Protein AF-A0A8C5D1U2-F1 (afdb_monomer_lite)

Secondary structure (DSSP, 8-state):
-HHHHHHHHHTT--EEEE-PPTTTT---SS----EEEE--S--SSGGGSEEE---SSS--TT-PPP-EEE----EEEESSS-SSEEEEEEEETTEEEEEBSSS--HHHHHHHHHHTT--EEEEEESS-TT----S-EE---TTTSSSHHHHHHHHHH-PPPPS--GGGB-EEEEE--EEEEESSSTTEEEEEEEETTEEEEEB-TT--HHHHHHHHHHTT--SEEEEESTT----S-EEE-S-B--S--SSGGGSB--STT-----GGGB-EEEE--S-PPPEEEEES-SEEETT--EEEEEE----S---EEEEEEEESSS-EEEEEESSSEEEEEESS--GGG-EEEEEEEEEE-SS-EEEEEPPPEEEEEE-PPPPPEEE----SS------SEEEEETT-EEEEEEEEE-SS-S-EEEEEETTT--EEEEEPEEETTEEEEEEEEES--GGG-EEEEEEEEEEETTEEEEPPP---EEEEEE--PPPPEEE--S-S-----STTEEEEETT--EEEEEEEE-SS---EEEEEETTSS-EEEEEPEEETTEEEEEEEESS--GGG-EEEEEEEEEEETTEEEEPPP---EEEEEE------------

pLDDT: mean 79.16, std 13.74, range [30.86, 96.56]

InterPro domains:
  IPR001190 SRCR domain [PF00530] (2-70)
  IPR001190 SRCR domain [PF00530] (80-175)
  IPR001190 SRCR domain [PF00530] (181-276)
  IPR001190 SRCR domain [PR00258] (178-194)
  IPR001190 SRCR domain [PR00258] (197-208)
  IPR001190 SRCR domain [PR00258] (212-222)
  IPR001190 SRCR domain [PR00258] (241-255)
  IPR001190 SRCR domain [PR00258] (264-276)
  IPR001190 SRCR domain [PS00420] (183-220)
  IPR001190 SRCR domain [PS50287] (1-70)
  IPR001190 SRCR domain [PS50287] (75-175)
  IPR001190 SRCR domain [PS50287] (178-276)
  IPR001190 SRCR domain [SM00202] (2-70)
  IPR001190 SRCR domain [SM00202] (75-175)
  IPR001190 SRCR domain [SM00202] (178-276)
  IPR003599 Immunoglobulin domain subtype [SM00409] (287-374)
  IPR003599 Immunoglobulin domain subtype [SM00409] (395-486)
  IPR003599 Immunoglobulin domain subtype [SM00409] (507-598)
  IPR007110 Immunoglobulin-like domain [PS50835] (389-482)
  IPR007110 Immunoglobulin-like domain [PS50835] (501-594)

Radius of gyration: 55.63 Å; chains: 1; bounding box: 148×61×143 Å

Sequence (610 aa):
MNDAAVVCTYLQCGRAQKIPNSGFFGRGSTNMLIGEISCTGSEHSPDECRQQNIGSSTCNSTSVAGLLCSDGLPTRLVHSTGQCFGRVEVQHAGQWGTLCGEDWSMSDAMIVCSLLGCGKAASISGNAQFEQGTGPIWEASDLCFNNEASVFKCSQSGFNGTSCGHRQDAGVVCTESIRLVNGRSECSGRLEISHNGQWGTICDDKWEMSNTEVVCRQMGCGQGLSFSGEFGAGSGPIWMDDVVCTGEEDAITQCSHPNYGENNCGHSEDVGIVCSGKLAKPHVSLNPGPVVNFGDRVEITCSVEMTDHLGGMFVLQKTPGPFRMQRYSVSETETFTIPKTNLSHGGLYHCNFQKKIPSKTIDMLGDPVELKVTVKLQQPIISLPSGGPMMLMPTNKIEVEGGSTFAISCSIFSKYEGGSFYLRKTNNNATKLQAALSHSIIQVASFDFSGVTPQDQGDYTCVYSINISTQSFHSVPSKTIQVIVSVKLQQPIISLPSGGPMMLMPTNKIEVEGGSTFAISCSIFSKYEGGSFYLRKTNTTATKLQAALSHSIIQVASFDFSEVTPQDQGDYTCVYSINISTQSFHSVPSKTIQVIVSGEFQDFVSDVPC

Structure (mmCIF, N/CA/C/O backbone):
data_AF-A0A8C5D1U2-F1
#
_entry.id   AF-A0A8C5D1U2-F1
#
loop_
_atom_site.group_PDB
_atom_site.id
_atom_site.type_symbol
_atom_site.label_atom_id
_atom_site.label_alt_id
_atom_site.label_comp_id
_atom_site.label_asym_id
_atom_site.label_entity_id
_atom_site.label_seq_id
_atom_site.pdbx_PDB_ins_code
_atom_site.Cartn_x
_atom_site.Cartn_y
_atom_site.Cartn_z
_atom_site.occupancy
_atom_site.B_iso_or_equiv
_atom_site.auth_seq_id
_atom_site.auth_comp_id
_atom_site.auth_asym_id
_atom_site.auth_atom_id
_atom_site.pdbx_PDB_model_num
ATOM 1 N N . MET A 1 1 ? 25.091 -19.343 -47.908 1.00 68.31 1 MET A N 1
ATOM 2 C CA . MET A 1 1 ? 24.212 -18.245 -48.393 1.00 68.31 1 MET A CA 1
ATOM 3 C C . MET A 1 1 ? 24.315 -18.077 -49.902 1.00 68.31 1 MET A C 1
ATOM 5 O O . MET A 1 1 ? 23.278 -17.985 -50.542 1.00 68.31 1 MET A O 1
ATOM 9 N N . ASN A 1 2 ? 25.520 -18.138 -50.479 1.00 74.69 2 ASN A N 1
ATOM 10 C CA . ASN A 1 2 ? 25.710 -18.245 -51.933 1.00 74.69 2 ASN A CA 1
ATOM 11 C C . ASN A 1 2 ? 24.964 -19.449 -52.534 1.00 74.69 2 ASN A C 1
ATOM 13 O O . ASN A 1 2 ? 24.316 -19.310 -53.562 1.00 74.69 2 ASN A O 1
ATOM 17 N N . ASP A 1 3 ? 24.945 -20.589 -51.836 1.00 79.81 3 ASP A N 1
ATOM 18 C CA . ASP A 1 3 ? 24.208 -21.788 -52.275 1.00 79.81 3 ASP A CA 1
ATOM 19 C C . ASP A 1 3 ? 22.701 -21.532 -52.356 1.00 79.81 3 ASP A C 1
ATOM 21 O O . ASP A 1 3 ? 22.052 -21.839 -53.351 1.00 79.81 3 ASP A O 1
ATOM 25 N N . ALA A 1 4 ? 22.147 -20.885 -51.329 1.00 77.50 4 ALA A N 1
ATOM 26 C CA . ALA A 1 4 ? 20.746 -20.490 -51.320 1.00 77.50 4 ALA A CA 1
ATOM 27 C C . ALA A 1 4 ? 20.439 -19.468 -52.428 1.00 77.50 4 ALA A C 1
ATOM 29 O O . ALA A 1 4 ? 19.363 -19.523 -53.012 1.00 77.50 4 ALA A O 1
ATOM 30 N N . ALA A 1 5 ? 21.374 -18.566 -52.749 1.00 72.50 5 ALA A N 1
ATOM 31 C CA . ALA A 1 5 ? 21.206 -17.593 -53.825 1.00 72.50 5 ALA A CA 1
ATOM 32 C C . ALA A 1 5 ? 21.120 -18.265 -55.207 1.00 72.50 5 ALA A C 1
ATOM 34 O O . ALA A 1 5 ? 20.232 -17.914 -55.983 1.00 72.50 5 ALA A O 1
ATOM 35 N N . VAL A 1 6 ? 21.963 -19.267 -55.489 1.00 80.56 6 VAL A N 1
ATOM 36 C CA . VAL A 1 6 ? 21.890 -20.057 -56.735 1.00 80.56 6 VAL A CA 1
ATOM 37 C C . VAL A 1 6 ? 20.569 -20.821 -56.818 1.00 80.56 6 VAL A C 1
ATOM 39 O O . VAL A 1 6 ? 19.908 -20.789 -57.853 1.00 80.56 6 VAL A O 1
ATOM 42 N N . VAL A 1 7 ? 20.124 -21.441 -55.718 1.00 80.31 7 VAL A N 1
ATOM 43 C CA . VAL A 1 7 ? 18.842 -22.167 -55.682 1.00 80.31 7 VAL A CA 1
ATOM 44 C C . VAL A 1 7 ? 17.650 -21.230 -55.905 1.00 80.31 7 VAL A C 1
ATOM 46 O O . VAL A 1 7 ? 16.774 -21.548 -56.706 1.00 80.31 7 VAL A O 1
ATOM 49 N N . CYS A 1 8 ? 17.616 -20.063 -55.256 1.00 75.81 8 CYS A N 1
ATOM 50 C CA . CYS A 1 8 ? 16.535 -19.091 -55.450 1.00 75.81 8 CYS A CA 1
ATOM 51 C C . CYS A 1 8 ? 16.523 -18.494 -56.863 1.00 75.81 8 CYS A C 1
ATOM 53 O O . CYS A 1 8 ? 15.450 -18.298 -57.432 1.00 75.81 8 CYS A O 1
ATOM 55 N N . THR A 1 9 ? 17.702 -18.271 -57.450 1.00 73.19 9 THR A N 1
ATOM 56 C CA . THR A 1 9 ? 17.843 -17.790 -58.832 1.00 73.19 9 THR A CA 1
ATOM 57 C C . THR A 1 9 ? 17.364 -18.842 -59.835 1.00 73.19 9 THR A C 1
ATOM 59 O O . THR A 1 9 ? 16.587 -18.524 -60.732 1.00 73.19 9 THR A O 1
ATOM 62 N N . TYR A 1 10 ? 17.757 -20.106 -59.648 1.00 78.50 10 TYR A N 1
ATOM 63 C CA . TYR A 1 10 ? 17.332 -21.229 -60.490 1.00 78.50 10 TYR A CA 1
ATOM 64 C C . TYR A 1 10 ? 15.815 -21.459 -60.447 1.00 78.50 10 TYR A C 1
ATOM 66 O O . TYR A 1 10 ? 15.188 -21.669 -61.482 1.00 78.50 10 TYR A O 1
ATOM 74 N N . LEU A 1 11 ? 15.212 -21.371 -59.256 1.00 75.50 11 LEU A N 1
ATOM 75 C CA . LEU A 1 11 ? 13.763 -21.487 -59.067 1.00 75.50 11 LEU A CA 1
ATOM 76 C C . LEU A 1 11 ? 12.990 -20.227 -59.489 1.00 75.50 11 LEU A C 1
ATOM 78 O O . LEU A 1 11 ? 11.767 -20.219 -59.381 1.00 75.50 11 LEU A O 1
ATOM 82 N N . GLN A 1 12 ? 13.680 -19.176 -59.952 1.00 66.25 12 GLN A N 1
ATOM 83 C CA . GLN A 1 12 ? 13.093 -17.880 -60.307 1.00 66.25 12 GLN A CA 1
ATOM 84 C C . GLN A 1 12 ? 12.239 -17.285 -59.174 1.00 66.25 12 GLN A C 1
ATOM 86 O O . GLN A 1 12 ? 11.174 -16.737 -59.419 1.00 66.25 12 GLN A O 1
ATOM 91 N N . CYS A 1 13 ? 12.707 -17.438 -57.933 1.00 61.12 13 CYS A N 1
ATOM 92 C CA . CYS A 1 13 ? 12.032 -16.977 -56.715 1.00 61.12 13 CYS A CA 1
ATOM 93 C C . CYS A 1 13 ? 12.814 -15.849 -56.011 1.00 61.12 13 CYS A C 1
ATOM 95 O O . CYS A 1 13 ? 12.652 -15.644 -54.808 1.00 61.12 13 CYS A O 1
ATOM 97 N N . GLY A 1 14 ? 13.717 -15.176 -56.732 1.00 65.62 14 GLY A N 1
ATOM 98 C CA . GLY A 1 14 ? 14.400 -13.967 -56.274 1.00 65.62 14 GLY A CA 1
ATOM 99 C C . GLY A 1 14 ? 15.634 -14.210 -55.402 1.00 65.62 14 GLY A C 1
ATOM 100 O O . GLY A 1 14 ? 16.419 -15.126 -55.650 1.00 65.62 14 GLY A O 1
ATOM 101 N N . ARG A 1 15 ? 15.867 -13.345 -54.403 1.00 64.38 15 ARG A N 1
ATOM 102 C CA . ARG A 1 15 ? 17.065 -13.386 -53.544 1.00 64.38 15 ARG A CA 1
ATOM 103 C C . ARG A 1 15 ? 16.821 -14.282 -52.328 1.00 64.38 15 ARG A C 1
ATOM 105 O O . ARG A 1 15 ? 15.754 -14.272 -51.719 1.00 64.38 15 ARG A O 1
ATOM 112 N N . ALA A 1 16 ? 17.846 -15.027 -51.925 1.00 67.25 16 ALA A N 1
ATOM 113 C CA . ALA A 1 16 ? 17.811 -15.784 -50.679 1.00 67.25 16 ALA A CA 1
ATOM 114 C C . ALA A 1 16 ? 17.803 -14.831 -49.470 1.00 67.25 16 ALA A C 1
ATOM 116 O O . ALA A 1 16 ? 18.762 -14.086 -49.269 1.00 67.25 16 ALA A O 1
ATOM 117 N N . GLN A 1 17 ? 16.741 -14.868 -48.660 1.00 64.88 17 GLN A N 1
ATOM 118 C CA . GLN A 1 17 ? 16.603 -14.039 -47.455 1.00 64.88 17 GLN A CA 1
ATOM 119 C C . GLN A 1 17 ? 17.157 -14.723 -46.212 1.00 64.88 17 GLN A C 1
ATOM 121 O O . GLN A 1 17 ? 17.844 -14.107 -45.401 1.00 64.88 17 GLN A O 1
ATOM 126 N N . LYS A 1 18 ? 16.843 -16.008 -46.036 1.00 66.75 18 LYS A N 1
ATOM 127 C CA . LYS A 1 18 ? 17.212 -16.742 -44.827 1.00 66.75 18 LYS A CA 1
ATOM 128 C C . LYS A 1 18 ? 17.355 -18.227 -45.106 1.00 66.75 18 LYS A C 1
ATOM 130 O O . LYS A 1 18 ? 16.610 -18.796 -45.901 1.00 66.75 18 LYS A O 1
ATOM 135 N N . ILE A 1 19 ? 18.274 -18.855 -44.382 1.00 70.88 19 ILE A N 1
ATOM 136 C CA . ILE A 1 19 ? 18.406 -20.309 -44.285 1.00 70.88 19 ILE A CA 1
ATOM 137 C C . ILE A 1 19 ? 17.963 -20.685 -42.864 1.00 70.88 19 ILE A C 1
ATOM 139 O O . ILE A 1 19 ? 18.715 -20.447 -41.917 1.00 70.88 19 ILE A O 1
ATOM 143 N N . PRO A 1 20 ? 16.720 -21.158 -42.661 1.00 61.09 20 PRO A N 1
ATOM 144 C CA . PRO A 1 20 ? 16.253 -21.587 -41.348 1.00 61.09 20 PRO A CA 1
ATOM 145 C C . PRO A 1 20 ? 17.013 -22.816 -40.840 1.00 61.09 20 PRO A C 1
ATOM 147 O O . PRO A 1 20 ? 17.561 -23.596 -41.619 1.00 61.09 20 PRO A O 1
ATOM 150 N N . ASN A 1 21 ? 16.988 -23.019 -39.521 1.00 58.84 21 ASN A N 1
ATOM 151 C CA . ASN A 1 21 ? 17.553 -24.216 -38.900 1.00 58.84 21 ASN A CA 1
ATOM 152 C C . ASN A 1 21 ? 16.903 -25.493 -39.469 1.00 58.84 21 ASN A C 1
ATOM 154 O O . ASN A 1 21 ? 15.733 -25.499 -39.865 1.00 58.84 21 ASN A O 1
ATOM 158 N N . SER A 1 22 ? 17.670 -26.586 -39.489 1.00 60.34 22 SER A N 1
ATOM 159 C CA . SER A 1 22 ? 17.268 -27.869 -40.074 1.00 60.34 22 SER A CA 1
ATOM 160 C C . SER A 1 22 ? 15.894 -28.344 -39.584 1.00 60.34 22 SER A C 1
ATOM 162 O O . SER A 1 22 ? 15.659 -28.419 -38.376 1.00 60.34 22 SER A O 1
ATOM 164 N N . GLY A 1 23 ? 15.003 -28.695 -40.518 1.00 56.12 23 GLY A N 1
ATOM 165 C CA . GLY A 1 23 ? 13.671 -29.240 -40.218 1.00 56.12 23 GLY A CA 1
ATOM 166 C C . GLY A 1 23 ? 12.534 -28.217 -40.072 1.00 56.12 23 GLY A C 1
ATOM 167 O O . GLY A 1 23 ? 11.405 -28.626 -39.805 1.00 56.12 23 GLY A O 1
ATOM 168 N N . PHE A 1 24 ? 12.785 -26.917 -40.286 1.00 54.81 24 PHE A N 1
ATOM 169 C CA . PHE A 1 24 ? 11.768 -25.853 -40.194 1.00 54.81 24 PHE A CA 1
ATOM 170 C C . PHE A 1 24 ? 10.556 -26.052 -41.130 1.00 54.81 24 PHE A C 1
ATOM 172 O O . PHE A 1 24 ? 9.428 -25.788 -40.730 1.00 54.81 24 PHE A O 1
ATOM 179 N N . PHE A 1 25 ? 10.763 -26.568 -42.348 1.00 56.50 25 PHE A N 1
ATOM 180 C CA . PHE A 1 25 ? 9.695 -26.801 -43.341 1.00 56.50 25 PHE A CA 1
ATOM 181 C C . PHE A 1 25 ? 9.190 -28.254 -43.391 1.00 56.50 25 PHE A C 1
ATOM 183 O O . PHE A 1 25 ? 8.487 -28.641 -44.321 1.00 56.50 25 PHE A O 1
ATOM 190 N N . GLY A 1 26 ? 9.534 -29.068 -42.390 1.00 58.03 26 GLY A N 1
ATOM 191 C CA . GLY A 1 26 ? 9.172 -30.484 -42.332 1.00 58.03 26 GLY A CA 1
ATOM 192 C C . GLY A 1 26 ? 10.308 -31.430 -42.730 1.00 58.03 26 GLY A C 1
ATOM 193 O O . GLY A 1 26 ? 11.465 -31.035 -42.870 1.00 58.03 26 GLY A O 1
ATOM 194 N N . ARG A 1 27 ? 9.977 -32.722 -42.840 1.00 61.72 27 ARG A N 1
ATOM 195 C CA . ARG A 1 27 ? 10.927 -33.816 -43.110 1.00 61.72 27 ARG A CA 1
ATOM 196 C C . ARG A 1 27 ? 10.745 -34.336 -44.536 1.00 61.72 27 ARG A C 1
ATOM 198 O O . ARG A 1 27 ? 9.614 -34.548 -44.966 1.00 61.72 27 ARG A O 1
ATOM 205 N N . GLY A 1 28 ? 11.848 -34.582 -45.240 1.00 59.06 28 GLY A N 1
ATOM 206 C CA . GLY A 1 28 ? 11.833 -35.187 -46.577 1.00 59.06 28 GLY A CA 1
ATOM 207 C C . GLY A 1 28 ? 11.407 -36.659 -46.532 1.00 59.06 28 GLY A C 1
ATOM 208 O O . GLY A 1 28 ? 11.763 -37.381 -45.601 1.00 59.06 28 GLY A O 1
ATOM 209 N N . SER A 1 29 ? 10.626 -37.099 -47.522 1.00 55.38 29 SER A N 1
ATOM 210 C CA . SER A 1 29 ? 9.970 -38.420 -47.544 1.00 55.38 29 SER A CA 1
ATOM 211 C C . SER A 1 29 ? 10.771 -39.525 -48.255 1.00 55.38 29 SER A C 1
ATOM 213 O O . SER A 1 29 ? 10.296 -40.656 -48.333 1.00 55.38 29 SER A O 1
ATOM 215 N N . THR A 1 30 ? 11.963 -39.229 -48.786 1.00 58.44 30 THR A N 1
ATOM 216 C CA . THR A 1 30 ? 12.772 -40.147 -49.617 1.00 58.44 30 THR A CA 1
ATOM 217 C C . THR A 1 30 ? 14.280 -39.987 -49.379 1.00 58.44 30 THR A C 1
ATOM 219 O O . THR A 1 30 ? 14.712 -39.039 -48.724 1.00 58.44 30 THR A O 1
ATOM 222 N N . ASN A 1 31 ? 15.082 -40.918 -49.920 1.00 58.59 31 ASN A N 1
ATOM 223 C CA . ASN A 1 31 ? 16.550 -40.900 -49.858 1.00 58.59 31 ASN A CA 1
ATOM 224 C C . ASN A 1 31 ? 17.120 -39.548 -50.328 1.00 58.59 31 ASN A C 1
ATOM 226 O O . ASN A 1 31 ? 16.778 -39.074 -51.411 1.00 58.59 31 ASN A O 1
ATOM 230 N N . MET A 1 32 ? 17.985 -38.945 -49.506 1.00 57.09 32 MET A N 1
ATOM 231 C CA . MET A 1 32 ? 18.728 -37.726 -49.842 1.00 57.09 32 MET A CA 1
ATOM 232 C C . MET A 1 32 ? 19.686 -37.998 -51.006 1.00 57.09 32 MET A C 1
ATOM 234 O O . MET A 1 32 ? 20.420 -38.984 -50.979 1.00 57.09 32 MET A O 1
ATOM 238 N N . LEU A 1 33 ? 19.670 -37.122 -52.011 1.00 58.72 33 LEU A N 1
ATOM 239 C CA . LEU A 1 33 ? 20.444 -37.283 -53.247 1.00 58.72 33 LEU A CA 1
ATOM 240 C C . LEU A 1 33 ? 21.753 -36.479 -53.245 1.00 58.72 33 LEU A C 1
ATOM 242 O O . LEU A 1 33 ? 22.703 -36.875 -53.907 1.00 58.72 33 LEU A O 1
ATOM 246 N N . ILE A 1 34 ? 21.807 -35.363 -52.510 1.00 63.78 34 ILE A N 1
ATOM 247 C CA . ILE A 1 34 ? 22.893 -34.376 -52.569 1.00 63.78 34 ILE A CA 1
ATOM 248 C C . ILE A 1 34 ? 23.155 -33.847 -51.154 1.00 63.78 34 ILE A C 1
ATOM 250 O O . ILE A 1 34 ? 22.207 -33.573 -50.414 1.00 63.78 34 ILE A O 1
ATOM 254 N N . GLY A 1 35 ? 24.422 -33.669 -50.779 1.00 66.75 35 GLY A N 1
ATOM 255 C CA . GLY A 1 35 ? 24.787 -32.920 -49.578 1.00 66.75 35 GLY A CA 1
ATOM 256 C C . GLY A 1 35 ? 26.092 -32.149 -49.738 1.00 66.75 35 GLY A C 1
ATOM 257 O O . GLY A 1 35 ? 26.805 -32.309 -50.729 1.00 66.75 35 GLY A O 1
ATOM 258 N N . GLU A 1 36 ? 26.351 -31.264 -48.772 1.00 70.88 36 GLU A N 1
ATOM 259 C CA . GLU A 1 36 ? 27.474 -30.312 -48.791 1.00 70.88 36 GLU A CA 1
ATOM 260 C C . GLU A 1 36 ? 27.568 -29.518 -50.107 1.00 70.88 36 GLU A C 1
ATOM 262 O O . GLU A 1 36 ? 28.621 -29.445 -50.738 1.00 70.88 36 GLU A O 1
ATOM 267 N N . ILE A 1 37 ? 26.442 -28.928 -50.531 1.00 79.31 37 ILE A N 1
ATOM 268 C CA . ILE A 1 37 ? 26.409 -28.024 -51.686 1.00 79.31 37 ILE A CA 1
ATOM 269 C C . ILE A 1 37 ? 27.256 -26.795 -51.358 1.00 79.31 37 ILE A C 1
ATOM 271 O O . ILE A 1 37 ? 27.008 -26.119 -50.360 1.00 79.31 37 ILE A O 1
ATOM 275 N N . SER A 1 38 ? 28.238 -26.515 -52.211 1.00 80.75 38 SER A N 1
ATOM 276 C CA . SER A 1 38 ? 29.078 -25.326 -52.131 1.00 80.75 38 SER A CA 1
ATOM 277 C C . SER A 1 38 ? 29.139 -24.649 -53.498 1.00 80.75 38 SER A C 1
ATOM 279 O O . SER A 1 38 ? 29.818 -25.108 -54.419 1.00 80.75 38 SER A O 1
ATOM 281 N N . CYS A 1 39 ? 28.383 -23.566 -53.625 1.00 82.69 39 CYS A N 1
ATOM 282 C CA . CYS A 1 39 ? 28.295 -22.722 -54.804 1.00 82.69 39 CYS A CA 1
ATOM 283 C C . CYS A 1 39 ? 29.200 -21.493 -54.659 1.00 82.69 39 CYS A C 1
ATOM 285 O O . CYS A 1 39 ? 29.320 -20.890 -53.587 1.00 82.69 39 CYS A O 1
ATOM 287 N N . THR A 1 40 ? 29.784 -21.068 -55.774 1.00 77.81 40 THR A N 1
ATOM 288 C CA . THR A 1 40 ? 30.513 -19.799 -55.878 1.00 77.81 40 THR A CA 1
ATOM 289 C C . THR A 1 40 ? 29.568 -18.597 -55.969 1.00 77.81 40 THR A C 1
ATOM 291 O O . THR A 1 40 ? 29.961 -17.493 -55.599 1.00 77.81 40 THR A O 1
ATOM 294 N N . GLY A 1 41 ? 28.313 -18.814 -56.383 1.00 69.94 41 GLY A N 1
ATOM 295 C CA . GLY A 1 41 ? 27.273 -17.795 -56.554 1.00 69.94 41 GLY A CA 1
ATOM 296 C C . GLY A 1 41 ? 27.073 -17.334 -58.003 1.00 69.94 41 GLY A C 1
ATOM 297 O O . GLY A 1 41 ? 26.286 -16.420 -58.233 1.00 69.94 41 GLY A O 1
ATOM 298 N N . SER A 1 42 ? 27.783 -17.934 -58.964 1.00 72.69 42 SER A N 1
ATOM 299 C CA . SER A 1 42 ? 27.731 -17.594 -60.401 1.00 72.69 42 SER A CA 1
ATOM 300 C C . SER A 1 42 ? 27.105 -18.693 -61.269 1.00 72.69 42 SER A C 1
ATOM 302 O O . SER A 1 42 ? 26.905 -18.517 -62.472 1.00 72.69 42 SER A O 1
ATOM 304 N N . GLU A 1 43 ? 26.802 -19.828 -60.649 1.00 84.19 43 GLU A N 1
ATOM 305 C CA . GLU A 1 43 ? 26.172 -20.992 -61.250 1.00 84.19 43 GLU A CA 1
ATOM 306 C C . GLU A 1 43 ? 24.701 -20.712 -61.593 1.00 84.19 43 GLU A C 1
ATOM 308 O O . GLU A 1 43 ? 24.003 -20.007 -60.862 1.00 84.19 43 GLU A O 1
ATOM 313 N N . HIS A 1 44 ? 24.216 -21.279 -62.701 1.00 76.44 44 HIS A N 1
ATOM 314 C CA . HIS A 1 44 ? 22.830 -21.083 -63.152 1.00 76.44 44 HIS A CA 1
ATOM 315 C C . HIS A 1 44 ? 21.880 -22.140 -62.590 1.00 76.44 44 HIS A C 1
ATOM 317 O O . HIS A 1 44 ? 20.668 -21.928 -62.569 1.00 76.44 44 HIS A O 1
ATOM 323 N N . SER A 1 45 ? 22.418 -23.267 -62.125 1.00 80.50 45 SER A N 1
ATOM 324 C CA . SER A 1 45 ? 21.666 -24.343 -61.493 1.00 80.50 45 SER A CA 1
ATOM 325 C C . SER A 1 45 ? 22.417 -24.908 -60.280 1.00 80.50 45 SER A C 1
ATOM 327 O O . SER A 1 45 ? 23.649 -24.915 -60.267 1.00 80.50 45 SER A O 1
ATOM 329 N N . PRO A 1 46 ? 21.711 -25.422 -59.254 1.00 77.38 46 PRO A N 1
ATOM 330 C CA . PRO A 1 46 ? 22.353 -26.043 -58.093 1.00 77.38 46 PRO A CA 1
ATOM 331 C C . PRO A 1 46 ? 23.230 -27.256 -58.440 1.00 77.38 46 PRO A C 1
ATOM 333 O O . PRO A 1 46 ? 24.132 -27.591 -57.673 1.00 77.38 46 PRO A O 1
ATOM 336 N N . ASP A 1 47 ? 22.980 -27.896 -59.586 1.00 79.19 47 ASP A N 1
ATOM 337 C CA . ASP A 1 47 ? 23.719 -29.060 -60.097 1.00 79.19 47 ASP A CA 1
ATOM 338 C C . ASP A 1 47 ? 25.120 -28.709 -60.621 1.00 79.19 47 ASP A C 1
ATOM 340 O O . ASP A 1 47 ? 25.997 -29.570 -60.675 1.00 79.19 47 ASP A O 1
ATOM 344 N N . GLU A 1 48 ? 25.356 -27.442 -60.967 1.00 83.00 48 GLU A N 1
ATOM 345 C CA . GLU A 1 48 ? 26.673 -26.926 -61.367 1.00 83.00 48 GLU A CA 1
ATOM 346 C C . GLU A 1 48 ? 27.581 -26.631 -60.165 1.00 83.00 48 GLU A C 1
ATOM 348 O O . GLU A 1 48 ? 28.794 -26.477 -60.323 1.00 83.00 48 GLU A O 1
ATOM 353 N N . CYS A 1 49 ? 27.013 -26.553 -58.959 1.00 83.44 49 CYS A N 1
ATOM 354 C CA . CYS A 1 49 ? 27.781 -26.310 -57.749 1.00 83.44 49 CYS A CA 1
ATOM 355 C C . CYS A 1 49 ? 28.617 -27.532 -57.361 1.00 83.44 49 CYS A C 1
ATOM 357 O O . CYS A 1 49 ? 28.324 -28.674 -57.722 1.00 83.44 49 CYS A O 1
ATOM 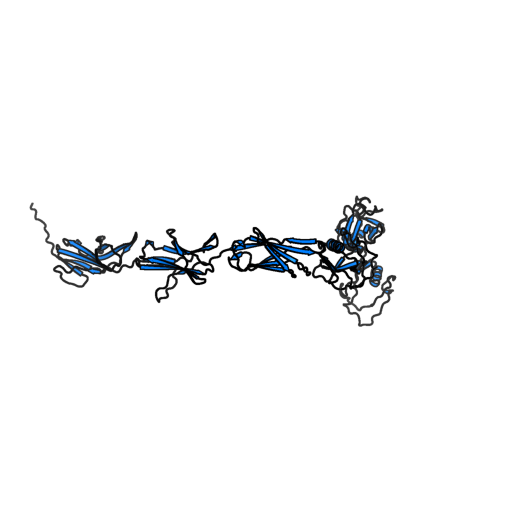359 N N . ARG A 1 50 ? 29.660 -27.321 -56.553 1.00 82.06 50 ARG A N 1
ATOM 360 C CA . ARG A 1 50 ? 30.425 -28.441 -56.005 1.00 82.06 50 ARG A CA 1
ATOM 361 C C . ARG A 1 50 ? 29.541 -29.199 -55.015 1.00 82.06 50 ARG A C 1
ATOM 363 O O . ARG A 1 50 ? 29.120 -28.639 -54.007 1.00 82.06 50 ARG A O 1
ATOM 370 N N . GLN A 1 51 ? 29.292 -30.470 -55.304 1.00 77.50 51 GLN A N 1
ATOM 371 C CA . GLN A 1 51 ? 28.460 -31.356 -54.493 1.00 77.50 51 GLN A CA 1
ATOM 372 C C . GLN A 1 51 ? 29.262 -32.580 -54.039 1.00 77.50 51 GLN A C 1
ATOM 374 O O . GLN A 1 51 ? 30.148 -33.052 -54.758 1.00 77.50 51 GLN A O 1
ATOM 379 N N . GLN A 1 52 ? 28.937 -33.129 -52.866 1.00 70.12 52 GLN A N 1
ATOM 380 C CA . GLN A 1 52 ? 29.384 -34.467 -52.482 1.00 70.12 52 GLN A CA 1
ATOM 381 C C . GLN A 1 52 ? 28.246 -35.475 -52.666 1.00 70.12 52 GLN A C 1
ATOM 383 O O . GLN A 1 52 ? 27.152 -35.314 -52.124 1.00 70.12 52 GLN A O 1
ATOM 388 N N . ASN A 1 53 ? 28.520 -36.553 -53.407 1.00 61.94 53 ASN A N 1
ATOM 389 C CA . ASN A 1 53 ? 27.624 -37.704 -53.489 1.00 61.94 53 ASN A CA 1
ATOM 390 C C . ASN A 1 53 ? 27.695 -38.479 -52.169 1.00 61.94 53 ASN A C 1
ATOM 392 O O . ASN A 1 53 ? 28.669 -39.188 -51.905 1.00 61.94 53 ASN A O 1
ATOM 396 N N . ILE A 1 54 ? 26.675 -38.333 -51.323 1.00 58.03 54 ILE A N 1
ATOM 397 C CA . ILE A 1 54 ? 26.661 -38.956 -49.998 1.00 58.03 54 ILE A CA 1
ATOM 398 C C . ILE A 1 54 ? 26.245 -40.426 -50.118 1.00 58.03 54 ILE A C 1
ATOM 400 O O . ILE A 1 54 ? 25.066 -40.773 -50.147 1.00 58.03 54 ILE A O 1
ATOM 404 N N . GLY A 1 55 ? 27.236 -41.316 -50.101 1.00 55.22 55 GLY A N 1
ATOM 405 C CA . GLY A 1 55 ? 27.047 -42.707 -49.702 1.00 55.22 55 GLY A CA 1
ATOM 406 C C . GLY A 1 55 ? 26.893 -42.806 -48.181 1.00 55.22 55 GLY A C 1
ATOM 407 O O . GLY A 1 55 ? 27.871 -43.055 -47.496 1.00 55.22 55 GLY A O 1
ATOM 408 N N . SER A 1 56 ? 25.673 -42.591 -47.672 1.00 53.00 56 SER A N 1
ATOM 409 C CA . SER A 1 56 ? 25.177 -42.991 -46.337 1.00 53.00 56 SER A CA 1
ATOM 410 C C . SER A 1 56 ? 26.117 -42.804 -45.120 1.00 53.00 56 SER A C 1
ATOM 412 O O . SER A 1 56 ? 26.874 -43.720 -44.810 1.00 53.00 56 SER A O 1
ATOM 414 N N . SER A 1 57 ? 25.929 -41.721 -44.337 1.00 53.25 57 SER A N 1
ATOM 415 C CA . SER A 1 57 ? 25.696 -41.780 -42.861 1.00 53.25 57 SER A CA 1
ATOM 416 C C . SER A 1 57 ? 25.748 -40.433 -42.104 1.00 53.25 57 SER A C 1
ATOM 418 O O . SER A 1 57 ? 25.515 -40.433 -40.899 1.00 53.25 57 SER A O 1
ATOM 420 N N . THR A 1 58 ? 26.051 -39.287 -42.726 1.00 54.16 58 THR A N 1
ATOM 421 C CA . THR A 1 58 ? 26.241 -38.016 -41.980 1.00 54.16 58 THR A CA 1
ATOM 422 C C . THR A 1 58 ? 25.000 -37.125 -41.862 1.00 54.16 58 THR A C 1
ATOM 424 O O . THR A 1 58 ? 24.905 -36.352 -40.912 1.00 54.16 58 THR A O 1
ATOM 427 N N . CYS A 1 59 ? 24.015 -37.248 -42.755 1.00 56.91 59 CYS A N 1
ATOM 428 C CA . CYS A 1 59 ? 22.781 -36.456 -42.718 1.00 56.91 59 CYS A CA 1
ATOM 429 C C . CYS A 1 59 ? 21.554 -37.369 -42.581 1.00 56.91 59 CYS A C 1
ATOM 431 O O . CYS A 1 59 ? 21.440 -38.373 -43.282 1.00 56.91 59 CYS A O 1
ATOM 433 N N . ASN A 1 60 ? 20.636 -37.040 -41.666 1.00 59.69 60 ASN A N 1
ATOM 434 C CA . ASN A 1 60 ? 19.393 -37.788 -41.447 1.00 59.69 60 ASN A CA 1
ATOM 435 C C . ASN A 1 60 ? 18.190 -37.048 -42.078 1.00 59.69 60 ASN A C 1
ATOM 437 O O . ASN A 1 60 ? 18.299 -35.886 -42.463 1.00 59.69 60 ASN A O 1
ATOM 441 N N . SER A 1 61 ? 17.005 -37.669 -42.128 1.00 58.25 61 SER A N 1
ATOM 442 C CA . SER A 1 61 ? 15.779 -37.046 -42.675 1.00 58.25 61 SER A CA 1
ATOM 443 C C . SER A 1 61 ? 15.261 -35.823 -41.890 1.00 58.25 61 SER A C 1
ATOM 445 O O . SER A 1 61 ? 14.238 -35.241 -42.253 1.00 58.25 61 SER A O 1
ATOM 447 N N . THR A 1 62 ? 15.946 -35.432 -40.809 1.00 55.53 62 THR A N 1
ATOM 448 C CA . THR A 1 62 ? 15.701 -34.203 -40.037 1.00 55.53 62 THR A CA 1
ATOM 449 C C . THR A 1 62 ? 16.694 -33.082 -40.368 1.00 55.53 62 THR A C 1
ATOM 451 O O . THR A 1 62 ? 16.426 -31.927 -40.056 1.00 55.53 62 THR A O 1
ATOM 454 N N . SER A 1 63 ? 17.782 -33.389 -41.079 1.00 60.16 63 SER A N 1
ATOM 455 C CA . SER A 1 63 ? 18.816 -32.455 -41.542 1.00 60.16 63 SER A CA 1
ATOM 456 C C . SER A 1 63 ? 18.532 -31.924 -42.952 1.00 60.16 63 SER A C 1
ATOM 458 O O . SER A 1 63 ? 19.439 -31.802 -43.769 1.00 60.16 63 SER A O 1
ATOM 460 N N . VAL A 1 64 ? 17.266 -31.647 -43.275 1.00 64.56 64 VAL A N 1
ATOM 461 C CA . VAL A 1 64 ? 16.899 -31.056 -44.570 1.00 64.56 64 VAL A CA 1
ATOM 462 C C . VAL A 1 64 ? 17.158 -29.553 -44.511 1.00 64.56 64 VAL A C 1
ATOM 464 O O . VAL A 1 64 ? 16.633 -28.866 -43.628 1.00 64.56 64 VAL A O 1
ATOM 467 N N . ALA A 1 65 ? 17.972 -29.054 -45.441 1.00 68.56 65 ALA A N 1
ATOM 468 C CA . ALA A 1 65 ? 18.189 -27.627 -45.622 1.00 68.56 65 ALA A CA 1
ATOM 469 C C . ALA A 1 65 ? 16.913 -26.987 -46.186 1.00 68.56 65 ALA A C 1
ATOM 471 O O . ALA A 1 65 ? 16.436 -27.362 -47.255 1.00 68.56 65 ALA A O 1
ATOM 472 N N . GLY A 1 66 ? 16.348 -26.044 -45.436 1.00 68.31 66 GLY A N 1
ATOM 473 C CA . GLY A 1 66 ? 15.265 -25.181 -45.889 1.00 68.31 66 GLY A CA 1
ATOM 474 C C . GLY A 1 66 ? 15.817 -23.820 -46.287 1.00 68.31 66 GLY A C 1
ATOM 475 O O . GLY A 1 66 ? 16.820 -23.372 -45.733 1.00 68.31 66 GLY A O 1
ATOM 476 N N . LEU A 1 67 ? 15.158 -23.139 -47.214 1.00 73.75 67 LEU A N 1
ATOM 477 C CA . LEU A 1 67 ? 15.535 -21.793 -47.632 1.00 73.75 67 LEU A CA 1
ATOM 478 C C . LEU A 1 67 ? 14.284 -20.962 -47.899 1.00 73.75 67 LEU A C 1
ATOM 480 O O . LEU A 1 67 ? 13.279 -21.475 -48.386 1.00 73.75 67 LEU A O 1
ATOM 484 N N . LEU A 1 68 ? 14.350 -19.689 -47.523 1.00 64.75 68 LEU A N 1
ATOM 485 C CA . LEU A 1 68 ? 13.352 -18.679 -47.845 1.00 64.75 68 LEU A CA 1
ATOM 486 C C . LEU A 1 68 ? 13.915 -17.821 -48.968 1.00 64.75 68 LEU A C 1
ATOM 488 O O . LEU A 1 68 ? 14.841 -17.034 -48.750 1.00 64.75 68 LEU A O 1
ATOM 492 N N . CYS A 1 69 ? 13.360 -18.008 -50.159 1.00 66.88 69 CYS A N 1
ATOM 493 C CA . CYS A 1 69 ? 13.523 -17.071 -51.255 1.00 66.88 69 CYS A CA 1
ATOM 494 C C . CYS A 1 69 ? 12.419 -16.026 -51.152 1.00 66.88 69 CYS A C 1
ATOM 496 O O . CYS A 1 69 ? 11.265 -16.379 -50.897 1.00 66.88 69 CYS A O 1
ATOM 498 N N . SER A 1 70 ? 12.764 -14.765 -51.361 1.00 58.22 70 SER A N 1
ATOM 499 C CA . SER A 1 70 ? 11.767 -13.772 -51.721 1.00 58.22 70 SER A CA 1
ATOM 500 C C . SER A 1 70 ? 12.096 -13.243 -53.102 1.00 58.22 70 SER A C 1
ATOM 502 O O . SER A 1 70 ? 13.235 -12.851 -53.381 1.00 58.22 70 SER A O 1
ATOM 504 N N . ASP A 1 71 ? 11.075 -13.159 -53.948 1.00 55.91 71 ASP A N 1
ATOM 505 C CA . ASP A 1 71 ? 11.059 -12.182 -55.024 1.00 55.91 71 ASP A CA 1
ATOM 506 C C . ASP A 1 71 ? 10.944 -10.808 -54.361 1.00 55.91 71 ASP A C 1
ATOM 508 O O . ASP A 1 71 ? 9.883 -10.187 -54.298 1.00 55.91 71 ASP A O 1
ATOM 512 N N . GLY A 1 72 ? 12.045 -10.372 -53.750 1.00 52.44 72 GLY A N 1
ATOM 513 C CA . GLY A 1 72 ? 12.172 -9.022 -53.254 1.00 52.44 72 GLY A CA 1
ATOM 514 C C . GLY A 1 72 ? 11.899 -8.106 -54.430 1.00 52.44 72 GLY A C 1
ATOM 515 O O . GLY A 1 72 ? 12.575 -8.182 -55.458 1.00 52.44 72 GLY A O 1
ATOM 516 N N . LEU A 1 73 ? 10.880 -7.266 -54.290 1.00 58.03 73 LEU A N 1
ATOM 517 C CA . LEU A 1 73 ? 10.701 -6.155 -55.200 1.00 58.03 73 LEU A CA 1
ATOM 518 C C . LEU A 1 73 ? 12.024 -5.408 -55.324 1.00 58.03 73 LEU A C 1
ATOM 520 O O . LEU A 1 73 ? 12.650 -5.127 -54.297 1.00 58.03 73 LEU A O 1
ATOM 524 N N . PRO A 1 74 ? 12.462 -5.073 -56.544 1.00 68.44 74 PRO A N 1
ATOM 525 C CA . PRO A 1 74 ? 13.556 -4.144 -56.715 1.00 68.44 74 PRO A CA 1
ATOM 526 C C . PRO A 1 74 ? 13.077 -2.798 -56.161 1.00 68.44 74 PRO A C 1
ATOM 528 O O . PRO A 1 74 ? 12.346 -2.060 -56.819 1.00 68.44 74 PRO A O 1
ATOM 531 N N . THR A 1 75 ? 13.436 -2.532 -54.911 1.00 77.19 75 THR A N 1
ATOM 532 C CA . THR A 1 75 ? 13.210 -1.275 -54.201 1.00 77.19 75 THR A CA 1
ATOM 533 C C . THR A 1 75 ? 14.565 -0.615 -54.034 1.00 77.19 75 THR A C 1
ATOM 535 O O . THR A 1 75 ? 15.554 -1.287 -53.732 1.00 77.19 75 THR A O 1
ATOM 538 N N . ARG A 1 76 ? 14.636 0.696 -54.251 1.00 80.00 76 ARG A N 1
ATOM 539 C CA . ARG A 1 76 ? 15.872 1.461 -54.073 1.00 80.00 76 ARG A CA 1
ATOM 540 C C . ARG A 1 76 ? 15.594 2.813 -53.441 1.00 80.00 76 ARG A C 1
ATOM 542 O O . ARG A 1 76 ? 14.508 3.368 -53.603 1.00 80.00 76 ARG A O 1
ATOM 549 N N . LEU A 1 77 ? 16.618 3.344 -52.784 1.00 83.56 77 LEU A N 1
ATOM 550 C CA . LEU A 1 77 ? 16.657 4.731 -52.341 1.00 83.56 77 LEU A CA 1
ATOM 551 C C . LEU A 1 77 ? 17.515 5.535 -53.317 1.00 83.56 77 LEU A C 1
ATOM 553 O O . LEU A 1 77 ? 18.615 5.110 -53.673 1.00 83.56 77 LEU A O 1
ATOM 557 N N . VAL A 1 78 ? 16.993 6.666 -53.788 1.00 82.94 78 VAL A N 1
ATOM 558 C CA . VAL A 1 78 ? 17.687 7.558 -54.729 1.00 82.94 78 VAL A CA 1
ATOM 559 C C . VAL A 1 78 ? 17.920 8.926 -54.077 1.00 82.94 78 VAL A C 1
ATOM 561 O O . VAL A 1 78 ? 16.992 9.465 -53.476 1.00 82.94 78 VAL A O 1
ATOM 564 N N . HIS A 1 79 ? 19.141 9.469 -54.251 1.00 75.38 79 HIS A N 1
ATOM 565 C CA . HIS A 1 79 ? 19.743 10.712 -53.701 1.00 75.38 79 HIS A CA 1
ATOM 566 C C . HIS A 1 79 ? 20.863 10.488 -52.639 1.00 75.38 79 HIS A C 1
ATOM 568 O O . HIS A 1 79 ? 21.146 9.356 -52.265 1.00 75.38 79 HIS A O 1
ATOM 574 N N . SER A 1 80 ? 21.615 11.552 -52.306 1.00 50.59 80 SER A N 1
ATOM 575 C CA . SER A 1 80 ? 23.075 11.587 -52.110 1.00 50.59 80 SER A CA 1
ATOM 576 C C . SER A 1 80 ? 23.666 10.946 -50.838 1.00 50.59 80 SER A C 1
ATOM 578 O O . SER A 1 80 ? 23.266 11.257 -49.723 1.00 50.59 80 SER A O 1
ATOM 580 N N . THR A 1 81 ? 24.740 10.177 -51.072 1.00 51.94 81 THR A N 1
ATOM 581 C CA . THR A 1 81 ? 25.841 9.735 -50.181 1.00 51.94 81 THR A CA 1
ATOM 582 C C . THR A 1 81 ? 25.625 8.607 -49.164 1.00 51.94 81 THR A C 1
ATOM 584 O O . THR A 1 81 ? 26.619 8.181 -48.583 1.00 51.94 81 THR A O 1
ATOM 587 N N . GLY A 1 82 ? 24.424 8.048 -48.983 1.00 54.31 82 GLY A N 1
ATOM 588 C CA . GLY A 1 82 ? 24.202 6.937 -48.037 1.00 54.31 82 GLY A CA 1
ATOM 589 C C . GLY A 1 82 ? 23.341 5.795 -48.580 1.00 54.31 82 GLY A C 1
ATOM 590 O O . GLY A 1 82 ? 22.512 6.000 -49.458 1.00 54.31 82 GLY A O 1
ATOM 591 N N . GLN A 1 83 ? 23.533 4.580 -48.051 1.00 62.69 83 GLN A N 1
ATOM 592 C CA . GLN A 1 83 ? 22.796 3.375 -48.478 1.00 62.69 83 GLN A CA 1
ATOM 593 C C . GLN A 1 83 ? 21.380 3.266 -47.876 1.00 62.69 83 GLN A C 1
ATOM 595 O O . GLN A 1 83 ? 20.588 2.458 -48.352 1.00 62.69 83 GLN A O 1
ATOM 600 N N . CYS A 1 84 ? 21.043 4.088 -46.873 1.00 76.62 84 CYS A N 1
ATOM 601 C CA . CYS A 1 84 ? 19.853 3.906 -46.034 1.00 76.62 84 CYS A CA 1
ATOM 602 C C . CYS A 1 84 ? 18.999 5.172 -45.832 1.00 76.62 84 CYS A C 1
ATOM 604 O O . CYS A 1 84 ? 18.224 5.252 -44.884 1.00 76.62 84 CYS A O 1
ATOM 606 N N . PHE A 1 85 ? 19.091 6.163 -46.719 1.00 82.31 85 PHE A N 1
ATOM 607 C CA . PHE A 1 85 ? 18.136 7.275 -46.770 1.00 82.31 85 PHE A CA 1
ATOM 608 C C . PHE A 1 85 ? 17.967 7.785 -48.204 1.00 82.31 85 PHE A C 1
ATOM 610 O O . PHE A 1 85 ? 18.910 7.747 -48.990 1.00 82.31 85 PHE A O 1
ATOM 617 N N . GLY A 1 86 ? 16.771 8.255 -48.557 1.00 86.81 86 GLY A N 1
ATOM 618 C CA . GLY A 1 86 ? 16.501 8.823 -49.879 1.00 86.81 86 GLY A CA 1
ATOM 619 C C . GLY A 1 86 ? 15.045 8.716 -50.323 1.00 86.81 86 GLY A C 1
ATOM 620 O O . GLY A 1 86 ? 14.165 8.296 -49.566 1.00 86.81 86 GLY A O 1
ATOM 621 N N . ARG A 1 87 ? 14.791 9.098 -51.580 1.00 89.56 87 ARG A N 1
ATOM 622 C CA . ARG A 1 87 ? 13.492 8.917 -52.243 1.00 89.56 87 ARG A CA 1
ATOM 623 C C . ARG A 1 87 ? 13.254 7.436 -52.503 1.00 89.56 87 ARG A C 1
ATOM 625 O O . ARG A 1 87 ? 14.141 6.766 -53.030 1.00 89.56 87 ARG A O 1
ATOM 632 N N . VAL A 1 88 ? 12.060 6.950 -52.176 1.00 88.75 88 VAL A N 1
ATOM 633 C CA . VAL A 1 88 ? 11.696 5.545 -52.367 1.00 88.75 88 VAL A CA 1
ATOM 634 C C . VAL A 1 88 ? 11.215 5.329 -53.797 1.00 88.75 88 VAL A C 1
ATOM 636 O O . VAL A 1 88 ? 10.250 5.951 -54.245 1.00 88.75 88 VAL A O 1
ATOM 639 N N . GLU A 1 89 ? 11.874 4.419 -54.508 1.00 87.94 89 GLU A N 1
ATOM 640 C CA . GLU A 1 89 ? 11.454 3.975 -55.834 1.00 87.94 89 GLU A CA 1
ATOM 641 C C . GLU A 1 89 ? 11.258 2.459 -55.846 1.00 87.94 89 GLU A C 1
ATOM 643 O O . GLU A 1 89 ? 12.079 1.708 -55.313 1.00 87.94 89 GLU A O 1
ATOM 648 N N . VAL A 1 90 ? 10.170 2.016 -56.480 1.00 81.19 90 VAL A N 1
ATOM 649 C CA . VAL A 1 90 ? 9.787 0.603 -56.596 1.00 81.19 90 VAL A CA 1
ATOM 650 C C . VAL A 1 90 ? 9.649 0.244 -58.072 1.00 81.19 90 VAL A C 1
ATOM 652 O O . VAL A 1 90 ? 9.072 1.005 -58.857 1.00 81.19 90 VAL A O 1
ATOM 655 N N . GLN A 1 91 ? 10.189 -0.911 -58.465 1.00 76.38 91 GLN A N 1
ATOM 656 C CA . GLN A 1 91 ? 10.066 -1.411 -59.829 1.00 76.38 91 GLN A CA 1
ATOM 657 C C . GLN A 1 91 ? 8.791 -2.247 -60.018 1.00 76.38 91 GLN A C 1
ATOM 659 O O . GLN A 1 91 ? 8.546 -3.218 -59.300 1.00 76.38 91 GLN A O 1
ATOM 664 N N . HIS A 1 92 ? 8.015 -1.904 -61.046 1.00 71.50 92 HIS A N 1
ATOM 665 C CA . HIS A 1 92 ? 6.816 -2.620 -61.474 1.00 71.50 92 HIS A CA 1
ATOM 666 C C . HIS A 1 92 ? 6.804 -2.765 -63.001 1.00 71.50 92 HIS A C 1
ATOM 668 O O . HIS A 1 92 ? 7.103 -1.813 -63.719 1.00 71.50 92 HIS A O 1
ATOM 674 N N . ALA A 1 93 ? 6.504 -3.967 -63.509 1.00 66.62 93 ALA A N 1
ATOM 675 C CA . ALA A 1 93 ? 6.478 -4.276 -64.948 1.00 66.62 93 ALA A CA 1
ATOM 676 C C . ALA A 1 93 ? 7.736 -3.809 -65.730 1.00 66.62 93 ALA A C 1
ATOM 678 O O . ALA A 1 93 ? 7.660 -3.410 -66.891 1.00 66.62 93 ALA A O 1
ATOM 679 N N . GLY A 1 94 ? 8.908 -3.835 -65.082 1.00 71.25 94 GLY A N 1
ATOM 680 C CA . GLY A 1 94 ? 10.181 -3.396 -65.663 1.00 71.25 94 GLY A CA 1
ATOM 681 C C . GLY A 1 94 ? 10.444 -1.883 -65.618 1.00 71.25 94 GLY A C 1
ATOM 682 O O . GLY A 1 94 ? 11.539 -1.464 -65.992 1.00 71.25 94 GLY A O 1
ATOM 683 N N . GLN A 1 95 ? 9.514 -1.063 -65.117 1.00 78.94 95 GLN A N 1
ATOM 684 C CA . GLN A 1 95 ? 9.677 0.386 -64.955 1.00 78.94 95 GLN A CA 1
ATOM 685 C C . GLN A 1 95 ? 9.849 0.777 -63.484 1.00 78.94 95 GLN A C 1
ATOM 687 O O . GLN A 1 95 ? 9.161 0.257 -62.609 1.00 78.94 95 GLN A O 1
ATOM 692 N N . TRP A 1 96 ? 10.772 1.701 -63.214 1.00 85.44 96 TRP A N 1
ATOM 693 C CA . TRP A 1 96 ? 10.906 2.334 -61.901 1.00 85.44 96 TRP A CA 1
ATOM 694 C C . TRP A 1 96 ? 9.894 3.467 -61.778 1.00 85.44 96 TRP A C 1
ATOM 696 O O . TRP A 1 96 ? 9.761 4.265 -62.705 1.00 85.44 96 TRP A O 1
ATOM 706 N N . GLY A 1 97 ? 9.217 3.539 -60.639 1.00 86.25 97 GLY A N 1
ATOM 707 C CA . GLY A 1 97 ? 8.333 4.648 -60.300 1.00 86.25 97 GLY A CA 1
ATOM 708 C C . GLY A 1 97 ? 8.471 5.043 -58.838 1.00 86.25 97 GLY A C 1
ATOM 709 O O . GLY A 1 97 ? 8.986 4.272 -58.020 1.00 86.25 97 GLY A O 1
ATOM 710 N N . THR A 1 98 ? 8.048 6.264 -58.532 1.00 87.81 98 THR A N 1
ATOM 711 C CA . THR A 1 98 ? 8.077 6.829 -57.179 1.00 87.81 98 THR A CA 1
ATOM 712 C C . THR A 1 98 ? 6.823 6.436 -56.409 1.00 87.81 98 THR A C 1
ATOM 714 O O . THR A 1 98 ? 5.822 6.048 -57.005 1.00 87.81 98 THR A O 1
ATOM 717 N N . LEU A 1 99 ? 6.862 6.509 -55.080 1.00 87.31 99 LEU A N 1
ATOM 718 C CA . LEU A 1 99 ? 5.670 6.314 -54.249 1.00 87.31 99 LEU A CA 1
ATOM 719 C C . LEU A 1 99 ? 5.004 7.661 -53.945 1.00 87.31 99 LEU A C 1
ATOM 721 O O . LEU A 1 99 ? 5.701 8.649 -53.707 1.00 87.31 99 LEU A O 1
ATOM 725 N N . CYS A 1 100 ? 3.670 7.702 -53.921 1.00 86.06 100 CYS A N 1
ATOM 726 C CA . CYS A 1 100 ? 2.940 8.888 -53.484 1.00 86.06 100 CYS A CA 1
ATOM 727 C C . CYS A 1 100 ? 3.073 9.105 -51.969 1.00 86.06 100 CYS A C 1
ATOM 729 O O . CYS A 1 100 ? 2.863 8.196 -51.172 1.00 86.06 100 CYS A O 1
ATOM 731 N N . GLY A 1 101 ? 3.375 10.342 -51.584 1.00 84.12 101 GLY A N 1
ATOM 732 C CA . GLY A 1 101 ? 3.551 10.796 -50.213 1.00 84.12 101 GLY A CA 1
ATOM 733 C C . GLY A 1 101 ? 2.268 11.112 -49.442 1.00 84.12 101 GLY A C 1
ATOM 734 O O . GLY A 1 101 ? 2.356 11.293 -48.234 1.00 84.12 101 GLY A O 1
ATOM 735 N N . GLU A 1 102 ? 1.099 11.192 -50.093 1.00 81.50 102 GLU A N 1
ATOM 736 C CA . GLU A 1 102 ? -0.189 11.406 -49.402 1.00 81.50 102 GLU A CA 1
ATOM 737 C C . GLU A 1 102 ? -0.598 10.186 -48.569 1.00 81.50 102 GLU A C 1
ATOM 739 O O . GLU A 1 102 ? -1.075 10.348 -47.447 1.00 81.50 102 GLU A O 1
ATOM 744 N N . ASP A 1 103 ? -0.341 8.986 -49.095 1.00 74.06 103 ASP A N 1
ATOM 745 C CA . ASP A 1 103 ? -0.652 7.710 -48.441 1.00 74.06 103 ASP A CA 1
ATOM 746 C C . ASP A 1 103 ? 0.568 7.100 -47.731 1.00 74.06 103 ASP A C 1
ATOM 748 O O . ASP A 1 103 ? 0.465 6.047 -47.115 1.00 74.06 103 ASP A O 1
ATOM 752 N N . TRP A 1 104 ? 1.733 7.754 -47.800 1.00 85.00 104 TRP A N 1
ATOM 753 C CA . TRP A 1 104 ? 2.977 7.246 -47.227 1.00 85.00 104 TRP A CA 1
ATOM 754 C C . TRP A 1 104 ? 2.998 7.376 -45.705 1.00 85.00 104 TRP A C 1
ATOM 756 O O . TRP A 1 104 ? 3.029 8.481 -45.153 1.00 85.00 104 TRP A O 1
ATOM 766 N N . SER A 1 105 ? 3.047 6.239 -45.018 1.00 82.81 105 SER A N 1
ATOM 767 C CA . SER A 1 105 ? 3.043 6.173 -43.564 1.00 82.81 105 SER A CA 1
ATOM 768 C C . SER A 1 105 ? 4.365 5.669 -42.976 1.00 82.81 105 SER A C 1
ATOM 770 O O . SER A 1 105 ? 5.240 5.108 -43.640 1.00 82.81 105 SER A O 1
ATOM 772 N N . MET A 1 106 ? 4.501 5.841 -41.658 1.00 81.00 106 MET A N 1
ATOM 773 C CA . MET A 1 106 ? 5.639 5.312 -40.906 1.00 81.00 106 MET A CA 1
ATOM 774 C C . MET A 1 106 ? 5.670 3.775 -40.934 1.00 81.00 106 MET A C 1
ATOM 776 O O . MET A 1 106 ? 6.744 3.180 -40.883 1.00 81.00 106 MET A O 1
ATOM 780 N N . SER A 1 107 ? 4.506 3.128 -41.029 1.00 78.56 107 SER A N 1
ATOM 781 C CA . SER A 1 107 ? 4.387 1.671 -41.118 1.00 78.56 107 SER A CA 1
ATOM 782 C C . SER A 1 107 ? 4.918 1.142 -42.451 1.00 78.56 107 SER A C 1
ATOM 784 O O . SER A 1 107 ? 5.671 0.167 -42.458 1.00 78.56 107 SER A O 1
ATOM 786 N N . ASP A 1 108 ? 4.638 1.839 -43.550 1.00 80.25 108 ASP A N 1
ATOM 787 C CA . ASP A 1 108 ? 5.134 1.478 -44.885 1.00 80.25 108 ASP A CA 1
ATOM 788 C C . ASP A 1 108 ? 6.651 1.654 -44.971 1.00 80.25 108 ASP A C 1
ATOM 790 O O . ASP A 1 108 ? 7.382 0.802 -45.487 1.00 80.25 108 ASP A O 1
ATOM 794 N N . ALA A 1 109 ? 7.146 2.736 -44.368 1.00 83.06 109 ALA A N 1
ATOM 795 C CA . ALA A 1 109 ? 8.565 3.020 -44.244 1.00 83.06 109 ALA A CA 1
ATOM 796 C C . ALA A 1 109 ? 9.320 1.939 -43.467 1.00 83.06 109 ALA A C 1
ATOM 798 O O . ALA A 1 109 ? 10.430 1.575 -43.858 1.00 83.06 109 ALA A O 1
ATOM 799 N N . MET A 1 110 ? 8.732 1.382 -42.401 1.00 78.94 110 MET A N 1
ATOM 800 C CA . MET A 1 110 ? 9.346 0.268 -41.668 1.00 78.94 110 MET A CA 1
ATOM 801 C C . MET A 1 110 ? 9.549 -0.957 -42.562 1.00 78.94 110 MET A C 1
ATOM 803 O O . MET A 1 110 ? 10.588 -1.610 -42.467 1.00 78.94 110 MET A O 1
ATOM 807 N N . ILE A 1 111 ? 8.602 -1.249 -43.457 1.00 77.69 111 ILE A N 1
ATOM 808 C CA . ILE A 1 111 ? 8.719 -2.366 -44.402 1.00 77.69 111 ILE A CA 1
ATOM 809 C C . ILE A 1 111 ? 9.801 -2.076 -45.438 1.00 77.69 111 ILE A C 1
ATOM 811 O O . ILE A 1 111 ? 10.634 -2.939 -45.695 1.00 77.69 111 ILE A O 1
ATOM 815 N N . VAL A 1 112 ? 9.845 -0.863 -45.996 1.00 79.81 112 VAL A N 1
ATOM 816 C CA . VAL A 1 112 ? 10.885 -0.474 -46.962 1.00 79.81 112 VAL A CA 1
ATOM 817 C C . VAL A 1 112 ? 12.283 -0.544 -46.339 1.00 79.81 112 VAL A C 1
ATOM 819 O O . VAL A 1 112 ? 13.185 -1.119 -46.945 1.00 79.81 112 VAL A O 1
ATOM 822 N N . CYS A 1 113 ? 12.467 -0.049 -45.113 1.00 79.38 113 CYS A N 1
ATOM 823 C CA . CYS A 1 113 ? 13.747 -0.145 -44.406 1.00 79.38 113 CYS A CA 1
ATOM 824 C C . CYS A 1 113 ? 14.136 -1.596 -44.076 1.00 79.38 113 CYS A C 1
ATOM 826 O O . CYS A 1 113 ? 15.305 -1.954 -44.229 1.00 79.38 113 CYS A O 1
ATOM 828 N N . SER A 1 114 ? 13.165 -2.442 -43.708 1.00 73.62 114 SER A N 1
ATOM 829 C CA . SER A 1 114 ? 13.379 -3.883 -43.496 1.00 73.62 114 SER A CA 1
ATOM 830 C C . SER A 1 114 ? 13.820 -4.582 -44.787 1.00 73.62 114 SER A C 1
ATOM 832 O O . SER A 1 114 ? 14.838 -5.274 -44.804 1.00 73.62 114 SER A O 1
ATOM 834 N N . LEU A 1 115 ? 13.118 -4.333 -45.901 1.00 72.31 115 LEU A N 1
ATOM 835 C CA . LEU A 1 115 ? 13.405 -4.922 -47.216 1.00 72.31 115 LEU A CA 1
ATOM 836 C C . LEU A 1 115 ? 14.794 -4.547 -47.745 1.00 72.31 115 LEU A C 1
ATOM 838 O O . LEU A 1 115 ? 15.456 -5.369 -48.378 1.00 72.31 115 LEU A O 1
ATOM 842 N N . LEU A 1 116 ? 15.231 -3.314 -47.487 1.00 74.25 116 LEU A N 1
ATOM 843 C CA . LEU A 1 116 ? 16.547 -2.814 -47.883 1.00 74.25 116 LEU A CA 1
ATOM 844 C C . LEU A 1 116 ? 17.675 -3.276 -46.947 1.00 74.25 116 LEU A C 1
ATOM 846 O O . LEU A 1 116 ? 18.843 -3.064 -47.262 1.00 74.25 116 LEU A O 1
ATOM 850 N N . GLY A 1 117 ? 17.350 -3.913 -45.816 1.00 67.94 117 GLY A N 1
ATOM 851 C CA . GLY A 1 117 ? 18.331 -4.297 -44.800 1.00 67.94 117 GLY A CA 1
ATOM 852 C C . GLY A 1 117 ? 18.906 -3.109 -44.025 1.00 67.94 117 GLY A C 1
ATOM 853 O O . GLY A 1 117 ? 19.966 -3.243 -43.426 1.00 67.94 117 GLY A O 1
ATOM 854 N N . CYS A 1 118 ? 18.203 -1.976 -44.027 1.00 72.75 118 CYS A N 1
ATOM 855 C CA . CYS A 1 118 ? 18.611 -0.702 -43.432 1.00 72.75 118 CYS A CA 1
ATOM 856 C C . CYS A 1 118 ? 18.033 -0.469 -42.026 1.00 72.75 118 CYS A C 1
ATOM 858 O O . CYS A 1 118 ? 17.980 0.662 -41.547 1.00 72.75 118 CYS A O 1
ATOM 860 N N . GLY A 1 119 ? 17.529 -1.524 -41.381 1.00 73.38 119 GLY A N 1
ATOM 861 C CA . GLY A 1 119 ? 16.957 -1.459 -40.040 1.00 73.38 119 GLY A CA 1
ATOM 862 C C . GLY A 1 119 ? 15.551 -0.855 -39.999 1.00 73.38 119 GLY A C 1
ATOM 863 O O . GLY A 1 119 ? 14.655 -1.309 -40.710 1.00 73.38 119 GLY A O 1
ATOM 864 N N . LYS A 1 120 ? 15.322 0.112 -39.103 1.00 75.12 120 LYS A N 1
ATOM 865 C CA . LYS A 1 120 ? 13.994 0.705 -38.853 1.00 75.12 120 LYS A CA 1
ATOM 866 C C . LYS A 1 120 ? 13.855 2.052 -39.554 1.00 75.12 120 LYS A C 1
ATOM 868 O O . LYS A 1 120 ? 14.834 2.764 -39.731 1.00 75.12 120 LYS A O 1
ATOM 873 N N . ALA A 1 121 ? 12.631 2.436 -39.907 1.00 79.06 121 ALA A N 1
ATOM 874 C CA . ALA A 1 121 ? 12.364 3.805 -40.339 1.00 79.06 121 ALA A CA 1
ATOM 875 C C . ALA A 1 121 ? 12.543 4.767 -39.158 1.00 79.06 121 ALA A C 1
ATOM 877 O O . ALA A 1 121 ? 11.962 4.552 -38.094 1.00 79.06 121 ALA A O 1
ATOM 878 N N . ALA A 1 122 ? 13.342 5.813 -39.350 1.00 74.75 122 ALA A N 1
ATOM 879 C CA . ALA A 1 122 ? 13.542 6.894 -38.389 1.00 74.75 122 ALA A CA 1
ATOM 880 C C . ALA A 1 122 ? 12.682 8.111 -38.723 1.00 74.75 122 ALA A C 1
ATOM 882 O O . ALA A 1 122 ? 12.092 8.715 -37.831 1.00 74.75 122 ALA A O 1
ATOM 883 N N . SER A 1 123 ? 12.552 8.439 -40.007 1.00 79.50 123 SER A N 1
ATOM 884 C CA . SER A 1 123 ? 11.646 9.487 -40.465 1.00 79.50 123 SER A CA 1
ATOM 885 C C . SER A 1 123 ? 11.151 9.228 -41.882 1.00 79.50 123 SER A C 1
ATOM 887 O O . SER A 1 123 ? 11.766 8.498 -42.664 1.00 79.50 123 SER A O 1
ATOM 889 N N . ILE A 1 124 ? 10.011 9.838 -42.199 1.00 86.38 124 ILE A N 1
ATOM 890 C CA . ILE A 1 124 ? 9.380 9.787 -43.514 1.00 86.38 124 ILE A CA 1
ATOM 891 C C . ILE A 1 124 ? 9.239 11.188 -44.090 1.00 86.38 124 ILE A C 1
ATOM 893 O O . ILE A 1 124 ? 9.141 12.172 -43.357 1.00 86.38 124 ILE A O 1
ATOM 897 N N . SER A 1 125 ? 9.182 11.270 -45.412 1.00 86.06 125 SER A N 1
ATOM 898 C CA . SER A 1 125 ? 8.875 12.497 -46.134 1.00 86.06 125 SER A CA 1
ATOM 899 C C . SER A 1 125 ? 7.845 12.207 -47.213 1.00 86.06 125 SER A C 1
ATOM 901 O O . SER A 1 125 ? 7.991 11.223 -47.925 1.00 86.06 125 SER A O 1
ATOM 903 N N . GLY A 1 126 ? 6.820 13.048 -47.340 1.00 84.69 126 GLY A N 1
ATOM 904 C CA . GLY A 1 126 ? 5.795 12.934 -48.386 1.00 84.69 126 GLY A CA 1
ATOM 905 C C . GLY A 1 126 ? 5.856 14.042 -49.439 1.00 84.69 126 GLY A C 1
ATOM 906 O O . GLY A 1 126 ? 4.962 14.142 -50.268 1.00 84.69 126 GLY A O 1
ATOM 907 N N . ASN A 1 127 ? 6.876 14.907 -49.389 1.00 86.00 127 ASN A N 1
ATOM 908 C CA . ASN A 1 127 ? 6.898 16.189 -50.108 1.00 86.00 127 ASN A CA 1
ATOM 909 C C . ASN A 1 127 ? 8.122 16.330 -51.032 1.00 86.00 127 ASN A C 1
ATOM 911 O O . ASN A 1 127 ? 8.645 17.434 -51.192 1.00 86.00 127 ASN A O 1
ATOM 915 N N . ALA A 1 128 ? 8.637 15.218 -51.570 1.00 85.31 128 ALA A N 1
ATOM 916 C CA . ALA A 1 128 ? 9.817 15.192 -52.439 1.00 85.31 128 ALA A CA 1
ATOM 917 C C . ALA A 1 128 ? 11.059 15.888 -51.844 1.00 85.31 128 ALA A C 1
ATOM 919 O O . ALA A 1 128 ? 11.810 16.573 -52.541 1.00 85.31 128 ALA A O 1
ATOM 920 N N . GLN A 1 129 ? 11.287 15.707 -50.539 1.00 85.25 129 GLN A N 1
ATOM 921 C CA . GLN A 1 129 ? 12.447 16.263 -49.829 1.00 85.25 129 GLN A CA 1
ATOM 922 C C . GLN A 1 129 ? 13.785 15.788 -50.412 1.00 85.25 129 GLN A C 1
ATOM 924 O O . GLN A 1 129 ? 14.758 16.533 -50.391 1.00 85.25 129 GLN A O 1
ATOM 929 N N . PHE A 1 130 ? 13.821 14.571 -50.957 1.00 85.50 130 PHE A N 1
ATOM 930 C CA . PHE A 1 130 ? 14.995 13.976 -51.605 1.00 85.50 130 PHE A CA 1
ATOM 931 C C . PHE A 1 130 ? 14.973 14.173 -53.123 1.00 85.50 130 PHE A C 1
ATOM 933 O O . PHE A 1 130 ? 15.337 13.274 -53.877 1.00 85.50 130 PHE A O 1
ATOM 940 N N . GLU A 1 131 ? 14.521 15.353 -53.553 1.00 83.31 131 GLU A N 1
ATOM 941 C CA . GLU A 1 131 ? 14.281 15.727 -54.948 1.00 83.31 131 GLU A CA 1
ATOM 942 C C . GLU A 1 131 ? 13.126 14.953 -55.602 1.00 83.31 131 GLU A C 1
ATOM 944 O O . GLU A 1 131 ? 12.765 13.841 -55.212 1.00 83.31 131 GLU A O 1
ATOM 949 N N . GLN A 1 132 ? 12.545 15.569 -56.630 1.00 89.19 132 GLN A N 1
ATOM 950 C CA . GLN A 1 132 ? 11.469 14.978 -57.420 1.00 89.19 132 GLN A CA 1
ATOM 951 C C . GLN A 1 132 ? 12.035 13.871 -58.310 1.00 89.19 132 GLN A C 1
ATOM 953 O O . GLN A 1 132 ? 13.063 14.052 -58.966 1.00 89.19 132 GLN A O 1
ATOM 958 N N . GLY A 1 133 ? 11.362 12.730 -58.330 1.00 87.62 133 GLY A N 1
ATOM 959 C CA . GLY A 1 133 ? 11.622 11.667 -59.279 1.00 87.62 133 GLY A CA 1
ATOM 960 C C . GLY A 1 133 ? 10.973 11.937 -60.633 1.00 87.62 133 GLY A C 1
ATOM 961 O O . GLY A 1 133 ? 10.533 13.042 -60.957 1.00 87.62 133 GLY A O 1
ATOM 962 N N . THR A 1 134 ? 10.955 10.897 -61.456 1.00 86.56 134 THR A N 1
ATOM 963 C CA . THR A 1 134 ? 10.423 10.938 -62.819 1.00 86.56 134 THR A CA 1
ATOM 964 C C . THR A 1 134 ? 9.754 9.614 -63.148 1.00 86.56 134 THR A C 1
ATOM 966 O O . THR A 1 134 ? 10.246 8.572 -62.719 1.00 86.56 134 THR A O 1
ATOM 969 N N . GLY A 1 135 ? 8.726 9.635 -63.993 1.00 86.12 135 GLY A N 1
ATOM 970 C CA . GLY A 1 135 ? 8.066 8.421 -64.473 1.00 86.12 135 GLY A CA 1
ATOM 971 C C . GLY A 1 135 ? 6.735 8.164 -63.758 1.00 86.12 135 GLY A C 1
ATOM 972 O O . GLY A 1 135 ? 6.072 9.121 -63.366 1.00 86.12 135 GLY A O 1
ATOM 973 N N . PRO A 1 136 ? 6.286 6.903 -63.655 1.00 84.12 136 PRO A N 1
ATOM 974 C CA . PRO A 1 136 ? 5.029 6.581 -62.990 1.00 84.12 136 PRO A CA 1
ATOM 975 C C . PRO A 1 136 ? 5.103 6.824 -61.474 1.00 84.12 136 PRO A C 1
ATOM 977 O O . PRO A 1 136 ? 6.165 6.686 -60.866 1.00 84.12 136 PRO A O 1
ATOM 980 N N . ILE A 1 137 ? 3.957 7.162 -60.879 1.00 82.94 137 ILE A N 1
ATOM 981 C CA . ILE A 1 137 ? 3.781 7.321 -59.431 1.00 82.94 137 ILE A CA 1
ATOM 982 C C . ILE A 1 137 ? 2.839 6.218 -58.954 1.00 82.94 137 ILE A C 1
ATOM 984 O O . ILE A 1 137 ? 1.744 6.044 -59.492 1.00 82.94 137 ILE A O 1
ATOM 988 N N . TRP A 1 138 ? 3.278 5.470 -57.953 1.00 80.81 138 TRP A N 1
ATOM 989 C CA . TRP A 1 138 ? 2.582 4.335 -57.370 1.00 80.81 138 TRP A CA 1
ATOM 990 C C . TRP A 1 138 ? 1.860 4.738 -56.077 1.00 80.81 138 TRP A C 1
ATOM 992 O O . TRP A 1 138 ? 2.340 5.583 -55.321 1.00 80.81 138 TRP A O 1
ATOM 1002 N N . GLU A 1 139 ? 0.712 4.122 -55.806 1.00 75.94 139 GLU A N 1
ATOM 1003 C CA . GLU A 1 139 ? -0.007 4.268 -54.534 1.00 75.94 139 GLU A CA 1
ATOM 1004 C C . GLU A 1 139 ? 0.743 3.559 -53.396 1.00 75.94 139 GLU A C 1
ATOM 1006 O O . GLU A 1 139 ? 1.234 2.440 -53.569 1.00 75.94 139 GLU A O 1
ATOM 1011 N N . ALA A 1 140 ? 0.808 4.197 -52.227 1.00 66.25 140 ALA A N 1
ATOM 1012 C CA . ALA A 1 140 ? 1.439 3.659 -51.024 1.00 66.25 140 ALA A CA 1
ATOM 1013 C C . ALA A 1 140 ? 0.406 3.111 -50.022 1.00 66.25 140 ALA A C 1
ATOM 1015 O O . ALA A 1 140 ? 0.526 3.333 -48.829 1.00 66.25 140 ALA A O 1
ATOM 1016 N N . SER A 1 141 ? -0.641 2.423 -50.488 1.00 66.19 141 SER A N 1
ATOM 1017 C CA . SER A 1 141 ? -1.733 2.005 -49.600 1.00 66.19 141 SER A CA 1
ATOM 1018 C C . SER A 1 141 ? -1.361 0.848 -48.665 1.00 66.19 141 SER A C 1
ATOM 1020 O O . SER A 1 141 ? -0.609 -0.063 -49.031 1.00 66.19 141 SER A O 1
ATOM 1022 N N . ASP A 1 142 ? -2.003 0.810 -47.493 1.00 60.47 142 ASP A N 1
ATOM 1023 C CA . ASP A 1 142 ? -1.889 -0.266 -46.489 1.00 60.47 142 ASP A CA 1
ATOM 1024 C C . ASP A 1 142 ? -2.184 -1.672 -47.063 1.00 60.47 142 ASP A C 1
ATOM 1026 O O . ASP A 1 142 ? -1.772 -2.703 -46.526 1.00 60.47 142 ASP A O 1
ATOM 1030 N N . LEU A 1 143 ? -2.910 -1.760 -48.183 1.00 62.22 143 LEU A N 1
ATOM 1031 C CA . LEU A 1 143 ? -3.162 -3.019 -48.893 1.00 62.22 143 LEU A CA 1
ATOM 1032 C C . LEU A 1 143 ? -1.881 -3.601 -49.509 1.00 62.22 143 LEU A C 1
ATOM 1034 O O . LEU A 1 143 ? -1.724 -4.825 -49.571 1.00 62.22 143 LEU A O 1
ATOM 1038 N N . CYS A 1 144 ? -0.965 -2.728 -49.921 1.00 63.41 144 CYS A N 1
ATOM 1039 C CA . CYS A 1 144 ? 0.308 -3.067 -50.538 1.00 63.41 144 CYS A CA 1
ATOM 1040 C C . CYS A 1 144 ? 1.440 -3.113 -49.517 1.00 63.41 144 CYS A C 1
ATOM 1042 O O . CYS A 1 144 ? 2.287 -3.998 -49.595 1.00 63.41 144 CYS A O 1
ATOM 1044 N N . PHE A 1 145 ? 1.412 -2.261 -48.499 1.00 66.81 145 PHE A N 1
ATOM 1045 C CA . PHE A 1 145 ? 2.477 -2.132 -47.507 1.00 66.81 145 PHE A CA 1
ATOM 1046 C C . PHE A 1 145 ? 2.046 -2.615 -46.103 1.00 66.81 145 PHE A C 1
ATOM 1048 O O . PHE A 1 145 ? 2.403 -2.027 -45.095 1.00 66.81 145 PHE A O 1
ATOM 1055 N N . ASN A 1 146 ? 1.312 -3.736 -45.998 1.00 64.38 146 ASN A N 1
ATOM 1056 C CA . ASN A 1 146 ? 0.997 -4.349 -44.689 1.00 64.38 146 ASN A CA 1
ATOM 1057 C C . ASN A 1 146 ? 2.036 -5.367 -44.191 1.00 64.38 146 ASN A C 1
ATOM 1059 O O . ASN A 1 146 ? 2.167 -5.569 -42.984 1.00 64.38 146 ASN A O 1
ATOM 1063 N N . ASN A 1 147 ? 2.747 -6.055 -45.084 1.00 62.59 147 ASN A N 1
ATOM 1064 C CA . ASN A 1 147 ? 3.866 -6.934 -44.750 1.00 62.59 147 ASN A CA 1
ATOM 1065 C C . ASN A 1 147 ? 4.791 -7.127 -45.962 1.00 62.59 147 ASN A C 1
ATOM 1067 O O . ASN A 1 147 ? 4.454 -6.783 -47.090 1.00 62.59 147 ASN A O 1
ATOM 1071 N N . GLU A 1 148 ? 5.960 -7.731 -45.750 1.00 58.59 148 GLU A N 1
ATOM 1072 C CA . GLU A 1 148 ? 6.948 -7.945 -46.820 1.00 58.59 148 GLU A CA 1
ATOM 1073 C C . GLU A 1 148 ? 6.397 -8.763 -48.011 1.00 58.59 148 GLU A C 1
ATOM 1075 O O . GLU A 1 148 ? 6.848 -8.587 -49.141 1.00 58.59 148 GLU A O 1
ATOM 1080 N N . ALA A 1 149 ? 5.374 -9.603 -47.800 1.00 57.69 149 ALA A N 1
ATOM 1081 C CA . ALA A 1 149 ? 4.739 -10.405 -48.848 1.00 57.69 149 ALA A CA 1
ATOM 1082 C C . ALA A 1 149 ? 3.594 -9.681 -49.592 1.00 57.69 149 ALA A C 1
ATOM 1084 O O . ALA A 1 149 ? 3.221 -10.097 -50.692 1.00 57.69 149 ALA A O 1
ATOM 1085 N N . SER A 1 150 ? 3.013 -8.616 -49.029 1.00 58.56 150 SER A N 1
ATOM 1086 C CA . SER A 1 150 ? 1.939 -7.844 -49.670 1.00 58.56 150 SER A CA 1
ATOM 1087 C C . SER A 1 150 ? 2.464 -6.865 -50.706 1.00 58.56 150 SER A C 1
ATOM 1089 O O . SER A 1 150 ? 1.803 -6.666 -51.726 1.00 58.56 150 SER A O 1
ATOM 1091 N N . VAL A 1 151 ? 3.679 -6.341 -50.500 1.00 59.78 151 VAL A N 1
ATOM 1092 C CA . VAL A 1 151 ? 4.300 -5.414 -51.456 1.00 59.78 151 VAL A CA 1
ATOM 1093 C C . VAL A 1 151 ? 4.457 -6.136 -52.797 1.00 59.78 151 VAL A C 1
ATOM 1095 O O . VAL A 1 151 ? 4.051 -5.635 -53.846 1.00 59.78 151 VAL A O 1
ATOM 1098 N N . PHE A 1 152 ? 4.906 -7.395 -52.743 1.00 56.78 152 PHE A N 1
ATOM 1099 C CA . PHE A 1 152 ? 5.031 -8.281 -53.898 1.00 56.78 152 PHE A CA 1
ATOM 1100 C C . PHE A 1 152 ? 3.700 -8.531 -54.631 1.00 56.78 152 PHE A C 1
ATOM 1102 O O . PHE A 1 152 ? 3.655 -8.498 -55.861 1.00 56.78 152 PHE A O 1
ATOM 1109 N N . LYS A 1 153 ? 2.589 -8.720 -53.903 1.00 57.03 153 LYS A N 1
ATOM 1110 C CA . LYS A 1 153 ? 1.260 -8.937 -54.508 1.00 57.03 153 LYS A CA 1
ATOM 1111 C C . LYS A 1 153 ? 0.746 -7.713 -55.269 1.00 57.03 153 LYS A C 1
ATOM 1113 O O . LYS A 1 153 ? 0.152 -7.879 -56.337 1.00 57.03 153 LYS A O 1
ATOM 1118 N N . CYS A 1 154 ? 0.996 -6.504 -54.772 1.00 62.69 154 CYS A N 1
ATOM 1119 C CA . CYS A 1 154 ? 0.598 -5.277 -55.467 1.00 62.69 154 CYS A CA 1
ATOM 1120 C C . CYS A 1 154 ? 1.419 -5.011 -56.728 1.00 62.69 154 CYS A C 1
ATOM 1122 O O . CYS A 1 154 ? 0.872 -4.604 -57.750 1.00 62.69 154 CYS A O 1
ATOM 1124 N N . SER A 1 155 ? 2.706 -5.362 -56.726 1.00 56.50 155 SER A N 1
ATOM 1125 C CA . SER A 1 155 ? 3.509 -5.283 -57.949 1.00 56.50 155 SER A CA 1
ATOM 1126 C C . SER A 1 155 ? 3.131 -6.331 -59.010 1.00 56.50 155 SER A C 1
ATOM 1128 O O . SER A 1 155 ? 3.511 -6.194 -60.166 1.00 56.50 155 SER A O 1
ATOM 1130 N N . GLN A 1 156 ? 2.350 -7.365 -58.690 1.00 52.84 156 GLN A N 1
ATOM 1131 C CA . GLN A 1 156 ? 1.798 -8.263 -59.719 1.00 52.84 156 GLN A CA 1
ATOM 1132 C C . GLN A 1 156 ? 0.428 -7.820 -60.247 1.00 52.84 156 GLN A C 1
ATOM 1134 O O . GLN A 1 156 ? 0.071 -8.157 -61.374 1.00 52.84 156 GLN A O 1
ATOM 1139 N N . SER A 1 157 ? -0.342 -7.082 -59.445 1.00 52.53 157 SER A N 1
ATOM 1140 C CA . SER A 1 157 ? -1.717 -6.666 -59.764 1.00 52.53 157 SER A CA 1
ATOM 1141 C C . SER A 1 157 ? -1.825 -5.240 -60.318 1.00 52.53 157 SER A C 1
ATOM 1143 O O . SER A 1 157 ? -2.850 -4.905 -60.910 1.00 52.53 157 SER A O 1
ATOM 1145 N N . GLY A 1 158 ? -0.747 -4.454 -60.214 1.00 53.91 158 GLY A N 1
ATOM 1146 C CA . GLY A 1 158 ? -0.676 -3.061 -60.649 1.00 53.91 158 GLY A CA 1
ATOM 1147 C C . GLY A 1 158 ? -1.032 -2.098 -59.519 1.00 53.91 158 GLY A C 1
ATOM 1148 O O . GLY A 1 158 ? -1.928 -2.361 -58.720 1.00 53.91 158 GLY A O 1
ATOM 1149 N N . PHE A 1 159 ? -0.329 -0.968 -59.456 1.00 63.03 159 PHE A N 1
ATOM 1150 C CA . PHE A 1 159 ? -0.725 0.154 -58.606 1.00 63.03 159 PHE A CA 1
ATOM 1151 C C . PHE A 1 159 ? -1.829 0.944 -59.319 1.00 63.03 159 PHE A C 1
ATOM 1153 O O . PHE A 1 159 ? -1.713 1.222 -60.516 1.00 63.03 159 PHE A O 1
ATOM 1160 N N . ASN A 1 160 ? -2.902 1.307 -58.613 1.00 60.59 160 ASN A N 1
ATOM 1161 C CA . ASN A 1 160 ? -3.916 2.188 -59.188 1.00 60.59 160 ASN A CA 1
ATOM 1162 C C . ASN A 1 160 ? -3.314 3.582 -59.427 1.00 60.59 160 ASN A C 1
ATOM 1164 O O . ASN A 1 160 ? -2.449 4.037 -58.679 1.00 60.59 160 ASN A O 1
ATOM 1168 N N . GLY A 1 161 ? -3.747 4.257 -60.496 1.00 56.34 161 GLY A N 1
ATOM 1169 C CA . GLY A 1 161 ? -3.277 5.607 -60.806 1.00 56.34 161 GLY A CA 1
ATOM 1170 C C . GLY A 1 161 ? -3.665 6.585 -59.697 1.00 56.34 161 GLY A C 1
ATOM 1171 O O . GLY A 1 161 ? -4.851 6.754 -59.415 1.00 56.34 161 GLY A O 1
ATOM 1172 N N . THR A 1 162 ? -2.670 7.224 -59.088 1.00 62.03 162 THR A N 1
ATOM 1173 C CA . THR A 1 162 ? -2.848 8.219 -58.025 1.00 62.03 162 THR A CA 1
ATOM 1174 C C . THR A 1 162 ? -3.030 9.623 -58.613 1.00 62.03 162 THR A C 1
ATOM 1176 O O . THR A 1 162 ? -2.602 9.909 -59.732 1.00 62.03 162 THR A O 1
ATOM 1179 N N . SER A 1 163 ? -3.664 10.535 -57.867 1.00 68.56 163 SER A N 1
ATOM 1180 C CA . SER A 1 163 ? -3.740 11.969 -58.212 1.00 68.56 163 SER A CA 1
ATOM 1181 C C . SER A 1 163 ? -2.464 12.751 -57.876 1.00 68.56 163 SER A C 1
ATOM 1183 O O . SER A 1 163 ? -2.418 13.967 -58.076 1.00 68.56 163 SER A O 1
ATOM 1185 N N . CYS A 1 164 ? -1.445 12.075 -57.348 1.00 78.12 164 CYS A N 1
ATOM 1186 C CA . CYS A 1 164 ? -0.229 12.695 -56.846 1.00 78.12 164 CYS A CA 1
ATOM 1187 C C . CYS A 1 164 ? 0.686 13.126 -57.995 1.00 78.12 164 CYS A C 1
ATOM 1189 O O . CYS A 1 164 ? 0.767 12.471 -59.032 1.00 78.12 164 CYS A O 1
ATOM 1191 N N . GLY A 1 165 ? 1.399 14.235 -57.806 1.00 84.00 165 GLY A N 1
ATOM 1192 C CA . GLY A 1 165 ? 2.499 14.639 -58.685 1.00 84.00 165 GLY A CA 1
ATOM 1193 C C . GLY A 1 165 ? 3.853 14.419 -58.014 1.00 84.00 165 GLY A C 1
ATOM 1194 O O . GLY A 1 165 ? 3.921 14.279 -56.799 1.00 84.00 165 GLY A O 1
ATOM 1195 N N . HIS A 1 166 ? 4.952 14.510 -58.770 1.00 89.56 166 HIS A N 1
ATOM 1196 C CA . HIS A 1 166 ? 6.305 14.297 -58.227 1.00 89.56 166 HIS A CA 1
ATOM 1197 C C . HIS A 1 166 ? 6.722 15.264 -57.109 1.00 89.56 166 HIS A C 1
ATOM 1199 O O . HIS A 1 166 ? 7.689 15.015 -56.403 1.00 89.56 166 HIS A O 1
ATOM 1205 N N . ARG A 1 167 ? 5.981 16.357 -56.879 1.00 87.75 167 ARG A N 1
ATOM 1206 C CA . ARG A 1 167 ? 6.153 17.216 -55.689 1.00 87.75 167 ARG A CA 1
ATOM 1207 C C . ARG A 1 167 ? 5.818 16.508 -54.377 1.00 87.75 167 ARG A C 1
ATOM 1209 O O . ARG A 1 167 ? 6.152 17.028 -53.319 1.00 87.75 167 ARG A O 1
ATOM 1216 N N . GLN A 1 168 ? 5.136 15.375 -54.459 1.00 87.88 168 GLN A N 1
ATOM 1217 C CA . GLN A 1 168 ? 4.701 14.567 -53.333 1.00 87.88 168 GLN A CA 1
ATOM 1218 C C . GLN A 1 168 ? 5.390 13.201 -53.345 1.00 87.88 168 GLN A C 1
ATOM 1220 O O . GLN A 1 168 ? 4.823 12.229 -52.869 1.00 87.88 168 GLN A O 1
ATOM 1225 N N . ASP A 1 169 ? 6.584 13.083 -53.929 1.00 89.50 169 ASP A N 1
ATOM 1226 C CA . ASP A 1 169 ? 7.299 11.809 -53.906 1.00 89.50 169 ASP A CA 1
ATOM 1227 C C . ASP A 1 169 ? 7.727 11.454 -52.479 1.00 89.50 169 ASP A C 1
ATOM 1229 O O . ASP A 1 169 ? 8.285 12.283 -51.745 1.00 89.50 169 ASP A O 1
ATOM 1233 N N . ALA A 1 170 ? 7.471 10.205 -52.102 1.00 89.88 170 ALA A N 1
ATOM 1234 C CA . ALA A 1 170 ? 7.786 9.694 -50.786 1.00 89.88 170 ALA A CA 1
ATOM 1235 C C . ALA A 1 170 ? 9.290 9.442 -50.607 1.00 89.88 170 ALA A C 1
ATOM 1237 O O . ALA A 1 170 ? 10.007 8.989 -51.506 1.00 89.88 170 ALA A O 1
ATOM 1238 N N . GLY A 1 171 ? 9.765 9.689 -49.396 1.00 89.12 171 GLY A N 1
ATOM 1239 C CA . GLY A 1 171 ? 11.128 9.447 -48.963 1.00 89.12 171 GLY A CA 1
ATOM 1240 C C . GLY A 1 171 ? 11.179 8.843 -47.572 1.00 89.12 171 GLY A C 1
ATOM 1241 O O . GLY A 1 171 ? 10.231 8.946 -46.787 1.00 89.12 171 GLY A O 1
ATOM 1242 N N . VAL A 1 172 ? 12.315 8.230 -47.264 1.00 86.88 172 VAL A N 1
ATOM 1243 C CA . VAL A 1 172 ? 12.563 7.603 -45.969 1.00 86.88 172 VAL A CA 1
ATOM 1244 C C . VAL A 1 172 ? 13.999 7.828 -45.527 1.00 86.88 172 VAL A C 1
ATOM 1246 O O . VAL A 1 172 ? 14.925 7.829 -46.339 1.00 86.88 172 VAL A O 1
ATOM 1249 N N . VAL A 1 173 ? 14.174 7.998 -44.223 1.00 83.06 173 VAL A N 1
ATOM 1250 C CA . VAL A 1 173 ? 15.457 7.848 -43.541 1.00 83.06 173 VAL A CA 1
ATOM 1251 C C . VAL A 1 173 ? 15.353 6.592 -42.694 1.00 83.06 173 VAL A C 1
ATOM 1253 O O . VAL A 1 173 ? 14.535 6.528 -41.776 1.00 83.06 173 VAL A O 1
ATOM 1256 N N . CYS A 1 174 ? 16.158 5.590 -43.016 1.00 80.31 174 CYS A N 1
ATOM 1257 C CA . CYS A 1 174 ? 16.291 4.381 -42.224 1.00 80.31 174 CYS A CA 1
ATOM 1258 C C . CYS A 1 174 ? 17.469 4.525 -41.257 1.00 80.31 174 CYS A C 1
ATOM 1260 O O . CYS A 1 174 ? 18.447 5.220 -41.540 1.00 80.31 174 CYS A O 1
ATOM 1262 N N . THR A 1 175 ? 17.380 3.860 -40.115 1.00 74.38 175 THR A N 1
ATOM 1263 C CA . THR A 1 175 ? 18.457 3.765 -39.137 1.00 74.38 175 THR A CA 1
ATOM 1264 C C . THR A 1 175 ? 18.777 2.314 -38.864 1.00 74.38 175 THR A C 1
ATOM 1266 O O . THR A 1 175 ? 17.890 1.471 -38.685 1.00 74.38 175 THR A O 1
ATOM 1269 N N . GLU A 1 176 ? 20.076 2.041 -38.805 1.00 76.81 176 GLU A N 1
ATOM 1270 C CA . GLU A 1 176 ? 20.579 0.723 -38.464 1.00 76.81 176 GLU A CA 1
ATOM 1271 C C . GLU A 1 176 ? 20.007 0.276 -37.118 1.00 76.81 176 GLU A C 1
ATOM 1273 O O . GLU A 1 176 ? 19.830 1.059 -36.176 1.00 76.81 176 GLU A O 1
ATOM 1278 N N . SER A 1 177 ? 19.661 -1.006 -37.042 1.00 81.19 177 SER A N 1
ATOM 1279 C CA . SER A 1 177 ? 19.052 -1.551 -35.834 1.00 81.19 177 SER A CA 1
ATOM 1280 C C . SER A 1 177 ? 20.105 -1.711 -34.752 1.00 81.19 177 SER A C 1
ATOM 1282 O O . SER A 1 177 ? 21.122 -2.365 -34.963 1.00 81.19 177 SER A O 1
ATOM 1284 N N . ILE A 1 178 ? 19.818 -1.165 -33.577 1.00 90.12 178 ILE A N 1
ATOM 1285 C CA . ILE A 1 178 ? 20.632 -1.328 -32.376 1.00 90.12 178 ILE A CA 1
ATOM 1286 C C . ILE A 1 178 ? 19.923 -2.222 -31.358 1.00 90.12 178 ILE A C 1
ATOM 1288 O O . ILE A 1 178 ? 18.693 -2.345 -31.363 1.00 90.12 178 ILE A O 1
ATOM 1292 N N . ARG A 1 179 ? 20.701 -2.872 -30.492 1.00 90.38 179 ARG A N 1
ATOM 1293 C CA . ARG A 1 179 ? 20.198 -3.669 -29.368 1.00 90.38 179 ARG A CA 1
ATOM 1294 C C . ARG A 1 179 ? 21.139 -3.592 -28.173 1.00 90.38 179 ARG A C 1
ATOM 1296 O O . ARG A 1 179 ? 22.330 -3.340 -28.334 1.00 90.38 179 ARG A O 1
ATOM 1303 N N . LEU A 1 180 ? 20.595 -3.882 -26.994 1.00 92.00 180 LEU A N 1
ATOM 1304 C CA . LEU A 1 180 ? 21.363 -4.052 -25.767 1.00 92.00 180 LEU A CA 1
ATOM 1305 C C . LEU A 1 180 ? 21.386 -5.532 -25.380 1.00 92.00 180 LEU A C 1
ATOM 1307 O O . LEU A 1 180 ? 20.346 -6.192 -25.354 1.00 92.00 180 LEU A O 1
ATOM 1311 N N . VAL A 1 181 ? 22.581 -6.069 -25.138 1.00 91.62 181 VAL A N 1
ATOM 1312 C CA . VAL A 1 181 ? 22.811 -7.495 -24.863 1.00 91.62 181 VAL A CA 1
ATOM 1313 C C . VAL A 1 181 ? 23.434 -7.669 -23.481 1.00 91.62 181 VAL A C 1
ATOM 1315 O O . VAL A 1 181 ? 24.215 -6.836 -23.036 1.00 91.62 181 VAL A O 1
ATOM 1318 N N . ASN A 1 182 ? 23.118 -8.772 -22.800 1.00 86.44 182 ASN A N 1
ATOM 1319 C CA . ASN A 1 182 ? 23.649 -9.124 -21.475 1.00 86.44 182 ASN A CA 1
ATOM 1320 C C . ASN A 1 182 ? 23.298 -8.153 -20.328 1.00 86.44 182 ASN A C 1
ATOM 1322 O O . ASN A 1 182 ? 23.904 -8.244 -19.262 1.00 86.44 182 ASN A O 1
ATOM 1326 N N . GLY A 1 183 ? 22.318 -7.263 -20.497 1.00 79.94 183 GLY A N 1
ATOM 1327 C CA . GLY A 1 183 ? 21.703 -6.544 -19.378 1.00 79.94 183 GLY A CA 1
ATOM 1328 C C . GLY A 1 183 ? 20.545 -7.317 -18.750 1.00 79.94 183 GLY A C 1
ATOM 1329 O O . GLY A 1 183 ? 20.082 -8.329 -19.281 1.00 79.94 183 GLY A O 1
ATOM 1330 N N . ARG A 1 184 ? 20.061 -6.845 -17.596 1.00 76.38 184 ARG A N 1
ATOM 1331 C CA . ARG A 1 184 ? 18.883 -7.426 -16.927 1.00 76.38 184 ARG A CA 1
ATOM 1332 C C . ARG A 1 184 ? 17.557 -6.890 -17.468 1.00 76.38 184 ARG A C 1
ATOM 1334 O O . ARG A 1 184 ? 16.506 -7.419 -17.112 1.00 76.38 184 ARG A O 1
ATOM 1341 N N . SER A 1 185 ? 17.605 -5.872 -18.327 1.00 76.56 185 SER A N 1
ATOM 1342 C CA . SER A 1 185 ? 16.453 -5.309 -19.031 1.00 76.56 185 SER A CA 1
ATOM 1343 C C . SER A 1 185 ? 16.769 -5.079 -20.509 1.00 76.56 185 SER A C 1
ATOM 1345 O O . SER A 1 185 ? 17.925 -5.095 -20.913 1.00 76.56 185 SER A O 1
ATOM 1347 N N . GLU A 1 186 ? 15.746 -4.785 -21.312 1.00 82.81 186 GLU A N 1
ATOM 1348 C CA . GLU A 1 186 ? 15.921 -4.349 -22.708 1.00 82.81 186 GLU A CA 1
ATOM 1349 C C . GLU A 1 186 ? 16.552 -2.944 -22.827 1.00 82.81 186 GLU A C 1
ATOM 1351 O O . GLU A 1 186 ? 16.934 -2.527 -23.918 1.00 82.81 186 GLU A O 1
ATOM 1356 N N . CYS A 1 187 ? 16.661 -2.217 -21.709 1.00 87.38 187 CYS A N 1
ATOM 1357 C CA . CYS A 1 187 ? 17.185 -0.855 -21.616 1.00 87.38 187 CYS A CA 1
ATOM 1358 C C . CYS A 1 187 ? 18.555 -0.785 -20.915 1.00 87.38 187 CYS A C 1
ATOM 1360 O O . CYS A 1 187 ? 18.985 0.289 -20.488 1.00 87.38 187 CYS A O 1
ATOM 1362 N N . SER A 1 188 ? 19.243 -1.920 -20.790 1.00 87.50 188 SER A N 1
ATOM 1363 C CA . SER A 1 188 ? 20.604 -2.020 -20.268 1.00 87.50 188 SER A CA 1
ATOM 1364 C C . SER A 1 188 ? 21.369 -3.127 -20.989 1.00 87.50 188 SER A C 1
ATOM 1366 O O . SER A 1 188 ? 20.778 -4.118 -21.414 1.00 87.50 188 SER A O 1
ATOM 1368 N N . GLY A 1 189 ? 22.682 -2.974 -21.149 1.00 91.25 189 GLY A N 1
ATOM 1369 C CA . GLY A 1 189 ? 23.517 -4.002 -21.772 1.00 91.25 189 GLY A CA 1
ATOM 1370 C C . GLY A 1 189 ? 24.667 -3.454 -22.606 1.00 91.25 189 GLY A C 1
ATOM 1371 O O . GLY A 1 189 ? 24.803 -2.246 -22.788 1.00 91.25 189 GLY A O 1
ATOM 1372 N N . ARG A 1 190 ? 25.470 -4.366 -23.161 1.00 94.81 190 ARG A N 1
ATOM 1373 C CA . ARG A 1 190 ? 26.433 -4.081 -24.230 1.00 94.81 190 ARG A CA 1
ATOM 1374 C C . ARG A 1 190 ? 25.678 -3.605 -25.464 1.00 94.81 190 ARG A C 1
ATOM 1376 O O . ARG A 1 190 ? 24.712 -4.254 -25.873 1.00 94.81 190 ARG A O 1
ATOM 1383 N N . LEU A 1 191 ? 26.129 -2.504 -26.049 1.00 96.06 191 LEU A N 1
ATOM 1384 C CA . LEU A 1 191 ? 25.537 -1.928 -27.242 1.00 96.06 191 LEU A CA 1
ATOM 1385 C C . LEU A 1 191 ? 26.048 -2.642 -28.493 1.00 96.06 191 LEU A C 1
ATOM 1387 O O . LEU A 1 191 ? 27.248 -2.743 -28.737 1.00 96.06 191 LEU A O 1
ATOM 1391 N N . GLU A 1 192 ? 25.110 -3.126 -29.299 1.00 95.06 192 GLU A N 1
ATOM 1392 C CA . GLU A 1 192 ? 25.394 -3.743 -30.588 1.00 95.06 192 GLU A CA 1
ATOM 1393 C C . GLU A 1 192 ? 24.569 -3.076 -31.685 1.00 95.06 192 GLU A C 1
ATOM 1395 O O . GLU A 1 192 ? 23.416 -2.692 -31.468 1.00 95.06 192 GLU A O 1
ATOM 1400 N N . ILE A 1 193 ? 25.155 -2.982 -32.875 1.00 91.75 193 ILE A N 1
ATOM 1401 C CA . ILE A 1 193 ? 24.546 -2.426 -34.081 1.00 91.75 193 ILE A CA 1
ATOM 1402 C C . ILE A 1 193 ? 24.574 -3.472 -35.196 1.00 91.75 193 ILE A C 1
ATOM 1404 O O . ILE A 1 193 ? 25.541 -4.217 -35.357 1.00 91.75 193 ILE A O 1
ATOM 1408 N N . SER A 1 194 ? 23.481 -3.573 -35.944 1.00 83.69 194 SER A N 1
ATOM 1409 C CA . SER A 1 194 ? 23.393 -4.403 -37.140 1.00 83.69 194 SER A CA 1
ATOM 1410 C C . SER A 1 194 ? 23.768 -3.555 -38.342 1.00 83.69 194 SER A C 1
ATOM 1412 O O . SER A 1 194 ? 23.042 -2.623 -38.647 1.00 83.69 194 SER A O 1
ATOM 1414 N N . HIS A 1 195 ? 24.842 -3.912 -39.039 1.00 79.00 195 HIS A N 1
ATOM 1415 C CA . HIS A 1 195 ? 25.256 -3.269 -40.284 1.00 79.00 195 HIS A CA 1
ATOM 1416 C C . HIS A 1 195 ? 25.533 -4.346 -41.341 1.00 79.00 195 HIS A C 1
ATOM 1418 O O . HIS A 1 195 ? 26.093 -5.400 -41.033 1.00 79.00 195 HIS A O 1
ATOM 1424 N N . ASN A 1 196 ? 25.085 -4.134 -42.584 1.00 70.75 196 ASN A N 1
ATOM 1425 C CA . ASN A 1 196 ? 25.184 -5.116 -43.680 1.00 70.75 196 ASN A CA 1
ATOM 1426 C C . ASN A 1 196 ? 24.657 -6.525 -43.324 1.00 70.75 196 ASN A C 1
ATOM 1428 O O . ASN A 1 196 ? 25.203 -7.548 -43.743 1.00 70.75 196 ASN A O 1
ATOM 1432 N N . GLY A 1 197 ? 23.585 -6.590 -42.528 1.00 66.50 197 GLY A N 1
ATOM 1433 C CA . GLY A 1 197 ? 22.964 -7.848 -42.102 1.00 66.50 197 GLY A CA 1
ATOM 1434 C C . GLY A 1 197 ? 23.766 -8.655 -41.071 1.00 66.50 197 GLY A C 1
ATOM 1435 O O . GLY A 1 197 ? 23.416 -9.808 -40.807 1.00 66.50 197 GLY A O 1
ATOM 1436 N N . GLN A 1 198 ? 24.819 -8.081 -40.479 1.00 76.38 198 GLN A N 1
ATOM 1437 C CA . GLN A 1 198 ? 25.603 -8.690 -39.404 1.00 76.38 198 GLN A CA 1
ATOM 1438 C C . GLN A 1 198 ? 25.619 -7.805 -38.154 1.00 76.38 198 GLN A C 1
ATOM 1440 O O . GLN A 1 198 ? 25.873 -6.604 -38.218 1.00 76.38 198 GLN A O 1
ATOM 1445 N N . TRP A 1 199 ? 25.391 -8.423 -36.994 1.00 86.31 199 TRP A N 1
ATOM 1446 C CA . TRP A 1 199 ? 25.553 -7.761 -35.701 1.00 86.31 199 TRP A CA 1
ATOM 1447 C C . TRP A 1 199 ? 27.033 -7.600 -35.364 1.00 86.31 199 TRP A C 1
ATOM 1449 O O . TRP A 1 199 ? 27.812 -8.538 -35.539 1.00 86.31 199 TRP A O 1
ATOM 1459 N N . GLY A 1 200 ? 27.384 -6.426 -34.858 1.00 92.94 200 GLY A N 1
ATOM 1460 C CA . GLY A 1 200 ? 28.704 -6.096 -34.340 1.00 92.94 200 GLY A CA 1
ATOM 1461 C C . GLY A 1 200 ? 28.611 -5.117 -33.174 1.00 92.94 200 GLY A C 1
ATOM 1462 O O . GLY A 1 200 ? 27.521 -4.656 -32.824 1.00 92.94 200 GLY A O 1
ATOM 1463 N N . THR A 1 201 ? 29.746 -4.829 -32.552 1.00 95.81 201 THR A N 1
ATOM 1464 C CA . THR A 1 201 ? 29.838 -4.005 -31.338 1.00 95.81 201 THR A CA 1
ATOM 1465 C C . THR A 1 201 ? 30.274 -2.575 -31.654 1.00 95.81 201 THR A C 1
ATOM 1467 O O . THR A 1 201 ? 30.579 -2.245 -32.805 1.00 95.81 201 THR A O 1
ATOM 1470 N N . ILE A 1 202 ? 30.245 -1.708 -30.642 1.00 96.56 202 ILE A N 1
ATOM 1471 C CA . ILE A 1 202 ? 30.679 -0.310 -30.723 1.00 96.56 202 ILE A CA 1
ATOM 1472 C C . ILE A 1 202 ? 31.754 -0.082 -29.658 1.00 96.56 202 ILE A C 1
ATOM 1474 O O . ILE A 1 202 ? 31.570 -0.529 -28.526 1.00 96.56 202 ILE A O 1
ATOM 1478 N N . CYS A 1 203 ? 32.848 0.585 -30.019 1.00 95.38 203 CYS A N 1
ATOM 1479 C CA . CYS A 1 203 ? 33.946 0.882 -29.100 1.00 95.38 203 CYS A CA 1
ATOM 1480 C C . CYS A 1 203 ? 33.602 2.022 -28.120 1.00 95.38 203 CYS A C 1
ATOM 1482 O O . CYS A 1 203 ? 32.814 2.912 -28.450 1.00 95.38 203 CYS A O 1
ATOM 1484 N N . ASP A 1 204 ? 34.177 1.988 -26.914 1.00 93.88 204 ASP A N 1
ATOM 1485 C CA . ASP A 1 204 ? 34.021 3.004 -25.869 1.00 93.88 204 ASP A CA 1
ATOM 1486 C C . ASP A 1 204 ? 35.027 4.169 -25.964 1.00 93.88 204 ASP A C 1
ATOM 1488 O O . ASP A 1 204 ? 34.919 5.141 -25.206 1.00 93.88 204 ASP A O 1
ATOM 1492 N N . ASP A 1 205 ? 35.937 4.141 -26.942 1.00 94.00 205 ASP A N 1
ATOM 1493 C CA . ASP A 1 205 ? 36.839 5.250 -27.246 1.00 94.00 205 ASP A CA 1
ATOM 1494 C C . ASP A 1 205 ? 36.056 6.527 -27.607 1.00 94.00 205 ASP A C 1
ATOM 1496 O O . ASP A 1 205 ? 35.142 6.545 -28.434 1.00 94.00 205 ASP A O 1
ATOM 1500 N N . LYS A 1 206 ? 36.404 7.625 -26.917 1.00 92.94 206 LYS A N 1
ATOM 1501 C CA . LYS A 1 206 ? 35.704 8.929 -26.940 1.00 92.94 206 LYS A CA 1
ATOM 1502 C C . LYS A 1 206 ? 34.213 8.882 -26.579 1.00 92.94 206 LYS A C 1
ATOM 1504 O O . LYS A 1 206 ? 33.513 9.873 -26.789 1.00 92.94 206 LYS A O 1
ATOM 1509 N N . TRP A 1 207 ? 33.724 7.789 -25.995 1.00 94.31 207 TRP A N 1
ATOM 1510 C CA . TRP A 1 207 ? 32.325 7.685 -25.607 1.00 94.31 207 TRP A CA 1
ATOM 1511 C C . TRP A 1 207 ? 31.986 8.625 -24.446 1.00 94.31 207 TRP A C 1
ATOM 1513 O O . TRP A 1 207 ? 32.602 8.587 -23.378 1.00 94.31 207 TRP A O 1
ATOM 1523 N N . GLU A 1 208 ? 30.954 9.448 -24.629 1.00 91.75 208 GLU A N 1
ATOM 1524 C CA . GLU A 1 208 ? 30.453 10.367 -23.610 1.00 91.75 208 GLU A CA 1
ATOM 1525 C C . GLU A 1 208 ? 28.970 10.113 -23.278 1.00 91.75 208 GLU A C 1
ATOM 1527 O O . GLU A 1 20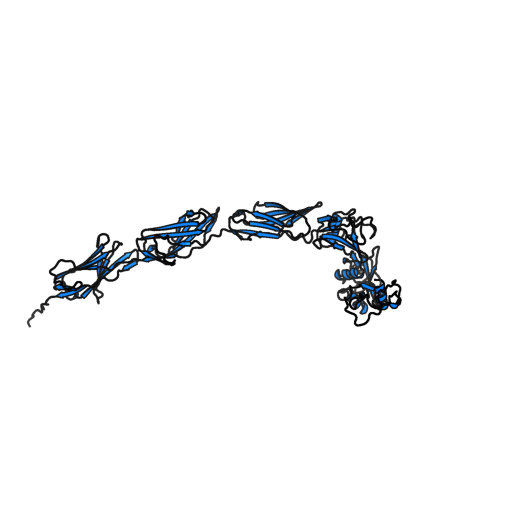8 ? 28.257 9.317 -23.900 1.00 91.75 208 GLU A O 1
ATOM 1532 N N . MET A 1 209 ? 28.457 10.816 -22.261 1.00 89.56 209 MET A N 1
ATOM 1533 C CA . MET A 1 209 ? 27.039 10.714 -21.894 1.00 89.56 209 MET A CA 1
ATOM 1534 C C . MET A 1 209 ? 26.106 11.149 -23.030 1.00 89.56 209 MET A C 1
ATOM 1536 O O . MET A 1 209 ? 25.038 10.557 -23.164 1.00 89.56 209 MET A O 1
ATOM 1540 N N . SER A 1 210 ? 26.511 12.103 -23.876 1.00 92.62 210 SER A N 1
ATOM 1541 C CA . SER A 1 210 ? 25.724 12.548 -25.036 1.00 92.62 210 SER A CA 1
ATOM 1542 C C . SER A 1 210 ? 25.425 11.398 -26.003 1.00 92.62 210 SER A C 1
ATOM 1544 O O . SER A 1 210 ? 24.300 11.272 -26.483 1.00 92.62 210 SER A O 1
ATOM 1546 N N . ASN A 1 211 ? 26.384 10.491 -26.227 1.00 95.12 211 ASN A N 1
ATOM 1547 C CA . ASN A 1 211 ? 26.175 9.276 -27.021 1.00 95.12 211 ASN A CA 1
ATOM 1548 C C . ASN A 1 211 ? 25.119 8.372 -26.386 1.00 95.12 211 ASN A C 1
ATOM 1550 O O . ASN A 1 211 ? 24.204 7.885 -27.048 1.00 95.12 211 ASN A O 1
ATOM 1554 N N . THR A 1 212 ? 25.225 8.184 -25.071 1.00 92.50 212 THR A N 1
ATOM 1555 C CA . THR A 1 212 ? 24.292 7.358 -24.301 1.00 92.50 212 THR A CA 1
ATOM 1556 C C . THR A 1 212 ? 22.872 7.926 -24.361 1.00 92.50 212 THR A C 1
ATOM 1558 O O . THR A 1 212 ? 21.912 7.173 -24.501 1.00 92.50 212 THR A O 1
ATOM 1561 N N . GLU A 1 213 ? 22.717 9.250 -24.301 1.00 90.62 213 GLU A N 1
ATOM 1562 C CA . GLU A 1 213 ? 21.421 9.923 -24.431 1.00 90.62 213 GLU A CA 1
ATOM 1563 C C . GLU A 1 213 ? 20.783 9.698 -25.807 1.00 90.62 213 GLU A C 1
ATOM 1565 O O . GLU A 1 213 ? 19.601 9.347 -25.866 1.00 90.62 213 GLU A O 1
ATOM 1570 N N . VAL A 1 214 ? 21.561 9.809 -26.890 1.00 92.88 214 VAL A N 1
ATOM 1571 C CA . VAL A 1 214 ? 21.100 9.505 -28.256 1.00 92.88 214 VAL A CA 1
ATOM 1572 C C . VAL A 1 214 ? 20.635 8.053 -28.359 1.00 92.88 214 VAL A C 1
ATOM 1574 O O . VAL A 1 214 ? 19.518 7.802 -28.808 1.00 92.88 214 VAL A O 1
ATOM 1577 N N . VAL A 1 215 ? 21.430 7.091 -27.880 1.00 93.56 215 VAL A N 1
ATOM 1578 C CA . VAL A 1 215 ? 21.077 5.662 -27.951 1.00 93.56 215 VAL A CA 1
ATOM 1579 C C . VAL A 1 215 ? 19.829 5.350 -27.120 1.00 93.56 215 VAL A C 1
ATOM 1581 O O . VAL A 1 215 ? 18.916 4.674 -27.597 1.00 93.56 215 VAL A O 1
ATOM 1584 N N . CYS A 1 216 ? 19.739 5.862 -25.890 1.00 90.06 216 CYS A N 1
ATOM 1585 C CA . CYS A 1 216 ? 18.575 5.639 -25.032 1.00 90.06 216 CYS A CA 1
ATOM 1586 C C . CYS A 1 216 ? 17.299 6.260 -25.613 1.00 90.06 216 CYS A C 1
ATOM 1588 O O . CYS A 1 216 ? 16.227 5.652 -25.512 1.00 90.06 216 CYS A O 1
ATOM 1590 N N . ARG A 1 217 ? 17.410 7.421 -26.274 1.00 88.25 217 ARG A N 1
ATOM 1591 C CA . ARG A 1 217 ? 16.308 8.048 -27.012 1.00 88.25 217 ARG A CA 1
ATOM 1592 C C . ARG A 1 217 ? 15.918 7.225 -28.240 1.00 88.25 217 ARG A C 1
ATOM 1594 O O . ARG A 1 217 ? 14.737 6.916 -28.383 1.00 88.25 217 ARG A O 1
ATOM 1601 N N . GLN A 1 218 ? 16.888 6.799 -29.050 1.00 87.19 218 GLN A N 1
ATOM 1602 C CA . GLN A 1 218 ? 16.680 5.957 -30.236 1.00 87.19 218 GLN A CA 1
ATOM 1603 C C . GLN A 1 218 ? 15.975 4.634 -29.883 1.00 87.19 218 GLN A C 1
ATOM 1605 O O . GLN A 1 218 ? 15.103 4.172 -30.617 1.00 87.19 218 GLN A O 1
ATOM 1610 N N . MET A 1 219 ? 16.304 4.044 -28.730 1.00 85.75 219 MET A N 1
ATOM 1611 C CA . MET A 1 219 ? 15.680 2.815 -28.221 1.00 85.75 219 MET A CA 1
ATOM 1612 C C . MET A 1 219 ? 14.311 3.036 -27.560 1.00 85.75 219 MET A C 1
ATOM 1614 O O . MET A 1 219 ? 13.632 2.068 -27.220 1.00 85.75 219 MET A O 1
ATOM 1618 N N . GLY A 1 220 ? 13.892 4.285 -27.330 1.00 84.69 220 GLY A N 1
ATOM 1619 C CA . GLY A 1 220 ? 12.690 4.590 -26.547 1.00 84.69 220 GLY A CA 1
ATOM 1620 C C . GLY A 1 220 ? 12.813 4.211 -25.063 1.00 84.69 220 GLY A C 1
ATOM 1621 O O . GLY A 1 220 ? 11.805 4.037 -24.376 1.00 84.69 220 GLY A O 1
ATOM 1622 N N . CYS A 1 221 ? 14.044 4.094 -24.563 1.00 85.06 221 CYS A N 1
ATOM 1623 C CA . CYS A 1 221 ? 14.394 3.700 -23.199 1.00 85.06 221 CYS A CA 1
ATOM 1624 C C . CYS A 1 221 ? 14.584 4.894 -22.245 1.00 85.06 221 CYS A C 1
ATOM 1626 O O . CYS A 1 221 ? 15.096 4.730 -21.138 1.00 85.06 221 CYS A O 1
ATOM 1628 N N . GLY A 1 222 ? 14.164 6.093 -22.651 1.00 83.56 222 GLY A N 1
ATOM 1629 C CA . GLY A 1 222 ? 14.251 7.302 -21.836 1.00 83.56 222 GLY A CA 1
ATOM 1630 C C . GLY A 1 222 ? 15.644 7.937 -21.860 1.00 83.56 222 GLY A C 1
ATOM 1631 O O . GLY A 1 222 ? 16.229 8.094 -22.926 1.00 83.56 222 GLY A O 1
ATOM 1632 N N . GLN A 1 223 ? 16.144 8.364 -20.698 1.00 81.75 223 GLN A N 1
ATOM 1633 C CA . GLN A 1 223 ? 17.410 9.101 -20.558 1.00 81.75 223 GLN A CA 1
ATOM 1634 C C . GLN A 1 223 ? 18.597 8.157 -20.335 1.00 81.75 223 GLN A C 1
ATOM 1636 O O . GLN A 1 223 ? 18.439 7.103 -19.724 1.00 81.75 223 GLN A O 1
ATOM 1641 N N . GLY A 1 224 ? 19.794 8.553 -20.770 1.00 83.06 224 GLY A N 1
ATOM 1642 C CA . GLY A 1 224 ? 21.033 7.847 -20.440 1.00 83.06 224 GLY A CA 1
ATOM 1643 C C . GLY A 1 224 ? 21.400 8.002 -18.965 1.00 83.06 224 GLY A C 1
ATOM 1644 O O . GLY A 1 224 ? 21.393 9.116 -18.443 1.00 83.06 224 GLY A O 1
ATOM 1645 N N . LEU A 1 225 ? 21.718 6.899 -18.280 1.00 79.69 225 LEU A N 1
ATOM 1646 C CA . LEU A 1 225 ? 22.124 6.911 -16.868 1.00 79.69 225 LEU A CA 1
ATOM 1647 C C . LEU A 1 225 ? 23.628 6.731 -16.684 1.00 79.69 225 LEU A C 1
ATOM 1649 O O . LEU A 1 225 ? 24.227 7.394 -15.838 1.00 79.69 225 LEU A O 1
ATOM 1653 N N . SER A 1 226 ? 24.223 5.815 -17.441 1.00 82.19 226 SER A N 1
ATOM 1654 C CA . SER A 1 226 ? 25.652 5.511 -17.385 1.00 82.19 226 SER A CA 1
ATOM 1655 C C . SER A 1 226 ? 26.085 4.698 -18.599 1.00 82.19 226 SER A C 1
ATOM 1657 O O . SER A 1 226 ? 25.257 4.058 -19.247 1.00 82.19 226 SER A O 1
ATOM 1659 N N . PHE A 1 227 ? 27.391 4.656 -18.835 1.00 86.81 227 PHE A N 1
ATOM 1660 C CA . PHE A 1 227 ? 28.041 3.730 -19.755 1.00 86.81 227 PHE A CA 1
ATOM 1661 C C . PHE A 1 227 ? 29.196 3.007 -19.042 1.00 86.81 227 PHE A C 1
ATOM 1663 O O . PHE A 1 227 ? 29.823 3.580 -18.148 1.00 86.81 227 PHE A O 1
ATOM 1670 N N . SER A 1 228 ? 29.415 1.732 -19.369 1.00 80.25 228 SER A N 1
ATOM 1671 C CA . SER A 1 228 ? 30.480 0.876 -18.834 1.00 80.25 228 SER A CA 1
ATOM 1672 C C . SER A 1 228 ? 30.703 -0.366 -19.710 1.00 80.25 228 SER A C 1
ATOM 1674 O O . SER A 1 228 ? 29.781 -0.841 -20.368 1.00 80.25 228 SER A O 1
ATOM 1676 N N . GLY A 1 229 ? 31.898 -0.961 -19.658 1.00 75.12 229 GLY A N 1
ATOM 1677 C CA . GLY A 1 229 ? 32.199 -2.265 -20.279 1.00 75.12 229 GLY A CA 1
ATOM 1678 C C . GLY A 1 229 ? 31.753 -3.489 -19.453 1.00 75.12 229 GLY A C 1
ATOM 1679 O O . GLY A 1 229 ? 32.205 -4.609 -19.685 1.00 75.12 229 GLY A O 1
ATOM 1680 N N . GLU A 1 230 ? 30.896 -3.314 -18.438 1.00 76.88 230 GLU A N 1
ATOM 1681 C CA . GLU A 1 230 ? 30.586 -4.363 -17.443 1.00 76.88 230 GLU A CA 1
ATOM 1682 C C . GLU A 1 230 ? 29.671 -5.484 -17.967 1.00 76.88 230 GLU A C 1
ATOM 1684 O O . GLU A 1 230 ? 29.521 -6.523 -17.323 1.00 76.88 230 GLU A O 1
ATOM 1689 N N . PHE A 1 231 ? 29.087 -5.316 -19.155 1.00 84.88 231 PHE A N 1
ATOM 1690 C CA . PHE A 1 231 ? 28.177 -6.289 -19.776 1.00 84.88 231 PHE A CA 1
ATOM 1691 C C . PHE A 1 231 ? 28.900 -7.398 -20.569 1.00 84.88 231 PHE A C 1
ATOM 1693 O O . PHE A 1 231 ? 28.269 -8.244 -21.221 1.00 84.88 231 PHE A O 1
ATOM 1700 N N . GLY A 1 232 ? 30.231 -7.424 -20.455 1.00 86.25 232 GLY A N 1
ATOM 1701 C CA . GLY A 1 232 ? 31.119 -8.418 -21.041 1.00 86.25 232 GLY A CA 1
ATOM 1702 C C . GLY A 1 232 ? 31.411 -8.168 -22.518 1.00 86.25 232 GLY A C 1
ATOM 1703 O O . GLY A 1 232 ? 30.590 -7.601 -23.238 1.00 86.25 232 GLY A O 1
ATOM 1704 N N . ALA A 1 233 ? 32.570 -8.658 -22.955 1.00 89.81 233 ALA A N 1
ATOM 1705 C CA . ALA A 1 233 ? 33.039 -8.574 -24.334 1.00 89.81 233 ALA A CA 1
ATOM 1706 C C . ALA A 1 233 ? 32.052 -9.226 -25.314 1.00 89.81 233 ALA A C 1
ATOM 1708 O O . ALA A 1 233 ? 31.504 -10.303 -25.048 1.00 89.81 233 ALA A O 1
ATOM 1709 N N . GLY A 1 234 ? 31.822 -8.563 -26.442 1.00 90.56 234 GLY A N 1
ATOM 1710 C CA . GLY A 1 234 ? 31.070 -9.096 -27.562 1.00 90.56 234 GLY A CA 1
ATOM 1711 C C . GLY A 1 234 ? 31.924 -9.967 -28.478 1.00 90.56 234 GLY A C 1
ATOM 1712 O O . GLY A 1 234 ? 32.968 -10.505 -28.102 1.00 90.56 234 GLY A O 1
ATOM 1713 N N . SER A 1 235 ? 31.421 -10.170 -29.691 1.00 88.75 235 SER A N 1
ATOM 1714 C CA . SER A 1 235 ? 32.069 -10.993 -30.708 1.00 88.75 235 SER A CA 1
ATOM 1715 C C . SER A 1 235 ? 31.689 -10.517 -32.102 1.00 88.75 235 SER A C 1
ATOM 1717 O O . SER A 1 235 ? 30.539 -10.131 -32.311 1.00 88.75 235 SER A O 1
ATOM 1719 N N . GLY A 1 236 ? 32.594 -10.671 -33.063 1.00 91.81 236 GLY A N 1
ATOM 1720 C CA . GLY A 1 236 ? 32.347 -10.320 -34.460 1.00 91.81 236 GLY A CA 1
ATOM 1721 C C . GLY A 1 236 ? 33.018 -8.995 -34.827 1.00 91.81 236 GLY A C 1
ATOM 1722 O O . GLY A 1 236 ? 34.044 -8.661 -34.243 1.00 91.81 236 GLY A O 1
ATOM 1723 N N . PRO A 1 237 ? 32.512 -8.266 -35.829 1.00 90.94 237 PRO A N 1
ATOM 1724 C CA . PRO A 1 237 ? 33.069 -6.969 -36.195 1.00 90.94 237 PRO A CA 1
ATOM 1725 C C . PRO A 1 237 ? 32.765 -5.907 -35.127 1.00 90.94 237 PRO A C 1
ATOM 1727 O O . PRO A 1 237 ? 31.683 -5.900 -34.540 1.00 90.94 237 PRO A O 1
ATOM 1730 N N . ILE A 1 238 ? 33.698 -4.978 -34.924 1.00 95.25 238 ILE A N 1
ATOM 1731 C CA . ILE A 1 238 ? 33.442 -3.703 -34.242 1.00 95.25 238 ILE A CA 1
ATOM 1732 C C . ILE A 1 238 ? 33.052 -2.717 -35.342 1.00 95.25 238 ILE A C 1
ATOM 1734 O O . ILE A 1 238 ? 33.862 -2.390 -36.210 1.00 95.25 238 ILE A O 1
ATOM 1738 N N . TRP A 1 239 ? 31.782 -2.327 -35.382 1.00 94.50 239 TRP A N 1
ATOM 1739 C CA . TRP A 1 239 ? 31.245 -1.551 -36.498 1.00 94.50 239 TRP A CA 1
ATOM 1740 C C . TRP A 1 239 ? 31.496 -0.060 -36.365 1.00 94.50 239 TRP A C 1
ATOM 1742 O O . TRP A 1 239 ? 31.655 0.599 -37.386 1.00 94.50 239 TRP A O 1
ATOM 1752 N N . MET A 1 240 ? 31.523 0.466 -35.145 1.00 95.50 240 MET A N 1
ATOM 1753 C CA . MET A 1 240 ? 31.688 1.893 -34.893 1.00 95.50 240 MET A CA 1
ATOM 1754 C C . MET A 1 240 ? 32.740 2.118 -33.812 1.00 95.50 240 MET A C 1
ATOM 1756 O O . MET A 1 240 ? 32.836 1.344 -32.859 1.00 95.50 240 MET A O 1
ATOM 1760 N N . ASP A 1 241 ? 33.489 3.197 -33.976 1.00 96.00 241 ASP A N 1
ATOM 1761 C CA . ASP A 1 241 ? 34.574 3.646 -33.110 1.00 96.00 241 ASP A CA 1
ATOM 1762 C C . ASP A 1 241 ? 34.575 5.181 -33.089 1.00 96.00 241 ASP A C 1
ATOM 1764 O O . ASP A 1 241 ? 33.950 5.797 -33.957 1.00 96.00 241 ASP A O 1
ATOM 1768 N N . ASP A 1 242 ? 35.230 5.798 -32.105 1.00 95.75 242 ASP A N 1
ATOM 1769 C CA . ASP A 1 242 ? 35.424 7.248 -32.019 1.00 95.75 242 ASP A CA 1
ATOM 1770 C C . ASP A 1 242 ? 34.111 8.047 -32.189 1.00 95.75 242 ASP A C 1
ATOM 1772 O O . ASP A 1 242 ? 34.071 9.117 -32.809 1.00 95.75 242 ASP A O 1
ATOM 1776 N N . VAL A 1 243 ? 33.003 7.502 -31.676 1.00 96.00 243 VAL A N 1
ATOM 1777 C CA . VAL A 1 243 ? 31.665 8.052 -31.910 1.00 96.00 243 VAL A CA 1
ATOM 1778 C C . VAL A 1 243 ? 31.487 9.307 -31.067 1.00 96.00 243 VAL A C 1
ATOM 1780 O O . VAL A 1 243 ? 31.543 9.253 -29.841 1.00 96.00 243 VAL A O 1
ATOM 1783 N N . VAL A 1 244 ? 31.188 10.437 -31.705 1.00 95.69 244 VAL A N 1
ATOM 1784 C CA . VAL A 1 244 ? 30.981 11.723 -31.026 1.00 95.69 244 VAL A CA 1
ATOM 1785 C C . VAL A 1 244 ? 29.620 12.299 -31.402 1.00 95.69 244 VAL A C 1
ATOM 1787 O O . VAL A 1 244 ? 29.402 12.717 -32.542 1.00 95.69 244 VAL A O 1
ATOM 1790 N N . CYS A 1 245 ? 28.711 12.335 -30.427 1.00 94.75 245 CYS A N 1
ATOM 1791 C CA . CYS A 1 245 ? 27.378 12.923 -30.561 1.00 94.75 245 CYS A CA 1
ATOM 1792 C C . CYS A 1 245 ? 27.306 14.302 -29.891 1.00 94.75 245 CYS A C 1
ATOM 1794 O O . CYS A 1 245 ? 27.898 14.528 -28.835 1.00 94.75 245 CYS A O 1
ATOM 1796 N N . THR A 1 246 ? 26.505 15.202 -30.455 1.00 91.25 246 THR A N 1
ATOM 1797 C CA . THR A 1 246 ? 26.112 16.470 -29.822 1.00 91.25 246 THR A CA 1
ATOM 1798 C C . THR A 1 246 ? 25.029 16.280 -28.757 1.00 91.25 246 THR A C 1
ATOM 1800 O O . THR A 1 246 ? 24.918 17.111 -27.858 1.00 91.25 246 THR A O 1
ATOM 1803 N N . GLY A 1 247 ? 24.261 15.186 -28.838 1.00 87.19 247 GLY A N 1
ATOM 1804 C CA . GLY A 1 247 ? 23.136 14.870 -27.953 1.00 87.19 247 GLY A CA 1
ATOM 1805 C C . GLY A 1 247 ? 21.766 15.153 -28.581 1.00 87.19 247 GLY A C 1
ATOM 1806 O O . GLY A 1 247 ? 20.741 14.734 -28.040 1.00 87.19 247 GLY A O 1
ATOM 1807 N N . GLU A 1 248 ? 21.725 15.811 -29.741 1.00 85.81 248 GLU A N 1
ATOM 1808 C CA . GLU A 1 248 ? 20.497 16.180 -30.464 1.00 85.81 248 GLU A CA 1
ATOM 1809 C C . GLU A 1 248 ? 20.174 15.220 -31.622 1.00 85.81 248 GLU A C 1
ATOM 1811 O O . GLU A 1 248 ? 19.105 15.307 -32.217 1.00 85.81 248 GLU A O 1
ATOM 1816 N N . GLU A 1 249 ? 21.063 14.276 -31.931 1.00 86.94 249 GLU A N 1
ATOM 1817 C CA . GLU A 1 249 ? 20.883 13.311 -33.017 1.00 86.94 249 GLU A CA 1
ATOM 1818 C C . GLU A 1 249 ? 19.742 12.320 -32.737 1.00 86.94 249 GLU A C 1
ATOM 1820 O O . GLU A 1 249 ? 19.605 11.799 -31.631 1.00 86.94 249 GLU A O 1
ATOM 1825 N N . ASP A 1 250 ? 18.937 11.979 -33.742 1.00 79.06 250 ASP A N 1
ATOM 1826 C CA . ASP A 1 250 ? 17.846 11.008 -33.572 1.00 79.06 250 ASP A CA 1
ATOM 1827 C C . ASP A 1 250 ? 18.353 9.558 -33.511 1.00 79.06 250 ASP A C 1
ATOM 1829 O O . ASP A 1 250 ? 17.672 8.672 -32.988 1.00 79.06 250 ASP A O 1
ATOM 1833 N N . ALA A 1 251 ? 19.551 9.306 -34.044 1.00 83.81 251 ALA A N 1
ATOM 1834 C CA . ALA A 1 251 ? 20.176 7.992 -34.058 1.00 83.81 251 ALA A CA 1
ATOM 1835 C C . ALA A 1 251 ? 21.700 8.067 -33.963 1.00 83.81 251 ALA A C 1
ATOM 1837 O O . ALA A 1 251 ? 22.325 8.992 -34.477 1.00 83.81 251 ALA A O 1
ATOM 1838 N N . ILE A 1 252 ? 22.304 7.029 -33.382 1.00 90.94 252 ILE A N 1
ATOM 1839 C CA . ILE A 1 252 ? 23.756 6.936 -33.175 1.00 90.94 252 ILE A CA 1
ATOM 1840 C C . ILE A 1 252 ? 24.555 7.000 -34.487 1.00 90.94 252 ILE A C 1
ATOM 1842 O O . ILE A 1 252 ? 25.671 7.507 -34.511 1.00 90.94 252 ILE A O 1
ATOM 1846 N N . THR A 1 253 ? 23.958 6.560 -35.598 1.00 85.94 253 THR A N 1
ATOM 1847 C CA . THR A 1 253 ? 24.551 6.591 -36.946 1.00 85.94 253 THR A CA 1
ATOM 1848 C C . THR A 1 253 ? 24.613 7.991 -37.565 1.00 85.94 253 THR A C 1
ATOM 1850 O O . THR A 1 253 ? 25.134 8.149 -38.662 1.00 85.94 253 THR A O 1
ATOM 1853 N N . GLN A 1 254 ? 24.006 8.998 -36.929 1.00 84.44 254 GLN A N 1
ATOM 1854 C CA . GLN A 1 254 ? 24.087 10.402 -37.352 1.00 84.44 254 GLN A CA 1
ATOM 1855 C C . GLN A 1 254 ? 25.204 11.160 -36.625 1.00 84.44 254 GLN A C 1
ATOM 1857 O O . GLN A 1 254 ? 25.542 12.276 -37.018 1.00 84.44 254 GLN A O 1
ATOM 1862 N N . CYS A 1 255 ? 25.758 10.571 -35.564 1.00 90.56 255 CYS A N 1
ATOM 1863 C CA . CYS A 1 255 ? 26.882 11.142 -34.843 1.00 90.56 255 CYS A CA 1
ATOM 1864 C C . CYS A 1 255 ? 28.151 11.094 -35.703 1.00 90.56 255 CYS A C 1
ATOM 1866 O O . CYS A 1 255 ? 28.255 10.309 -36.643 1.00 90.56 255 CYS A O 1
ATOM 1868 N N . SER A 1 256 ? 29.141 11.929 -35.392 1.00 93.12 256 SER A N 1
ATOM 1869 C CA . SER A 1 256 ? 30.421 11.879 -36.100 1.00 93.12 256 SER A CA 1
ATOM 1870 C C . SER A 1 256 ? 31.149 10.585 -35.741 1.00 93.12 256 SER A C 1
ATOM 1872 O O . SER A 1 256 ? 31.389 10.341 -34.562 1.00 93.12 256 SER A O 1
ATOM 1874 N N . HIS A 1 257 ? 31.520 9.782 -36.738 1.00 93.25 257 HIS A N 1
ATOM 1875 C CA . HIS A 1 257 ? 32.297 8.553 -36.560 1.00 93.25 257 HIS A CA 1
ATOM 1876 C C . HIS A 1 257 ? 33.094 8.209 -37.843 1.00 93.25 257 HIS A C 1
ATOM 1878 O O . HIS A 1 257 ? 32.734 8.688 -38.925 1.00 93.25 257 HIS A O 1
ATOM 1884 N N . PRO A 1 258 ? 34.173 7.403 -37.763 1.00 91.00 258 PRO A N 1
ATOM 1885 C CA . PRO A 1 258 ? 34.880 6.838 -38.919 1.00 91.00 258 PRO A CA 1
ATOM 1886 C C . PRO A 1 258 ? 34.001 5.891 -39.752 1.00 91.00 258 PRO A C 1
ATOM 1888 O O . PRO A 1 258 ? 32.854 5.610 -39.402 1.00 91.00 258 PRO A O 1
ATOM 1891 N N . ASN A 1 259 ? 34.518 5.371 -40.868 1.00 86.88 259 ASN A N 1
ATOM 1892 C CA . ASN A 1 259 ? 33.744 4.425 -41.678 1.00 86.88 259 ASN A CA 1
ATOM 1893 C C . ASN A 1 259 ? 33.454 3.129 -40.904 1.00 86.88 259 ASN A C 1
ATOM 1895 O O . ASN A 1 259 ? 34.232 2.715 -40.048 1.00 86.88 259 ASN A O 1
ATOM 1899 N N . TYR A 1 260 ? 32.355 2.448 -41.241 1.00 87.12 260 TYR A N 1
ATOM 1900 C CA . TYR A 1 260 ? 32.004 1.193 -40.577 1.00 87.12 260 TYR A CA 1
ATOM 1901 C C . TYR A 1 260 ? 33.129 0.153 -40.676 1.00 87.12 260 TYR A C 1
ATOM 1903 O O . TYR A 1 260 ? 33.612 -0.150 -41.769 1.00 87.12 260 TYR A O 1
ATOM 1911 N N . GLY A 1 261 ? 33.517 -0.418 -39.534 1.00 88.75 261 GLY A N 1
ATOM 1912 C CA . GLY A 1 261 ? 34.605 -1.397 -39.442 1.00 88.75 261 GLY A CA 1
ATOM 1913 C C . GLY A 1 261 ? 36.014 -0.796 -39.406 1.00 88.75 261 GLY A C 1
ATOM 1914 O O . GLY A 1 261 ? 36.979 -1.544 -39.264 1.00 88.75 261 GLY A O 1
ATOM 1915 N N . GLU A 1 262 ? 36.151 0.528 -39.506 1.00 92.69 262 GLU A N 1
ATOM 1916 C CA . GLU A 1 262 ? 37.412 1.245 -39.319 1.00 92.69 262 GLU A CA 1
ATOM 1917 C C . GLU A 1 262 ? 37.579 1.579 -37.831 1.00 92.69 262 GLU A C 1
ATOM 1919 O O . GLU A 1 262 ? 36.990 2.530 -37.330 1.00 92.69 262 GLU A O 1
ATOM 1924 N N . ASN A 1 263 ? 38.337 0.745 -37.118 1.00 93.94 263 ASN A N 1
ATOM 1925 C CA . ASN A 1 263 ? 38.583 0.869 -35.681 1.00 93.94 263 ASN A CA 1
ATOM 1926 C C . ASN A 1 263 ? 39.971 0.329 -35.314 1.00 93.94 263 ASN A C 1
ATOM 1928 O O . ASN A 1 263 ? 40.574 -0.438 -36.074 1.00 93.94 263 ASN A O 1
ATOM 1932 N N . ASN A 1 264 ? 40.467 0.703 -34.138 1.00 93.69 264 ASN A N 1
ATOM 1933 C CA . ASN A 1 264 ? 41.681 0.142 -33.534 1.00 93.69 264 ASN A CA 1
ATOM 1934 C C . ASN A 1 264 ? 41.413 -0.600 -32.208 1.00 93.69 264 ASN A C 1
ATOM 1936 O O . ASN A 1 264 ? 42.375 -0.957 -31.523 1.00 93.69 264 ASN A O 1
ATOM 1940 N N . CYS A 1 265 ? 40.143 -0.856 -31.885 1.00 94.50 265 CYS A N 1
ATOM 1941 C CA . CYS A 1 265 ? 39.705 -1.432 -30.618 1.00 94.50 265 CYS A CA 1
ATOM 1942 C C . CYS A 1 265 ? 39.697 -2.971 -30.599 1.00 94.50 265 CYS A C 1
ATOM 1944 O O . CYS A 1 265 ? 39.614 -3.650 -31.626 1.00 94.50 265 CYS A O 1
ATOM 1946 N N . GLY A 1 266 ? 39.736 -3.543 -29.396 1.00 93.88 266 GLY A N 1
ATOM 1947 C CA . GLY A 1 266 ? 39.375 -4.934 -29.118 1.00 93.88 266 GLY A CA 1
ATOM 1948 C C . GLY A 1 266 ? 38.050 -5.043 -28.355 1.00 93.88 266 GLY A C 1
ATOM 1949 O O . GLY A 1 266 ? 37.581 -4.086 -27.761 1.00 93.88 266 GLY A O 1
ATOM 1950 N N . HIS A 1 267 ? 37.461 -6.242 -28.272 1.00 94.81 267 HIS A N 1
ATOM 1951 C CA . HIS A 1 267 ? 36.174 -6.433 -27.570 1.00 94.81 267 HIS A CA 1
ATOM 1952 C C . HIS A 1 267 ? 36.203 -6.168 -26.050 1.00 94.81 267 HIS A C 1
ATOM 1954 O O . HIS A 1 267 ? 35.164 -6.184 -25.394 1.00 94.81 267 HIS A O 1
ATOM 1960 N N . SER A 1 268 ? 37.377 -5.944 -25.454 1.00 92.19 268 SER A N 1
ATOM 1961 C CA . SER A 1 268 ? 37.475 -5.421 -24.084 1.00 92.19 268 SER A CA 1
ATOM 1962 C C . SER A 1 268 ? 37.015 -3.966 -23.959 1.00 92.19 268 SER A C 1
ATOM 1964 O O . SER A 1 268 ? 36.748 -3.531 -22.845 1.00 92.19 268 SER A O 1
ATOM 1966 N N . GLU A 1 269 ? 36.943 -3.256 -25.083 1.00 94.31 269 GLU A N 1
ATOM 1967 C CA . GLU A 1 269 ? 36.566 -1.845 -25.226 1.00 94.31 269 GLU A CA 1
ATOM 1968 C C . GLU A 1 269 ? 35.138 -1.719 -25.788 1.00 94.31 269 GLU A C 1
ATOM 1970 O O . GLU A 1 269 ? 34.711 -0.655 -26.212 1.00 94.31 269 GLU A O 1
ATOM 1975 N N . ASP A 1 270 ? 34.361 -2.810 -25.820 1.00 95.81 270 ASP A N 1
ATOM 1976 C CA . ASP A 1 270 ? 32.965 -2.736 -26.246 1.00 95.81 270 ASP A CA 1
ATOM 1977 C C . ASP A 1 270 ? 32.140 -1.939 -25.228 1.00 95.81 270 ASP A C 1
ATOM 1979 O O . ASP A 1 270 ? 32.048 -2.295 -24.045 1.00 95.81 270 ASP A O 1
ATOM 1983 N N . VAL A 1 271 ? 31.457 -0.901 -25.703 1.00 95.50 271 VAL A N 1
ATOM 1984 C CA . VAL A 1 271 ? 30.636 -0.059 -24.845 1.00 95.50 271 VAL A CA 1
ATOM 1985 C C . VAL A 1 271 ? 29.359 -0.779 -24.425 1.00 95.50 271 VAL A C 1
ATOM 1987 O O . VAL A 1 271 ? 28.636 -1.390 -25.219 1.00 95.50 271 VAL A O 1
ATOM 1990 N N . GLY A 1 272 ? 29.032 -0.671 -23.147 1.00 93.06 272 GLY A N 1
ATOM 1991 C CA . GLY A 1 272 ? 27.707 -0.963 -22.634 1.00 93.06 272 GLY A CA 1
ATOM 1992 C C . GLY A 1 272 ? 27.086 0.256 -21.988 1.00 93.06 272 GLY A C 1
ATOM 1993 O O . GLY A 1 272 ? 27.773 1.173 -21.545 1.00 93.06 272 GLY A O 1
ATOM 1994 N N . ILE A 1 273 ? 25.761 0.288 -21.964 1.00 90.75 273 ILE A N 1
ATOM 1995 C CA . ILE A 1 273 ? 25.004 1.432 -21.477 1.00 90.75 273 ILE A CA 1
ATOM 1996 C C . ILE A 1 273 ? 23.854 1.003 -20.576 1.00 90.75 273 ILE A C 1
ATOM 1998 O O . ILE A 1 273 ? 23.339 -0.113 -20.653 1.00 90.75 273 ILE A O 1
ATOM 2002 N N . VAL A 1 274 ? 23.434 1.934 -19.727 1.00 85.62 274 VAL A N 1
ATOM 2003 C CA . VAL A 1 274 ? 22.233 1.825 -18.907 1.00 85.62 274 VAL A CA 1
ATOM 2004 C C . VAL A 1 274 ? 21.369 3.041 -19.183 1.00 85.62 274 VAL A C 1
ATOM 2006 O O . VAL A 1 274 ? 21.791 4.181 -18.978 1.00 85.62 274 VAL A O 1
ATOM 2009 N N . CYS A 1 275 ? 20.147 2.789 -19.629 1.00 84.75 275 CYS A N 1
ATOM 2010 C CA . CYS A 1 275 ? 19.122 3.802 -19.797 1.00 84.75 275 CYS A CA 1
ATOM 2011 C C . CYS A 1 275 ? 18.188 3.824 -18.587 1.00 84.75 275 CYS A C 1
ATOM 2013 O O . CYS A 1 275 ? 18.131 2.894 -17.786 1.00 84.75 275 CYS A O 1
ATOM 2015 N N . SER A 1 276 ? 17.400 4.888 -18.477 1.00 74.75 276 SER A N 1
ATOM 2016 C CA . SER A 1 276 ? 16.421 5.058 -17.410 1.00 74.75 276 SER A CA 1
ATOM 2017 C C . SER A 1 276 ? 15.305 4.015 -17.462 1.00 74.75 276 SER A C 1
ATOM 2019 O O . SER A 1 276 ? 14.555 3.848 -16.505 1.00 74.75 276 SER A O 1
ATOM 2021 N N . GLY A 1 277 ? 15.157 3.347 -18.607 1.00 73.31 277 GLY A N 1
ATOM 2022 C CA . GLY A 1 277 ? 13.963 2.598 -18.937 1.00 73.31 277 GLY A CA 1
ATOM 2023 C C . GLY A 1 277 ? 12.740 3.513 -18.925 1.00 73.31 277 GLY A C 1
ATOM 2024 O O . GLY A 1 277 ? 12.822 4.735 -18.733 1.00 73.31 277 GLY A O 1
ATOM 2025 N N . LYS A 1 278 ? 11.559 2.919 -19.076 1.00 64.38 278 LYS A N 1
ATOM 2026 C CA . LYS A 1 278 ? 10.328 3.572 -18.627 1.00 64.38 278 LYS A CA 1
ATOM 2027 C C . LYS A 1 278 ? 10.352 3.566 -17.101 1.00 64.38 278 LYS A C 1
ATOM 2029 O O . LYS A 1 278 ? 9.813 2.646 -16.502 1.00 64.38 278 LYS A O 1
ATOM 2034 N N . LEU A 1 279 ? 11.040 4.542 -16.506 1.00 63.03 279 LEU A N 1
ATOM 2035 C CA . LEU A 1 279 ? 11.201 4.714 -15.063 1.00 63.03 279 LEU A CA 1
ATOM 2036 C C . LEU A 1 279 ? 9.876 4.438 -14.339 1.00 63.03 279 LEU A C 1
ATOM 2038 O O . LEU A 1 279 ? 8.956 5.262 -14.373 1.00 63.03 279 LEU A O 1
ATOM 2042 N N . ALA A 1 280 ? 9.766 3.267 -13.712 1.00 67.50 280 ALA A N 1
ATOM 2043 C CA . ALA A 1 280 ? 8.611 2.941 -12.900 1.00 67.50 280 ALA A CA 1
ATOM 2044 C C . ALA A 1 280 ? 8.644 3.836 -11.659 1.00 67.50 280 ALA A C 1
ATOM 2046 O O . ALA A 1 280 ? 9.678 3.981 -10.999 1.00 67.50 280 ALA A O 1
ATOM 2047 N N . LYS A 1 281 ? 7.511 4.469 -11.348 1.00 79.31 281 LYS A N 1
ATOM 2048 C CA . LYS A 1 281 ? 7.390 5.265 -10.127 1.00 79.31 281 LYS A CA 1
ATOM 2049 C C . LYS A 1 281 ? 7.729 4.390 -8.911 1.00 79.31 281 LYS A C 1
ATOM 2051 O O . LYS A 1 281 ? 7.311 3.232 -8.885 1.00 79.31 281 LYS A O 1
ATOM 2056 N N . PRO A 1 282 ? 8.407 4.933 -7.883 1.00 86.12 282 PRO A N 1
ATOM 2057 C CA . PRO A 1 282 ? 8.612 4.211 -6.639 1.00 86.12 282 PRO A CA 1
ATOM 2058 C C . PRO A 1 282 ? 7.277 3.733 -6.071 1.00 86.12 282 PRO A C 1
ATOM 2060 O O . PRO A 1 282 ? 6.352 4.524 -5.872 1.00 86.12 282 PRO A O 1
ATOM 2063 N N . HIS A 1 283 ? 7.192 2.442 -5.793 1.00 90.19 283 HIS A N 1
ATOM 2064 C CA . HIS A 1 283 ? 6.053 1.836 -5.131 1.00 90.19 283 HIS A CA 1
ATOM 2065 C C . HIS A 1 283 ? 6.264 1.878 -3.614 1.00 90.19 283 HIS A C 1
ATOM 2067 O O . HIS A 1 283 ? 7.348 1.576 -3.110 1.00 90.19 283 HIS A O 1
ATOM 2073 N N . VAL A 1 284 ? 5.223 2.263 -2.876 1.00 93.19 284 VAL A N 1
ATOM 2074 C CA . VAL A 1 284 ? 5.241 2.326 -1.412 1.00 93.19 284 VAL A CA 1
ATOM 2075 C C . VAL A 1 284 ? 4.334 1.235 -0.865 1.00 93.19 284 VAL A C 1
ATOM 2077 O O . VAL A 1 284 ? 3.171 1.133 -1.239 1.00 93.19 284 VAL A O 1
ATOM 2080 N N . SER A 1 285 ? 4.853 0.432 0.057 1.00 94.44 285 SER A N 1
ATOM 2081 C CA . SER A 1 285 ? 4.094 -0.612 0.743 1.00 94.44 285 SER A CA 1
ATOM 2082 C C . SER A 1 285 ? 4.130 -0.413 2.255 1.00 94.44 285 SER A C 1
ATOM 2084 O O . SER A 1 285 ? 5.103 0.094 2.816 1.00 94.44 285 SER A O 1
ATOM 2086 N N . LEU A 1 286 ? 3.032 -0.788 2.915 1.00 94.81 286 LEU A N 1
ATOM 2087 C CA . LEU A 1 286 ? 2.859 -0.676 4.360 1.00 94.81 286 LEU A CA 1
ATOM 2088 C C . LEU A 1 286 ? 2.692 -2.066 4.967 1.00 94.81 286 LEU A C 1
ATOM 2090 O O . LEU A 1 286 ? 1.781 -2.802 4.593 1.00 94.81 286 LEU A O 1
ATOM 2094 N N . ASN A 1 287 ? 3.522 -2.388 5.954 1.00 94.56 287 ASN A N 1
ATOM 2095 C CA . ASN A 1 287 ? 3.440 -3.613 6.742 1.00 94.56 287 ASN A CA 1
ATOM 2096 C C . ASN A 1 287 ? 3.148 -3.247 8.213 1.00 94.56 287 ASN A C 1
ATOM 2098 O O . ASN A 1 287 ? 3.883 -2.429 8.781 1.00 94.56 287 ASN A O 1
ATOM 2102 N N . PRO A 1 288 ? 2.083 -3.782 8.853 1.00 93.00 288 PRO A N 1
ATOM 2103 C CA . PRO A 1 288 ? 1.172 -4.850 8.400 1.00 93.00 288 PRO A CA 1
ATOM 2104 C C . PRO A 1 288 ? 0.043 -4.416 7.449 1.00 93.00 288 PRO A C 1
ATOM 2106 O O . PRO A 1 288 ? -0.692 -5.266 6.953 1.00 93.00 288 PRO A O 1
ATOM 2109 N N . GLY A 1 289 ? -0.142 -3.117 7.213 1.00 93.38 289 GLY A N 1
ATOM 2110 C CA . GLY A 1 289 ? -1.156 -2.615 6.287 1.00 93.38 289 GLY A CA 1
ATOM 2111 C C . GLY A 1 289 ? -1.458 -1.123 6.467 1.00 93.38 289 GLY A C 1
ATOM 2112 O O . GLY A 1 289 ? -0.821 -0.460 7.287 1.00 93.38 289 GLY A O 1
ATOM 2113 N N . PRO A 1 290 ? -2.452 -0.585 5.735 1.00 92.44 290 PRO A N 1
ATOM 2114 C CA . PRO A 1 290 ? -2.779 0.846 5.739 1.00 92.44 290 PRO A CA 1
ATOM 2115 C C . PRO A 1 290 ? -3.511 1.323 7.002 1.00 92.44 290 PRO A C 1
ATOM 2117 O O . PRO A 1 290 ? -3.535 2.519 7.288 1.00 92.44 290 PRO A O 1
ATOM 2120 N N . VAL A 1 291 ? -4.103 0.412 7.782 1.00 92.81 291 VAL A N 1
ATOM 2121 C CA . VAL A 1 291 ? -4.802 0.738 9.035 1.00 92.81 291 VAL A CA 1
ATOM 2122 C C . VAL A 1 291 ? -4.148 0.001 10.195 1.00 92.81 291 VAL A C 1
ATOM 2124 O O . VAL A 1 291 ? -4.180 -1.226 10.253 1.00 92.81 291 VAL A O 1
ATOM 2127 N N . VAL A 1 292 ? -3.607 0.756 11.146 1.00 92.00 292 VAL A N 1
ATOM 2128 C CA . VAL A 1 292 ? -2.844 0.228 12.289 1.00 92.00 292 VAL A CA 1
ATOM 2129 C C . VAL A 1 292 ? -3.385 0.784 13.601 1.00 92.00 292 VAL A C 1
ATOM 2131 O O . VAL A 1 292 ? -4.073 1.811 13.607 1.00 92.00 292 VAL A O 1
ATOM 2134 N N . ASN A 1 293 ? -3.106 0.124 14.727 1.00 88.62 293 ASN A N 1
ATOM 2135 C CA . ASN A 1 293 ? -3.504 0.647 16.030 1.00 88.62 293 ASN A CA 1
ATOM 2136 C C . ASN A 1 293 ? -2.416 1.543 16.621 1.00 88.62 293 ASN A C 1
ATOM 2138 O O . ASN A 1 293 ? -1.228 1.375 16.350 1.00 88.62 293 ASN A O 1
ATOM 2142 N N . PHE A 1 294 ? -2.815 2.476 17.483 1.00 88.00 294 PHE A N 1
ATOM 2143 C CA . PHE A 1 294 ? -1.886 3.285 18.267 1.00 88.00 294 PHE A CA 1
ATOM 2144 C C . PHE A 1 294 ? -0.902 2.388 19.029 1.00 88.00 294 PHE A C 1
ATOM 2146 O O . PHE A 1 294 ? -1.321 1.470 19.744 1.00 88.00 294 PHE A O 1
ATOM 2153 N N . GLY A 1 295 ? 0.390 2.687 18.916 1.00 85.25 295 GLY A N 1
ATOM 2154 C CA . GLY A 1 295 ? 1.491 1.968 19.549 1.00 85.25 295 GLY A CA 1
ATOM 2155 C C . GLY A 1 295 ? 1.979 0.740 18.780 1.00 85.25 295 GLY A C 1
ATOM 2156 O O . GLY A 1 295 ? 2.913 0.097 19.250 1.00 85.25 295 GLY A O 1
ATOM 2157 N N . ASP A 1 296 ? 1.374 0.407 17.638 1.00 89.44 296 ASP A N 1
ATOM 2158 C CA . ASP A 1 296 ? 1.852 -0.681 16.780 1.00 89.44 296 ASP A CA 1
ATOM 2159 C C . ASP A 1 296 ? 3.167 -0.275 16.088 1.00 89.44 296 ASP A C 1
ATOM 2161 O O . ASP A 1 296 ? 3.457 0.913 15.909 1.00 89.44 296 ASP A O 1
ATOM 2165 N N . ARG A 1 297 ? 3.974 -1.268 15.704 1.00 91.56 297 ARG A N 1
ATOM 2166 C CA . ARG A 1 297 ? 5.158 -1.076 14.860 1.00 91.56 297 ARG A CA 1
ATOM 2167 C C . ARG A 1 297 ? 4.729 -1.115 13.397 1.00 91.56 297 ARG A C 1
ATOM 2169 O O . ARG A 1 297 ? 3.993 -2.018 13.009 1.00 91.56 297 ARG A O 1
ATOM 2176 N N . VAL A 1 298 ? 5.201 -0.157 12.607 1.00 94.69 298 VAL A N 1
ATOM 2177 C CA . VAL A 1 298 ? 4.905 -0.067 11.171 1.00 94.69 298 VAL A CA 1
ATOM 2178 C C . VAL A 1 298 ? 6.194 0.023 10.385 1.00 94.69 298 VAL A C 1
ATOM 2180 O O . VAL A 1 298 ? 7.112 0.752 10.763 1.00 94.69 298 VAL A O 1
ATOM 2183 N N . GLU A 1 299 ? 6.242 -0.712 9.287 1.00 95.31 299 GLU A N 1
ATOM 2184 C CA . GLU A 1 299 ? 7.328 -0.679 8.321 1.00 95.31 299 GLU A CA 1
ATOM 2185 C C . GLU A 1 299 ? 6.778 -0.156 6.998 1.00 95.31 299 GLU A C 1
ATOM 2187 O O . GLU A 1 299 ? 5.776 -0.649 6.482 1.00 95.31 299 GLU A O 1
ATOM 2192 N N . ILE A 1 300 ? 7.407 0.906 6.505 1.00 95.12 300 ILE A N 1
ATOM 2193 C CA . ILE A 1 300 ? 7.062 1.574 5.256 1.00 95.12 300 ILE A CA 1
ATOM 2194 C C . ILE A 1 300 ? 8.202 1.288 4.292 1.00 95.12 300 ILE A C 1
ATOM 2196 O O . ILE A 1 300 ? 9.310 1.786 4.490 1.00 95.12 300 ILE A O 1
ATOM 2200 N N . THR A 1 301 ? 7.948 0.472 3.279 1.00 94.12 301 THR A N 1
ATOM 2201 C CA . THR A 1 301 ? 8.971 0.055 2.320 1.00 94.12 301 THR A CA 1
ATOM 2202 C C . THR A 1 301 ? 8.755 0.776 1.004 1.00 94.12 301 THR A C 1
ATOM 2204 O O . THR A 1 301 ? 7.673 0.702 0.422 1.00 94.12 301 THR A O 1
ATOM 2207 N N . CYS A 1 302 ? 9.794 1.463 0.540 1.00 92.81 302 CYS A N 1
ATOM 2208 C CA . CYS A 1 302 ? 9.856 2.007 -0.805 1.00 92.81 302 CYS A CA 1
ATOM 2209 C C . CYS A 1 302 ? 10.627 1.045 -1.702 1.00 92.81 302 CYS A C 1
ATOM 2211 O O . CYS A 1 302 ? 11.725 0.626 -1.338 1.00 92.81 302 CYS A O 1
ATOM 2213 N N . SER A 1 303 ? 10.085 0.742 -2.873 1.00 88.75 303 SER A N 1
ATOM 2214 C CA . SER A 1 303 ? 10.715 -0.108 -3.880 1.00 88.75 303 SER A CA 1
ATOM 2215 C C . SER A 1 303 ? 10.694 0.575 -5.241 1.00 88.75 303 SER A C 1
ATOM 2217 O O . SER A 1 303 ? 9.683 1.167 -5.614 1.00 88.75 303 SER A O 1
ATOM 2219 N N . VAL A 1 304 ? 11.788 0.484 -5.987 1.00 82.81 304 VAL A N 1
ATOM 2220 C CA . VAL A 1 304 ? 11.868 0.886 -7.396 1.00 82.81 304 VAL A CA 1
ATOM 2221 C C . VAL A 1 304 ? 12.116 -0.353 -8.246 1.00 82.81 304 VAL A C 1
ATOM 2223 O O . VAL A 1 304 ? 12.895 -1.211 -7.858 1.00 82.81 304 VAL A O 1
ATOM 2226 N N . GLU A 1 305 ? 11.461 -0.461 -9.397 1.00 72.94 305 GLU A N 1
ATOM 2227 C CA . GLU A 1 305 ? 11.729 -1.533 -10.361 1.00 72.94 305 GLU A CA 1
ATOM 2228 C C . GLU A 1 305 ? 12.810 -1.046 -11.332 1.00 72.94 305 GLU A C 1
ATOM 2230 O O . GLU A 1 305 ? 12.513 -0.521 -12.404 1.00 72.94 305 GLU A O 1
ATOM 2235 N N . MET A 1 306 ? 14.077 -1.137 -10.919 1.00 64.94 306 MET A N 1
ATOM 2236 C CA . MET A 1 306 ? 15.226 -0.814 -11.769 1.00 64.94 306 MET A CA 1
ATOM 2237 C C . MET A 1 306 ? 16.288 -1.887 -11.629 1.00 64.94 306 MET A C 1
ATOM 2239 O O . MET A 1 306 ? 16.987 -1.947 -10.628 1.00 64.94 306 MET A O 1
ATOM 2243 N N . THR A 1 307 ? 16.414 -2.717 -12.657 1.00 55.53 307 THR A N 1
ATOM 2244 C CA . THR A 1 307 ? 17.098 -4.008 -12.570 1.00 55.53 307 THR A CA 1
ATOM 2245 C C . THR A 1 307 ? 18.622 -3.938 -12.517 1.00 55.53 307 THR A C 1
ATOM 2247 O O . THR A 1 307 ? 19.250 -4.956 -12.232 1.00 55.53 307 THR A O 1
ATOM 2250 N N . ASP A 1 308 ? 19.249 -2.781 -12.734 1.00 56.44 308 ASP A N 1
ATOM 2251 C CA . ASP A 1 308 ? 20.707 -2.679 -12.857 1.00 56.44 308 ASP A CA 1
ATOM 2252 C C . ASP A 1 308 ? 21.302 -1.693 -11.841 1.00 56.44 308 ASP A C 1
ATOM 2254 O O . ASP A 1 308 ? 21.426 -0.503 -12.105 1.00 56.44 308 ASP A O 1
ATOM 2258 N N . HIS A 1 309 ? 21.616 -2.222 -10.647 1.00 57.03 309 HIS A N 1
ATOM 2259 C CA . HIS A 1 309 ? 22.552 -1.763 -9.591 1.00 57.03 309 HIS A CA 1
ATOM 2260 C C . HIS A 1 309 ? 22.823 -0.262 -9.402 1.00 57.03 309 HIS A C 1
ATOM 2262 O O . HIS A 1 309 ? 23.900 0.145 -8.959 1.00 57.03 309 HIS A O 1
ATOM 2268 N N . LEU A 1 310 ? 21.838 0.596 -9.629 1.00 62.91 310 LEU A N 1
ATOM 2269 C CA . LEU A 1 310 ? 21.954 2.015 -9.328 1.00 62.91 310 LEU A CA 1
ATOM 2270 C C . LEU A 1 310 ? 21.366 2.296 -7.945 1.00 62.91 310 LEU A C 1
ATOM 2272 O O . LEU A 1 310 ? 20.254 2.794 -7.809 1.00 62.91 310 LEU A O 1
ATOM 2276 N N . GLY A 1 311 ? 22.166 2.049 -6.903 1.00 70.62 311 GLY A N 1
ATOM 2277 C CA . GLY A 1 311 ? 21.852 2.499 -5.544 1.00 70.62 311 GLY A CA 1
ATOM 2278 C C . GLY A 1 311 ? 21.515 3.995 -5.491 1.00 70.62 311 GLY A C 1
ATOM 2279 O O . GLY A 1 311 ? 22.129 4.790 -6.202 1.00 70.62 311 GLY A O 1
ATOM 2280 N N . GLY A 1 312 ? 20.542 4.408 -4.686 1.00 82.50 312 GLY A N 1
ATOM 2281 C CA . GLY A 1 312 ? 20.027 5.778 -4.669 1.00 82.50 312 GLY A CA 1
ATOM 2282 C C . GLY A 1 312 ? 19.550 6.227 -3.294 1.00 82.50 312 GLY A C 1
ATOM 2283 O O . GLY A 1 312 ? 19.580 5.477 -2.319 1.00 82.50 312 GLY A O 1
ATOM 2284 N N . MET A 1 313 ? 19.137 7.489 -3.202 1.00 88.88 313 MET A N 1
ATOM 2285 C CA . MET A 1 313 ? 18.602 8.076 -1.979 1.00 88.88 313 MET A CA 1
ATOM 2286 C C . MET A 1 313 ? 17.078 7.979 -1.971 1.00 88.88 313 MET A C 1
ATOM 2288 O O . MET A 1 313 ? 16.397 8.649 -2.739 1.00 88.88 313 MET A O 1
ATOM 2292 N N . PHE A 1 314 ? 16.538 7.185 -1.055 1.00 92.00 314 PHE A N 1
ATOM 2293 C CA . PHE A 1 314 ? 15.110 7.121 -0.778 1.00 92.00 314 PHE A CA 1
ATOM 2294 C C . PHE A 1 314 ? 14.750 8.180 0.257 1.00 92.00 314 PHE A C 1
ATOM 2296 O O . PHE A 1 314 ? 15.343 8.224 1.336 1.00 92.00 314 PHE A O 1
ATOM 2303 N N . VAL A 1 315 ? 13.770 9.024 -0.052 1.00 92.88 315 VAL A N 1
ATOM 2304 C CA . VAL A 1 315 ? 13.273 10.094 0.813 1.00 92.88 315 VAL A CA 1
ATOM 2305 C C . VAL A 1 315 ? 11.785 9.866 1.063 1.00 92.88 315 VAL A C 1
ATOM 2307 O O . VAL A 1 315 ? 10.952 10.114 0.196 1.00 92.88 315 VAL A O 1
ATOM 2310 N N . LEU A 1 316 ? 11.444 9.417 2.268 1.00 94.19 316 LEU A N 1
ATOM 2311 C CA . LEU A 1 316 ? 10.067 9.233 2.710 1.00 94.19 316 LEU A CA 1
ATOM 2312 C C . LEU A 1 316 ? 9.560 10.515 3.376 1.00 94.19 316 LEU A C 1
ATOM 2314 O O . LEU A 1 316 ? 10.158 10.999 4.340 1.00 94.19 316 LEU A O 1
ATOM 2318 N N . GLN A 1 317 ? 8.449 11.056 2.888 1.00 92.81 317 GLN A N 1
ATOM 2319 C CA . GLN A 1 317 ? 7.836 12.288 3.386 1.00 92.81 317 GLN A CA 1
ATOM 2320 C C . GLN A 1 317 ? 6.368 12.069 3.722 1.00 92.81 317 GLN A C 1
ATOM 2322 O O . GLN A 1 317 ? 5.668 11.344 3.021 1.00 92.81 317 GLN A O 1
ATOM 2327 N N . LYS A 1 318 ? 5.896 12.728 4.782 1.00 93.00 318 LYS A N 1
ATOM 2328 C CA . LYS A 1 318 ? 4.488 12.720 5.180 1.00 93.00 318 LYS A CA 1
ATOM 2329 C C . LYS A 1 318 ? 3.837 14.071 4.910 1.00 93.00 318 LYS A C 1
ATOM 2331 O O . LYS A 1 318 ? 4.359 15.100 5.331 1.00 93.00 318 LYS A O 1
ATOM 2336 N N . THR A 1 319 ? 2.642 14.061 4.339 1.00 86.19 319 THR A N 1
ATOM 2337 C CA . THR A 1 319 ? 1.803 15.239 4.114 1.00 86.19 319 THR A CA 1
ATOM 2338 C C . THR A 1 319 ? 0.433 15.063 4.798 1.00 86.19 319 THR A C 1
ATOM 2340 O O . THR A 1 319 ? -0.194 14.008 4.683 1.00 86.19 319 THR A O 1
ATOM 2343 N N . PRO A 1 320 ? -0.060 16.063 5.559 1.00 81.31 320 PRO A N 1
ATOM 2344 C CA . PRO A 1 320 ? 0.647 17.244 6.058 1.00 81.31 320 PRO A CA 1
ATOM 2345 C C . PRO A 1 320 ? 1.604 16.903 7.221 1.00 81.31 320 PRO A C 1
ATOM 2347 O O . PRO A 1 320 ? 1.369 15.973 8.006 1.00 81.31 320 PRO A O 1
ATOM 2350 N N . GLY A 1 321 ? 2.666 17.698 7.363 1.00 78.94 321 GLY A N 1
ATOM 2351 C CA . GLY A 1 321 ? 3.581 17.661 8.507 1.00 78.94 321 GLY A CA 1
ATOM 2352 C C . GLY A 1 321 ? 5.065 17.749 8.126 1.00 78.94 321 GLY A C 1
ATOM 2353 O O . GLY A 1 321 ? 5.406 17.695 6.951 1.00 78.94 321 GLY A O 1
ATOM 2354 N N . PRO A 1 322 ? 5.963 17.880 9.120 1.00 82.56 322 PRO A N 1
ATOM 2355 C CA . PRO A 1 322 ? 7.407 17.972 8.896 1.00 82.56 322 PRO A CA 1
ATOM 2356 C C . PRO A 1 322 ? 8.107 16.605 8.845 1.00 82.56 322 PRO A C 1
ATOM 2358 O O . PRO A 1 322 ? 9.335 16.545 8.805 1.00 82.56 322 PRO A O 1
ATOM 2361 N N . PHE A 1 323 ? 7.364 15.496 8.923 1.00 86.06 323 PHE A N 1
ATOM 2362 C CA . PHE A 1 323 ? 7.976 14.172 8.982 1.00 86.06 323 PHE A CA 1
ATOM 2363 C C . PHE A 1 323 ? 8.655 13.853 7.647 1.00 86.06 323 PHE A C 1
ATOM 2365 O O . PHE A 1 323 ? 8.009 13.768 6.601 1.00 86.06 323 PHE A O 1
ATOM 2372 N N . ARG A 1 324 ? 9.975 13.672 7.714 1.00 91.62 324 ARG A N 1
ATOM 2373 C CA . ARG A 1 324 ? 10.841 13.337 6.590 1.00 91.62 324 ARG A CA 1
ATOM 2374 C C . ARG A 1 324 ? 11.952 12.416 7.075 1.00 91.62 324 ARG A C 1
ATOM 2376 O O . ARG A 1 324 ? 12.634 12.727 8.048 1.00 91.62 324 ARG A O 1
ATOM 2383 N N . MET A 1 325 ? 12.159 11.313 6.373 1.00 90.62 325 MET A N 1
ATOM 2384 C CA . MET A 1 325 ? 13.294 10.414 6.564 1.00 90.62 325 MET A CA 1
ATOM 2385 C C . MET A 1 325 ? 13.991 10.211 5.225 1.00 90.62 325 MET A C 1
ATOM 2387 O O . MET A 1 325 ? 13.337 10.201 4.188 1.00 90.62 325 MET A O 1
ATOM 2391 N N . GLN A 1 326 ? 15.311 10.050 5.235 1.00 92.94 326 GLN A N 1
ATOM 2392 C CA . GLN A 1 326 ? 16.073 9.756 4.025 1.00 92.94 326 GLN A CA 1
ATOM 2393 C C . GLN A 1 326 ? 17.153 8.717 4.300 1.00 92.94 326 GLN A C 1
ATOM 2395 O O . GLN A 1 326 ? 17.785 8.754 5.359 1.00 92.94 326 GLN A O 1
ATOM 2400 N N . ARG A 1 327 ? 17.349 7.790 3.366 1.00 92.00 327 ARG A N 1
ATOM 2401 C CA . ARG A 1 327 ? 18.351 6.724 3.443 1.00 92.00 327 ARG A CA 1
ATOM 2402 C C . ARG A 1 327 ? 18.926 6.455 2.062 1.00 92.00 327 ARG A C 1
ATOM 2404 O O . ARG A 1 327 ? 18.192 6.423 1.082 1.00 92.00 327 ARG A O 1
ATOM 2411 N N . TYR A 1 328 ? 20.241 6.283 1.998 1.00 88.81 328 TYR A N 1
ATOM 2412 C CA . TYR A 1 328 ? 20.896 5.780 0.798 1.00 88.81 328 TYR A CA 1
ATOM 2413 C C . TYR A 1 328 ? 20.879 4.256 0.834 1.00 88.81 328 TYR A C 1
ATOM 2415 O O . TYR A 1 328 ? 21.244 3.677 1.858 1.00 88.81 328 TYR A O 1
ATOM 2423 N N . SER A 1 329 ? 20.479 3.632 -0.267 1.00 85.25 329 SER A N 1
ATOM 2424 C CA . SER A 1 329 ? 20.452 2.181 -0.408 1.00 85.25 329 SER A CA 1
ATOM 2425 C C . SER A 1 329 ? 21.185 1.768 -1.671 1.00 85.25 329 SER A C 1
ATOM 2427 O O . SER A 1 329 ? 21.075 2.433 -2.697 1.00 85.25 329 SER A O 1
ATOM 2429 N N . VAL A 1 330 ? 21.944 0.676 -1.593 1.00 80.44 330 VAL A N 1
ATOM 2430 C CA . VAL A 1 330 ? 22.539 0.025 -2.773 1.00 80.44 330 VAL A CA 1
ATOM 2431 C C . VAL A 1 330 ? 21.559 -0.932 -3.450 1.00 80.44 330 VAL A C 1
ATOM 2433 O O . VAL A 1 330 ? 21.784 -1.318 -4.590 1.00 80.44 330 VAL A O 1
ATOM 2436 N N . SER A 1 331 ? 20.481 -1.297 -2.754 1.00 80.38 331 SER A N 1
ATOM 2437 C CA . SER A 1 331 ? 19.390 -2.109 -3.278 1.00 80.38 331 SER A CA 1
ATOM 2438 C C . SER A 1 331 ? 18.277 -1.258 -3.882 1.00 80.38 331 SER A C 1
ATOM 2440 O O . SER A 1 331 ? 18.128 -0.072 -3.594 1.00 80.38 331 SER A O 1
ATOM 2442 N N . GLU A 1 332 ? 17.434 -1.923 -4.663 1.00 81.38 332 GLU A N 1
ATOM 2443 C CA . GLU A 1 332 ? 16.209 -1.392 -5.271 1.00 81.38 332 GLU A CA 1
ATOM 2444 C C . GLU A 1 332 ? 15.104 -1.070 -4.249 1.00 81.38 332 GLU A C 1
ATOM 2446 O O . GLU A 1 332 ? 14.069 -0.497 -4.585 1.00 81.38 332 GLU A O 1
ATOM 2451 N N . THR A 1 333 ? 15.304 -1.424 -2.979 1.00 87.69 333 THR A N 1
ATOM 2452 C CA . THR A 1 333 ? 14.313 -1.237 -1.920 1.00 87.69 333 THR A CA 1
ATOM 2453 C C . THR A 1 333 ? 14.940 -0.700 -0.648 1.00 87.69 333 THR A C 1
ATOM 2455 O O . THR A 1 333 ? 16.045 -1.107 -0.292 1.00 87.69 333 THR A O 1
ATOM 2458 N N . GLU A 1 334 ? 14.197 0.122 0.089 1.00 92.69 334 GLU A N 1
ATOM 2459 C CA . GLU A 1 334 ? 14.588 0.610 1.410 1.00 92.69 334 GLU A CA 1
ATOM 2460 C C . GLU A 1 334 ? 13.376 0.670 2.348 1.00 92.69 334 GLU A C 1
ATOM 2462 O O . GLU A 1 334 ? 12.284 1.087 1.954 1.00 92.69 334 GLU A O 1
ATOM 2467 N N . THR A 1 335 ? 13.561 0.254 3.606 1.00 93.50 335 THR A N 1
ATOM 2468 C CA . THR A 1 335 ? 12.475 0.171 4.597 1.00 93.50 335 THR A CA 1
ATOM 2469 C C . THR A 1 335 ? 12.677 1.154 5.746 1.00 93.50 335 THR A C 1
ATOM 2471 O O . THR A 1 335 ? 13.713 1.183 6.407 1.00 93.50 335 THR A O 1
ATOM 2474 N N . PHE A 1 336 ? 11.638 1.934 6.031 1.00 93.88 336 PHE A N 1
ATOM 2475 C CA . PHE A 1 336 ? 11.576 2.899 7.121 1.00 93.88 336 PHE A CA 1
ATOM 2476 C C . PHE A 1 336 ? 10.690 2.356 8.245 1.00 93.88 336 PHE A C 1
ATOM 2478 O O . PHE A 1 336 ? 9.515 2.059 8.037 1.00 93.88 336 PHE A O 1
ATOM 2485 N N . THR A 1 337 ? 11.232 2.243 9.458 1.00 93.50 337 THR A N 1
ATOM 2486 C CA . THR A 1 337 ? 10.500 1.689 10.607 1.00 93.50 337 THR A CA 1
ATOM 2487 C C . THR A 1 337 ? 10.028 2.780 11.563 1.00 93.50 337 THR A C 1
ATOM 2489 O O . THR A 1 337 ? 10.825 3.571 12.068 1.00 93.50 337 THR A O 1
ATOM 2492 N N . ILE A 1 338 ? 8.737 2.754 11.891 1.00 92.88 338 ILE A N 1
ATOM 2493 C CA . ILE A 1 338 ? 8.128 3.507 12.989 1.00 92.88 338 ILE A CA 1
ATOM 2494 C C . ILE A 1 338 ? 7.888 2.516 14.142 1.00 92.88 338 ILE A C 1
ATOM 2496 O O . ILE A 1 338 ? 6.958 1.711 14.068 1.00 92.88 338 ILE A O 1
ATOM 2500 N N . PRO A 1 339 ? 8.706 2.525 15.214 1.00 89.62 339 PRO A N 1
ATOM 2501 C CA . PRO A 1 339 ? 8.668 1.484 16.246 1.00 89.62 339 PRO A CA 1
ATOM 2502 C C . PRO A 1 339 ? 7.416 1.534 17.130 1.00 89.62 339 PRO A C 1
ATOM 2504 O O . PRO A 1 339 ? 6.976 0.496 17.617 1.00 89.62 339 PRO A O 1
ATOM 2507 N N . LYS A 1 340 ? 6.853 2.727 17.349 1.00 89.19 340 LYS A N 1
ATOM 2508 C CA . LYS A 1 340 ? 5.590 2.940 18.066 1.00 89.19 340 LYS A CA 1
ATOM 2509 C C . LYS A 1 340 ? 4.800 4.040 17.372 1.00 89.19 340 LYS A C 1
ATOM 2511 O O . LYS A 1 340 ? 5.239 5.190 17.331 1.00 89.19 340 LYS A O 1
ATOM 2516 N N . THR A 1 341 ? 3.639 3.701 16.829 1.00 89.38 341 THR A N 1
ATOM 2517 C CA . THR A 1 341 ? 2.760 4.676 16.179 1.00 89.38 341 THR A CA 1
ATOM 2518 C C . THR A 1 341 ? 1.995 5.540 17.183 1.00 89.38 341 THR A C 1
ATOM 2520 O O . THR A 1 341 ? 1.674 5.110 18.287 1.00 89.38 341 THR A O 1
ATOM 2523 N N . ASN A 1 342 ? 1.666 6.767 16.789 1.00 88.06 342 ASN A N 1
ATOM 2524 C CA . ASN A 1 342 ? 0.788 7.677 17.520 1.00 88.06 342 ASN A CA 1
ATOM 2525 C C . ASN A 1 342 ? -0.187 8.331 16.519 1.00 88.06 342 ASN A C 1
ATOM 2527 O O . ASN A 1 342 ? -0.096 8.085 15.316 1.00 88.06 342 ASN A O 1
ATOM 2531 N N . LEU A 1 343 ? -1.101 9.183 16.990 1.00 86.00 343 LEU A N 1
ATOM 2532 C CA . LEU A 1 343 ? -2.077 9.840 16.110 1.00 86.00 343 LEU A CA 1
ATOM 2533 C C . LEU A 1 343 ? -1.441 10.818 15.100 1.00 86.00 343 LEU A C 1
ATOM 2535 O O . LEU A 1 343 ? -2.001 11.013 14.026 1.00 86.00 343 LEU A O 1
ATOM 2539 N N . SER A 1 344 ? -0.274 11.409 15.391 1.00 86.62 344 SER A N 1
ATOM 2540 C CA . SER A 1 344 ? 0.384 12.359 14.477 1.00 86.62 344 SER A CA 1
ATOM 2541 C C . SER A 1 344 ? 1.105 11.684 13.307 1.00 86.62 344 SER A C 1
ATOM 2543 O O . SER A 1 344 ? 1.349 12.333 12.286 1.00 86.62 344 SER A O 1
ATOM 2545 N N . HIS A 1 345 ? 1.394 10.384 13.415 1.00 90.12 345 HIS A N 1
ATOM 2546 C CA . HIS A 1 345 ? 1.899 9.569 12.310 1.00 90.12 345 HIS A CA 1
ATOM 2547 C C . HIS A 1 345 ? 0.822 9.258 11.256 1.00 90.12 345 HIS A C 1
ATOM 2549 O O . HIS A 1 345 ? 1.169 8.851 10.158 1.00 90.12 345 HIS A O 1
ATOM 2555 N N . GLY A 1 346 ? -0.469 9.494 11.517 1.00 90.44 346 GLY A N 1
ATOM 2556 C CA . GLY A 1 346 ? -1.506 9.343 10.490 1.00 90.44 346 GLY A CA 1
ATOM 2557 C C . GLY A 1 346 ? -1.408 10.408 9.388 1.00 90.44 346 GLY A C 1
ATOM 2558 O O . GLY A 1 346 ? -1.254 11.596 9.691 1.00 90.44 346 GLY A O 1
ATOM 2559 N N . GLY A 1 347 ? -1.477 10.007 8.117 1.00 91.81 347 GLY A N 1
ATOM 2560 C CA . GLY A 1 347 ? -1.426 10.911 6.960 1.00 91.81 347 GLY A CA 1
ATOM 2561 C C . GLY A 1 347 ? -0.997 10.226 5.662 1.00 91.81 347 GLY A C 1
ATOM 2562 O O . GLY A 1 347 ? -0.873 9.004 5.610 1.00 91.81 347 GLY A O 1
ATOM 2563 N N . LEU A 1 348 ? -0.759 11.026 4.622 1.00 94.25 348 LEU A N 1
ATOM 2564 C CA . LEU A 1 348 ? -0.292 10.553 3.319 1.00 94.25 348 LEU A CA 1
ATOM 2565 C C . LEU A 1 348 ? 1.232 10.476 3.314 1.00 94.25 348 LEU A C 1
ATOM 2567 O O . LEU A 1 348 ? 1.906 11.438 3.673 1.00 94.25 348 LEU A O 1
ATOM 2571 N N . TYR A 1 349 ? 1.770 9.332 2.915 1.00 94.44 349 TYR A N 1
ATOM 2572 C CA . TYR A 1 349 ? 3.197 9.088 2.788 1.00 94.44 349 TYR A CA 1
ATOM 2573 C C . TYR A 1 349 ? 3.570 8.989 1.316 1.00 94.44 349 TYR A C 1
ATOM 2575 O O . TYR A 1 349 ? 2.993 8.193 0.582 1.00 94.44 349 TYR A O 1
ATOM 2583 N N . HIS A 1 350 ? 4.556 9.777 0.904 1.00 93.25 350 HIS A N 1
ATOM 2584 C CA . HIS A 1 350 ? 5.129 9.749 -0.434 1.00 93.25 350 HIS A CA 1
ATOM 2585 C C . HIS A 1 350 ? 6.591 9.339 -0.347 1.00 93.25 350 HIS A C 1
ATOM 2587 O O . HIS A 1 350 ? 7.305 9.763 0.568 1.00 93.25 350 HIS A O 1
ATOM 2593 N N . CYS A 1 351 ? 7.046 8.561 -1.323 1.00 93.44 351 CYS A N 1
ATOM 2594 C CA . CYS A 1 351 ? 8.453 8.232 -1.452 1.00 93.44 351 CYS A CA 1
ATOM 2595 C C . CYS A 1 351 ? 9.040 8.900 -2.685 1.00 93.44 351 CYS A C 1
ATOM 2597 O O . CYS A 1 351 ? 8.569 8.676 -3.796 1.00 93.44 351 CYS A O 1
ATOM 2599 N N . ASN A 1 352 ? 10.058 9.726 -2.477 1.00 91.06 352 ASN A N 1
ATOM 2600 C CA . ASN A 1 352 ? 10.857 10.292 -3.549 1.00 91.06 352 ASN A CA 1
ATOM 2601 C C . ASN A 1 352 ? 12.177 9.525 -3.644 1.00 91.06 352 ASN A C 1
ATOM 2603 O O . ASN A 1 352 ? 12.904 9.430 -2.655 1.00 91.06 352 ASN A O 1
ATOM 2607 N N . PHE A 1 353 ? 12.487 8.985 -4.815 1.00 88.06 353 PHE A N 1
ATOM 2608 C CA . PHE A 1 353 ? 13.778 8.371 -5.095 1.00 88.06 353 PHE A CA 1
ATOM 2609 C C . PHE A 1 353 ? 14.658 9.363 -5.850 1.00 88.06 353 PHE A C 1
ATOM 2611 O O . PHE A 1 353 ? 14.282 9.838 -6.920 1.00 88.06 353 PHE A O 1
ATOM 2618 N N . GLN A 1 354 ? 15.832 9.656 -5.293 1.00 86.62 354 GLN A N 1
ATOM 2619 C CA . GLN A 1 354 ? 16.798 10.589 -5.860 1.00 86.62 354 GLN A CA 1
ATOM 2620 C C . GLN A 1 354 ? 18.081 9.851 -6.238 1.00 86.62 354 GLN A C 1
ATOM 2622 O O . GLN A 1 354 ? 18.719 9.213 -5.394 1.00 86.62 354 GLN A O 1
ATOM 2627 N N . LYS A 1 355 ? 18.512 9.980 -7.489 1.00 78.94 355 LYS A N 1
ATOM 2628 C CA . LYS A 1 355 ? 19.782 9.433 -7.972 1.00 78.94 355 LYS A CA 1
ATOM 2629 C C . LYS A 1 355 ? 20.626 10.550 -8.559 1.00 78.94 355 LYS A C 1
ATOM 2631 O O . LYS A 1 355 ? 20.198 11.255 -9.466 1.00 78.94 355 LYS A O 1
ATOM 2636 N N . LYS A 1 356 ? 21.848 10.692 -8.052 1.00 74.06 356 LYS A N 1
ATOM 2637 C CA . LYS A 1 356 ? 22.831 11.619 -8.609 1.00 74.06 356 LYS A CA 1
ATOM 2638 C C . LYS A 1 356 ? 23.651 10.909 -9.685 1.00 74.06 356 LYS A C 1
ATOM 2640 O O . LYS A 1 356 ? 24.222 9.854 -9.418 1.00 74.06 356 LYS A O 1
ATOM 2645 N N . ILE A 1 357 ? 23.691 11.503 -10.869 1.00 69.50 357 ILE A N 1
ATOM 2646 C CA . ILE A 1 357 ? 24.438 11.079 -12.058 1.00 69.50 357 ILE A CA 1
ATOM 2647 C C . ILE A 1 357 ? 25.403 12.228 -12.406 1.00 69.50 357 ILE A C 1
ATOM 2649 O O . ILE A 1 357 ? 25.126 13.367 -12.012 1.00 69.50 357 ILE A O 1
ATOM 2653 N N . PRO A 1 358 ? 26.549 11.992 -13.076 1.00 62.31 358 PRO A N 1
ATOM 2654 C CA . PRO A 1 358 ? 27.515 13.055 -13.368 1.00 62.31 358 PRO A CA 1
ATOM 2655 C C . PRO A 1 358 ? 26.924 14.298 -14.054 1.00 62.31 358 PRO A C 1
ATOM 2657 O O . PRO A 1 358 ? 27.318 15.411 -13.716 1.00 62.31 358 PRO A O 1
ATOM 2660 N N . SER A 1 359 ? 25.943 14.128 -14.946 1.00 58.72 359 SER A N 1
ATOM 2661 C CA . SER A 1 359 ? 25.296 15.222 -15.685 1.00 58.72 359 SER A CA 1
ATOM 2662 C C . SER A 1 359 ? 24.056 15.811 -14.993 1.00 58.72 359 SER A C 1
ATOM 2664 O O . SER A 1 359 ? 23.715 16.970 -15.230 1.00 58.72 359 SER A O 1
ATOM 2666 N N . LYS A 1 360 ? 23.355 15.049 -14.137 1.00 68.56 360 LYS A N 1
ATOM 2667 C CA . LYS A 1 360 ? 22.032 15.437 -13.609 1.00 68.56 360 LYS A CA 1
ATOM 2668 C C . LYS A 1 360 ? 21.648 14.688 -12.330 1.00 68.56 360 LYS A C 1
ATOM 2670 O O . LYS A 1 360 ? 22.186 13.635 -12.008 1.00 68.56 360 LYS A O 1
ATOM 2675 N N . THR A 1 361 ? 20.670 15.217 -11.596 1.00 74.06 361 THR A N 1
ATOM 2676 C CA . THR A 1 361 ? 19.964 14.464 -10.546 1.00 74.06 361 THR A CA 1
ATOM 2677 C C . THR A 1 361 ? 18.604 14.014 -11.070 1.00 74.06 361 THR A C 1
ATOM 2679 O O . THR A 1 361 ? 17.833 14.827 -11.577 1.00 74.06 361 THR A O 1
ATOM 2682 N N . ILE A 1 362 ? 18.333 12.715 -10.980 1.00 75.31 362 ILE A N 1
ATOM 2683 C CA . ILE A 1 362 ? 17.028 12.129 -11.272 1.00 75.31 362 ILE A CA 1
ATOM 2684 C C . ILE A 1 362 ? 16.225 12.118 -9.982 1.00 75.31 362 ILE A C 1
ATOM 2686 O O . ILE A 1 362 ? 16.678 11.560 -8.985 1.00 75.31 362 ILE A O 1
ATOM 2690 N N . ASP A 1 363 ? 15.034 12.704 -10.032 1.00 83.25 363 ASP A N 1
ATOM 2691 C CA . ASP A 1 363 ? 14.064 12.734 -8.944 1.00 83.25 363 ASP A CA 1
ATOM 2692 C C . ASP A 1 363 ? 12.772 12.063 -9.413 1.00 83.25 363 ASP A C 1
ATOM 2694 O O . ASP A 1 363 ? 12.142 12.511 -10.373 1.00 83.25 363 ASP A O 1
ATOM 2698 N N . MET A 1 364 ? 12.376 10.984 -8.742 1.00 83.31 364 MET A N 1
ATOM 2699 C CA . MET A 1 364 ? 11.151 10.249 -9.043 1.00 83.31 364 MET A CA 1
ATOM 2700 C C . MET A 1 364 ? 10.233 10.211 -7.835 1.00 83.31 364 MET A C 1
ATOM 2702 O O . MET A 1 364 ? 10.531 9.566 -6.830 1.00 83.31 364 MET A O 1
ATOM 2706 N N . LEU A 1 365 ? 9.073 10.846 -7.968 1.00 88.62 365 LEU A N 1
ATOM 2707 C CA . LEU A 1 365 ? 8.053 10.847 -6.932 1.00 88.62 365 LEU A CA 1
ATOM 2708 C C . LEU A 1 365 ? 7.070 9.687 -7.135 1.00 88.62 365 LEU A C 1
ATOM 2710 O O . LEU A 1 365 ? 6.396 9.601 -8.162 1.00 88.62 365 LEU A O 1
ATOM 2714 N N . GLY A 1 366 ? 6.992 8.813 -6.134 1.00 87.25 366 GLY A N 1
ATOM 2715 C CA . GLY A 1 366 ? 6.014 7.735 -6.049 1.00 87.25 366 GLY A CA 1
ATOM 2716 C C . GLY A 1 366 ? 4.613 8.229 -5.699 1.00 87.25 366 GLY A C 1
ATOM 2717 O O . GLY A 1 366 ? 4.431 9.312 -5.127 1.00 87.25 366 GLY A O 1
ATOM 2718 N N . ASP A 1 367 ? 3.615 7.409 -6.021 1.00 89.62 367 ASP A N 1
ATOM 2719 C CA . ASP A 1 367 ? 2.230 7.693 -5.656 1.00 89.62 367 ASP A CA 1
ATOM 2720 C C . ASP A 1 367 ? 2.042 7.573 -4.127 1.00 89.62 367 ASP A C 1
ATOM 2722 O O . ASP A 1 367 ? 2.671 6.725 -3.483 1.00 89.62 367 ASP A O 1
ATOM 2726 N N . PRO A 1 368 ? 1.224 8.444 -3.508 1.00 92.19 368 PRO A N 1
ATOM 2727 C CA . PRO A 1 368 ? 1.039 8.425 -2.065 1.00 92.19 368 PRO A CA 1
ATOM 2728 C C . PRO A 1 368 ? 0.314 7.184 -1.563 1.00 92.19 368 PRO A C 1
ATOM 2730 O O . PRO A 1 368 ? -0.631 6.705 -2.187 1.00 92.19 368 PRO A O 1
ATOM 2733 N N . VAL A 1 369 ? 0.647 6.785 -0.337 1.00 94.12 369 VAL A N 1
ATOM 2734 C CA . VAL A 1 369 ? -0.123 5.809 0.438 1.00 94.12 369 VAL A CA 1
ATOM 2735 C C . VAL A 1 369 ? -0.573 6.427 1.756 1.00 94.12 369 VAL A C 1
ATOM 2737 O O . VAL A 1 369 ? 0.209 7.050 2.472 1.00 94.12 369 VAL A O 1
ATOM 2740 N N . GLU A 1 370 ? -1.850 6.263 2.093 1.00 94.62 370 GLU A N 1
ATOM 2741 C CA . GLU A 1 370 ? -2.416 6.759 3.347 1.00 94.62 370 GLU A CA 1
ATOM 2742 C C . GLU A 1 370 ? -2.201 5.754 4.489 1.00 94.62 370 GLU A C 1
ATOM 2744 O O . GLU A 1 370 ? -2.618 4.597 4.409 1.00 94.62 370 GLU A O 1
ATOM 2749 N N . LEU A 1 371 ? -1.589 6.214 5.582 1.00 94.12 371 LEU A N 1
ATOM 2750 C CA . LEU A 1 371 ? -1.507 5.482 6.842 1.00 94.12 371 LEU A CA 1
ATOM 2751 C C . LEU A 1 371 ? -2.541 6.040 7.821 1.00 94.12 371 LEU A C 1
ATOM 2753 O O . LEU A 1 371 ? -2.457 7.196 8.246 1.00 94.12 371 LEU A O 1
ATOM 2757 N N . LYS A 1 372 ? -3.476 5.194 8.253 1.00 92.06 372 LYS A N 1
ATOM 2758 C CA . LYS A 1 372 ? -4.497 5.540 9.245 1.00 92.06 372 LYS A CA 1
ATOM 2759 C C . LYS A 1 372 ? -4.192 4.885 10.586 1.00 92.06 372 LYS A C 1
ATOM 2761 O O . LYS A 1 372 ? -4.267 3.665 10.735 1.00 92.06 372 LYS A O 1
ATOM 2766 N N . VAL A 1 373 ? -3.904 5.708 11.592 1.00 90.69 373 VAL A N 1
ATOM 2767 C CA . VAL A 1 373 ? -3.715 5.246 12.972 1.00 90.69 373 VAL A CA 1
ATOM 2768 C C . VAL A 1 373 ? -5.049 5.316 13.708 1.00 90.69 373 VAL A C 1
ATOM 2770 O O . VAL A 1 373 ? -5.666 6.374 13.802 1.00 90.69 373 VAL A O 1
ATOM 2773 N N . THR A 1 374 ? -5.506 4.177 14.219 1.00 88.00 374 THR A N 1
ATOM 2774 C CA . THR A 1 374 ? -6.777 4.035 14.941 1.00 88.00 374 THR A CA 1
ATOM 2775 C C . THR A 1 374 ? -6.546 3.565 16.373 1.00 88.00 374 THR A C 1
ATOM 2777 O O . THR A 1 374 ? -5.478 3.068 16.720 1.00 88.00 374 THR A O 1
ATOM 2780 N N . VAL A 1 375 ? -7.545 3.721 17.236 1.00 86.88 375 VAL A N 1
ATOM 2781 C CA . VAL A 1 375 ? -7.543 3.134 18.580 1.00 86.88 375 VAL A CA 1
ATOM 2782 C C . VAL A 1 375 ? -8.698 2.148 18.621 1.00 86.88 375 VAL A C 1
ATOM 2784 O O . VAL A 1 375 ? -9.856 2.545 18.742 1.00 86.88 375 VAL A O 1
ATOM 2787 N N . LYS A 1 376 ? -8.399 0.858 18.459 1.00 83.12 376 LYS A N 1
ATOM 2788 C CA . LYS A 1 376 ? -9.400 -0.203 18.596 1.00 83.12 376 LYS A CA 1
ATOM 2789 C C . LYS A 1 376 ? -9.400 -0.715 20.028 1.00 83.12 376 LYS A C 1
ATOM 2791 O O . LYS A 1 376 ? -8.390 -1.211 20.522 1.00 83.12 376 LYS A O 1
ATOM 2796 N N . LEU A 1 377 ? -10.552 -0.601 20.676 1.00 87.69 377 LEU A N 1
ATOM 2797 C CA . LEU A 1 377 ? -10.811 -1.157 21.999 1.00 87.69 377 LEU A CA 1
ATOM 2798 C C . LEU A 1 377 ? -11.608 -2.452 21.835 1.00 87.69 377 LEU A C 1
ATOM 2800 O O . LEU A 1 377 ? -12.513 -2.520 21.001 1.00 87.69 377 LEU A O 1
ATOM 2804 N N . GLN A 1 378 ? -11.272 -3.480 22.613 1.00 88.94 378 GLN A N 1
ATOM 2805 C CA . GLN A 1 378 ? -12.043 -4.723 22.625 1.00 88.94 378 GLN A CA 1
ATOM 2806 C C . GLN A 1 378 ? -13.440 -4.511 23.228 1.00 88.94 378 GLN A C 1
ATOM 2808 O O . GLN A 1 378 ? -13.716 -3.495 23.868 1.00 88.94 378 GLN A O 1
ATOM 2813 N N . GLN A 1 379 ? -14.337 -5.477 23.033 1.00 91.75 379 GLN A N 1
ATOM 2814 C CA . GLN A 1 379 ? -15.610 -5.474 23.744 1.00 91.75 379 GLN A CA 1
ATOM 2815 C C . GLN A 1 379 ? -15.360 -5.809 25.227 1.00 91.75 379 GLN A C 1
ATOM 2817 O O . GLN A 1 379 ? -14.744 -6.839 25.511 1.00 91.75 379 GLN A O 1
ATOM 2822 N N . PRO A 1 380 ? -15.815 -4.973 26.175 1.00 93.50 380 PRO A N 1
ATOM 2823 C CA . PRO A 1 380 ? -15.662 -5.244 27.594 1.00 93.50 380 PRO A CA 1
ATOM 2824 C C . PRO A 1 380 ? -16.530 -6.429 28.030 1.00 93.50 380 PRO A C 1
ATOM 2826 O O . PRO A 1 380 ? -17.603 -6.695 27.479 1.00 93.50 380 PRO A O 1
ATOM 2829 N N . ILE A 1 381 ? -16.061 -7.123 29.058 1.00 91.56 381 ILE A N 1
ATOM 2830 C CA . ILE A 1 381 ? -16.728 -8.242 29.709 1.00 91.56 381 ILE A CA 1
ATOM 2831 C C . ILE A 1 381 ? -17.440 -7.699 30.946 1.00 91.56 381 ILE A C 1
ATOM 2833 O O . ILE A 1 381 ? -16.847 -6.990 31.756 1.00 91.56 381 ILE A O 1
ATOM 2837 N N . ILE A 1 382 ? -18.719 -8.032 31.087 1.00 90.62 382 ILE A N 1
ATOM 2838 C CA . ILE A 1 382 ? -19.517 -7.735 32.277 1.00 90.62 382 ILE A CA 1
ATOM 2839 C C . ILE A 1 382 ? -19.720 -9.036 33.058 1.00 90.62 382 ILE A C 1
ATOM 2841 O O . ILE A 1 382 ? -19.995 -10.082 32.470 1.00 90.62 382 ILE A O 1
ATOM 2845 N N . SER A 1 383 ? -19.529 -8.991 34.371 1.00 87.56 383 SER A N 1
ATOM 2846 C CA . SER A 1 383 ? -19.564 -10.166 35.244 1.00 87.56 383 SER A CA 1
ATOM 2847 C C . SER A 1 383 ? -19.984 -9.795 36.667 1.00 87.56 383 SER A C 1
ATOM 2849 O O . SER A 1 383 ? -20.089 -8.619 37.011 1.00 87.56 383 SER A O 1
ATOM 2851 N N . LEU A 1 384 ? -20.226 -10.805 37.499 1.00 77.31 384 LEU A N 1
ATOM 2852 C CA . LEU A 1 384 ? -20.444 -10.654 38.936 1.00 77.31 384 LEU A CA 1
ATOM 2853 C C . LEU A 1 384 ? -19.164 -11.065 39.685 1.00 77.31 384 LEU A C 1
ATOM 2855 O O . LEU A 1 384 ? -18.563 -12.077 39.313 1.00 77.31 384 LEU A O 1
ATOM 2859 N N . PRO A 1 385 ? -18.749 -10.354 40.747 1.00 63.47 385 PRO A N 1
ATOM 2860 C CA . PRO A 1 385 ? -17.706 -10.842 41.634 1.00 63.47 385 PRO A CA 1
ATOM 2861 C C . PRO A 1 385 ? -18.223 -12.082 42.375 1.00 63.47 385 PRO A C 1
ATOM 2863 O O . PRO A 1 385 ? -19.201 -12.025 43.118 1.00 63.47 385 PRO A O 1
ATOM 2866 N N . SER A 1 386 ? -17.589 -13.233 42.145 1.00 50.00 386 SER A N 1
ATOM 2867 C CA . SER A 1 386 ? -17.950 -14.495 42.792 1.00 50.00 386 SER A CA 1
ATOM 2868 C C . SER A 1 386 ? -17.521 -14.483 44.263 1.00 50.00 386 SER A C 1
ATOM 2870 O O . SER A 1 386 ? -16.358 -14.731 44.579 1.00 50.00 386 SER A O 1
ATOM 2872 N N . GLY A 1 387 ? -18.455 -14.211 45.171 1.00 43.09 387 GLY A N 1
ATOM 2873 C CA . GLY A 1 387 ? -18.273 -14.384 46.613 1.00 43.09 387 GLY A CA 1
ATOM 2874 C C . GLY A 1 387 ? -18.927 -15.673 47.124 1.00 43.09 387 GLY A C 1
ATOM 2875 O O . GLY A 1 387 ? -19.951 -15.593 47.788 1.00 43.09 387 GLY A O 1
ATOM 2876 N N . GLY A 1 388 ? -18.382 -16.856 46.803 1.00 34.16 388 GLY A N 1
ATOM 2877 C CA . GLY A 1 388 ? -18.814 -18.145 47.385 1.00 34.16 388 GLY A CA 1
ATOM 2878 C C . GLY A 1 388 ? -18.666 -19.367 46.455 1.00 34.16 388 GLY A C 1
ATOM 2879 O O . GLY A 1 388 ? -18.704 -19.201 45.234 1.00 34.16 388 GLY A O 1
ATOM 2880 N N . PRO A 1 389 ? -18.488 -20.600 46.989 1.00 39.09 389 PRO A N 1
ATOM 2881 C CA . PRO A 1 389 ? -18.221 -21.794 46.193 1.00 39.09 389 PRO A CA 1
ATOM 2882 C C . PRO A 1 389 ? -19.529 -22.365 45.639 1.00 39.09 389 PRO A C 1
ATOM 2884 O O . PRO A 1 389 ? -20.081 -23.316 46.175 1.00 39.09 389 PRO A O 1
ATOM 2887 N N . MET A 1 390 ? -20.038 -21.787 44.556 1.00 30.86 390 MET A N 1
ATOM 2888 C CA . MET A 1 390 ? -20.982 -22.464 43.670 1.00 30.86 390 MET A CA 1
ATOM 2889 C C . MET A 1 390 ? -20.848 -21.864 42.273 1.00 30.86 390 MET A C 1
ATOM 2891 O O . MET A 1 390 ? -21.199 -20.712 42.033 1.00 30.86 390 MET A O 1
ATOM 2895 N N . MET A 1 391 ? -20.325 -22.670 41.346 1.00 38.75 391 MET A N 1
ATOM 2896 C CA . MET A 1 391 ? -20.481 -22.440 39.913 1.00 38.75 391 MET A CA 1
ATOM 2897 C C . MET A 1 391 ? -21.978 -22.390 39.600 1.00 38.75 391 MET A C 1
ATOM 2899 O O . MET A 1 391 ? -22.656 -23.415 39.639 1.00 38.75 391 MET A O 1
ATOM 2903 N N . LEU A 1 392 ? -22.481 -21.212 39.254 1.00 37.78 392 LEU A N 1
ATOM 2904 C CA . LEU A 1 392 ? -23.724 -21.071 38.513 1.00 37.78 392 LEU A CA 1
ATOM 2905 C C . LEU A 1 392 ? -23.371 -20.481 37.150 1.00 37.78 392 LEU A C 1
ATOM 2907 O O . LEU A 1 392 ? -22.614 -19.518 37.047 1.00 37.78 392 LEU A O 1
ATOM 2911 N N . MET A 1 393 ? -23.865 -21.155 36.111 1.00 36.66 393 MET A N 1
ATOM 2912 C CA . MET A 1 393 ? -23.727 -20.814 34.695 1.00 36.66 393 MET A CA 1
ATOM 2913 C C . MET A 1 393 ? -23.916 -19.304 34.447 1.00 36.66 393 MET A C 1
ATOM 2915 O O . MET A 1 393 ? -24.702 -18.680 35.159 1.00 36.66 393 MET A O 1
ATOM 2919 N N . PRO A 1 394 ? -23.276 -18.707 33.423 1.00 46.84 394 PRO A N 1
ATOM 2920 C CA . PRO A 1 394 ? -23.469 -17.301 33.088 1.00 46.84 394 PRO A CA 1
ATOM 2921 C C . PRO A 1 394 ? -24.870 -17.113 32.498 1.00 46.84 394 PRO A C 1
ATOM 2923 O O . PRO A 1 394 ? -25.069 -17.136 31.285 1.00 46.84 394 PRO A O 1
ATOM 2926 N N . THR A 1 395 ? -25.880 -16.972 33.347 1.00 53.84 395 THR A N 1
ATOM 2927 C CA . THR A 1 395 ? -27.193 -16.530 32.905 1.00 53.84 395 THR A CA 1
ATOM 2928 C C . THR A 1 395 ? -27.107 -15.022 32.707 1.00 53.84 395 THR A C 1
ATOM 2930 O O . THR A 1 395 ? -26.777 -14.284 33.631 1.00 53.84 395 THR A O 1
ATOM 2933 N N . ASN A 1 396 ? -27.456 -14.527 31.515 1.00 68.44 396 ASN A N 1
ATOM 2934 C CA . ASN A 1 396 ? -27.616 -13.088 31.227 1.00 68.44 396 ASN A CA 1
ATOM 2935 C C . ASN A 1 396 ? -28.744 -12.431 32.059 1.00 68.44 396 ASN A C 1
ATOM 2937 O O . ASN A 1 396 ? -29.205 -11.343 31.733 1.00 68.44 396 ASN A O 1
ATOM 2941 N N . LYS A 1 397 ? -29.225 -13.116 33.096 1.00 76.12 397 LYS A N 1
ATOM 2942 C CA . LYS A 1 397 ? -30.335 -12.787 33.968 1.00 76.12 397 LYS A CA 1
ATOM 2943 C C . LYS A 1 397 ? -29.946 -13.183 35.387 1.00 76.12 397 LYS A C 1
ATOM 2945 O O . LYS A 1 397 ? -29.518 -14.316 35.614 1.00 76.12 397 LYS A O 1
ATOM 2950 N N . ILE A 1 398 ? -30.102 -12.251 36.310 1.00 77.12 398 ILE A N 1
ATOM 2951 C CA . ILE A 1 398 ? -29.729 -12.371 37.714 1.00 77.12 398 ILE A CA 1
ATOM 2952 C C . ILE A 1 398 ? -30.947 -11.996 38.538 1.00 77.12 398 ILE A C 1
ATOM 2954 O O . ILE A 1 398 ? -31.618 -11.011 38.240 1.00 77.12 398 ILE A O 1
ATOM 2958 N N . GLU A 1 399 ? -31.215 -12.772 39.577 1.00 75.56 399 GLU A N 1
ATOM 2959 C CA . GLU A 1 399 ? -32.254 -12.481 40.552 1.00 75.56 399 GLU A CA 1
ATOM 2960 C C . GLU A 1 399 ? -31.582 -12.083 41.872 1.00 75.56 399 GLU A C 1
ATOM 2962 O O . GLU A 1 399 ? -30.778 -12.839 42.417 1.00 75.56 399 GLU A O 1
ATOM 2967 N N . VAL A 1 400 ? -31.863 -10.871 42.348 1.00 77.31 400 VAL A N 1
ATOM 2968 C CA . VAL A 1 400 ? -31.275 -10.282 43.559 1.00 77.31 400 VAL A CA 1
ATOM 2969 C C . VAL A 1 400 ? -32.395 -10.004 44.557 1.00 77.31 400 VAL A C 1
ATOM 2971 O O . VAL A 1 400 ? -33.478 -9.569 44.168 1.00 77.31 400 VAL A O 1
ATOM 2974 N N . GLU A 1 401 ? -32.170 -10.279 45.840 1.00 72.62 401 GLU A N 1
ATOM 2975 C CA . GLU A 1 401 ? -33.162 -10.005 46.885 1.00 72.62 401 GLU A CA 1
ATOM 2976 C C . GLU A 1 401 ? -33.202 -8.505 47.213 1.00 72.62 401 GLU A C 1
ATOM 2978 O O . GLU A 1 401 ? -32.165 -7.869 47.402 1.00 72.62 401 GLU A O 1
ATOM 2983 N N . GLY A 1 402 ? -34.399 -7.921 47.316 1.00 70.00 402 GLY A N 1
ATOM 2984 C CA . GLY A 1 402 ? -34.537 -6.522 47.736 1.00 70.00 402 GLY A CA 1
ATOM 2985 C C . GLY A 1 402 ? -33.873 -6.275 49.100 1.00 70.00 402 GLY A C 1
ATOM 2986 O O . GLY A 1 402 ? -34.054 -7.060 50.029 1.00 70.00 402 GLY A O 1
ATOM 2987 N N . GLY A 1 403 ? -33.108 -5.195 49.240 1.00 68.44 403 GLY A N 1
ATOM 2988 C CA . GLY A 1 403 ? -32.363 -4.851 50.455 1.00 68.44 403 GLY A CA 1
ATOM 2989 C C . GLY A 1 403 ? -31.002 -5.543 50.605 1.00 68.44 403 GLY A C 1
ATOM 2990 O O . GLY A 1 403 ? -30.272 -5.214 51.539 1.00 68.44 403 GLY A O 1
ATOM 2991 N N . SER A 1 404 ? -30.622 -6.463 49.709 1.00 72.50 404 SER A N 1
ATOM 2992 C CA . SER A 1 404 ? -29.280 -7.057 49.721 1.00 72.50 404 SER A CA 1
ATOM 2993 C C . SER A 1 404 ? -28.222 -6.085 49.182 1.00 72.50 404 SER A C 1
ATOM 2995 O O . SER A 1 404 ? -28.512 -4.941 48.817 1.00 72.50 404 SER A O 1
ATOM 2997 N N . THR A 1 405 ? -26.969 -6.537 49.139 1.00 79.50 405 THR A N 1
ATOM 2998 C CA . THR A 1 405 ? -25.885 -5.868 48.418 1.00 79.50 405 THR A CA 1
ATOM 2999 C C . THR A 1 405 ? -25.390 -6.777 47.296 1.00 79.50 405 THR A C 1
ATOM 3001 O O . THR A 1 405 ? -25.388 -8.001 47.432 1.00 79.50 405 THR A O 1
ATOM 3004 N N . PHE A 1 406 ? -25.014 -6.197 46.162 1.00 83.44 406 PHE A N 1
ATOM 3005 C CA . PHE A 1 406 ? -24.336 -6.910 45.078 1.00 83.44 406 PHE A CA 1
ATOM 3006 C C . PHE A 1 406 ? -23.430 -5.944 44.322 1.00 83.44 406 PHE A C 1
ATOM 3008 O O . PHE A 1 406 ? -23.535 -4.730 44.486 1.00 83.44 406 PHE A O 1
ATOM 3015 N N . ALA A 1 407 ? -22.545 -6.470 43.485 1.00 86.94 407 ALA A N 1
ATOM 3016 C CA . ALA A 1 407 ? -21.670 -5.648 42.667 1.00 86.94 407 ALA A CA 1
ATOM 3017 C C . ALA A 1 407 ? -21.628 -6.168 41.233 1.00 86.94 407 ALA A C 1
ATOM 3019 O O . ALA A 1 407 ? -21.735 -7.369 40.998 1.00 86.94 407 ALA A O 1
ATOM 3020 N N . ILE A 1 408 ? -21.475 -5.261 40.272 1.00 89.25 408 ILE A N 1
ATOM 3021 C CA . ILE A 1 408 ? -21.244 -5.594 38.865 1.00 89.25 408 ILE A CA 1
ATOM 3022 C C . ILE A 1 408 ? -19.794 -5.259 38.544 1.00 89.25 408 ILE A C 1
ATOM 3024 O O . ILE A 1 408 ? -19.360 -4.129 38.748 1.00 89.25 408 ILE A O 1
ATOM 3028 N N . SER A 1 409 ? -19.050 -6.223 38.014 1.00 91.00 409 SER A N 1
ATOM 3029 C CA . SER A 1 409 ? -17.670 -6.030 37.585 1.00 91.00 409 SER A CA 1
ATOM 3030 C C . SER A 1 409 ? -17.588 -5.910 36.065 1.00 91.00 409 SER A C 1
ATOM 3032 O O . SER A 1 409 ? -18.057 -6.786 35.334 1.00 91.00 409 SER A O 1
ATOM 3034 N N . CYS A 1 410 ? -16.977 -4.828 35.589 1.00 92.94 410 CYS A N 1
ATOM 3035 C CA . CYS A 1 410 ? -16.620 -4.640 34.188 1.00 92.94 410 CYS A CA 1
ATOM 3036 C C . CYS A 1 410 ? -15.113 -4.856 34.021 1.00 92.94 410 CYS A C 1
ATOM 3038 O O . CYS A 1 410 ? -14.327 -4.286 34.780 1.00 92.94 410 CYS A O 1
ATOM 3040 N N . SER A 1 411 ? -14.702 -5.617 33.009 1.00 92.38 411 SER A N 1
ATOM 3041 C CA . SER A 1 411 ? -13.293 -5.808 32.665 1.00 92.38 411 SER A CA 1
ATOM 3042 C C . SER A 1 411 ? -13.037 -5.701 31.162 1.00 92.38 411 SER A C 1
ATOM 3044 O O . SER A 1 411 ? -13.922 -5.933 30.340 1.00 92.38 411 SER A O 1
ATOM 3046 N N . ILE A 1 412 ? -11.828 -5.303 30.773 1.00 92.38 412 ILE A N 1
ATOM 3047 C CA . ILE A 1 412 ? -11.394 -5.260 29.372 1.00 92.38 412 ILE A CA 1
ATOM 3048 C C . ILE A 1 412 ? -9.888 -5.504 29.290 1.00 92.38 412 ILE A C 1
ATOM 3050 O O . ILE A 1 412 ? -9.130 -5.070 30.160 1.00 92.38 412 ILE A O 1
ATOM 3054 N N . PHE A 1 413 ? -9.447 -6.164 28.222 1.00 89.75 413 PHE A N 1
ATOM 3055 C CA . PHE A 1 413 ? -8.036 -6.210 27.860 1.00 89.75 413 PHE A CA 1
ATOM 3056 C C . PHE A 1 413 ? -7.675 -4.939 27.089 1.00 89.75 413 PHE A C 1
ATOM 3058 O O . PHE A 1 413 ? -8.130 -4.726 25.964 1.00 89.75 413 PHE A O 1
ATOM 3065 N N . SER A 1 414 ? -6.868 -4.079 27.703 1.00 85.81 414 SER A N 1
ATOM 3066 C CA . SER A 1 414 ? -6.400 -2.827 27.114 1.00 85.81 414 SER A CA 1
ATOM 3067 C C . SER A 1 414 ? -4.916 -2.654 27.401 1.00 85.81 414 SER A C 1
ATOM 3069 O O . SER A 1 414 ? -4.486 -2.671 28.550 1.00 85.81 414 SER A O 1
ATOM 3071 N N . LYS A 1 415 ? -4.135 -2.427 26.341 1.00 79.75 415 LYS A N 1
ATOM 3072 C CA . LYS A 1 415 ? -2.718 -2.039 26.440 1.00 79.75 415 LYS A CA 1
ATOM 3073 C C . LYS A 1 415 ? -2.520 -0.577 26.856 1.00 79.75 415 LYS A C 1
ATOM 3075 O O . LYS A 1 415 ? -1.389 -0.126 26.993 1.00 79.75 415 LYS A O 1
ATOM 3080 N N . TYR A 1 416 ? -3.612 0.173 26.970 1.00 80.75 416 TYR A N 1
ATOM 3081 C CA . TYR A 1 416 ? -3.618 1.587 27.300 1.00 80.75 416 TYR A CA 1
ATOM 3082 C C . TYR A 1 416 ? -4.061 1.776 28.756 1.00 80.75 416 TYR A C 1
ATOM 3084 O O . TYR A 1 416 ? -5.073 1.202 29.168 1.00 80.75 416 TYR A O 1
ATOM 3092 N N . GLU A 1 417 ? -3.315 2.578 29.514 1.00 78.75 417 GLU A N 1
ATOM 3093 C CA . GLU A 1 417 ? -3.556 2.832 30.939 1.00 78.75 417 GLU A CA 1
ATOM 3094 C C . GLU A 1 417 ? -4.481 4.039 31.168 1.00 78.75 417 GLU A C 1
ATOM 3096 O O . GLU A 1 417 ? -4.521 4.966 30.360 1.00 78.75 417 GLU A O 1
ATOM 3101 N N . GLY A 1 418 ? -5.200 4.054 32.298 1.00 81.25 418 GLY A N 1
ATOM 3102 C CA . GLY A 1 418 ? -5.931 5.242 32.765 1.00 81.25 418 GLY A CA 1
ATOM 3103 C C . GLY A 1 418 ? -7.328 5.449 32.168 1.00 81.25 418 GLY A C 1
ATOM 3104 O O . GLY A 1 418 ? -7.821 6.575 32.135 1.00 81.25 418 GLY A O 1
ATOM 3105 N N . GLY A 1 419 ? -7.979 4.390 31.680 1.00 89.62 419 GLY A N 1
ATOM 3106 C CA . GLY A 1 419 ? -9.369 4.471 31.220 1.00 89.62 419 GLY A CA 1
ATOM 3107 C C . GLY A 1 419 ? -10.410 4.406 32.343 1.00 89.62 419 GLY A C 1
ATOM 3108 O O . GLY A 1 419 ? -10.104 4.298 33.529 1.00 89.62 419 GLY A O 1
ATOM 3109 N N . SER A 1 420 ? -11.682 4.483 31.970 1.00 93.75 420 SER A N 1
ATOM 3110 C CA . SER A 1 420 ? -12.827 4.423 32.884 1.00 93.75 420 SER A CA 1
ATOM 3111 C C . SER A 1 420 ? -13.967 3.611 32.278 1.00 93.75 420 SER A C 1
ATOM 3113 O O . SER A 1 420 ? -14.131 3.565 31.059 1.00 93.75 420 SER A O 1
ATOM 3115 N N . PHE A 1 421 ? -14.771 2.981 33.127 1.00 94.69 421 PHE A N 1
ATOM 3116 C CA . PHE A 1 421 ? -15.962 2.245 32.723 1.00 94.69 421 PHE A CA 1
ATOM 3117 C C . PHE A 1 421 ? -17.227 3.046 33.006 1.00 94.69 421 PHE A C 1
ATOM 3119 O O . PHE A 1 421 ? -17.388 3.624 34.079 1.00 94.69 421 PHE A O 1
ATOM 3126 N N . TYR A 1 422 ? -18.153 3.010 32.055 1.00 93.44 422 TYR A N 1
ATOM 3127 C CA . TYR A 1 422 ? -19.524 3.468 32.204 1.00 93.44 422 TYR A CA 1
ATOM 3128 C C . TYR A 1 422 ? -20.429 2.249 32.318 1.00 93.44 422 TYR A C 1
ATOM 3130 O O . TYR A 1 422 ? -20.553 1.479 31.363 1.00 93.44 422 TYR A O 1
ATOM 3138 N N . LEU A 1 423 ? -21.091 2.097 33.458 1.00 93.25 423 LEU A N 1
ATOM 3139 C CA . LEU A 1 423 ? -22.183 1.151 33.618 1.00 93.25 423 LEU A CA 1
ATOM 3140 C C . LEU A 1 423 ? -23.482 1.848 33.211 1.00 93.25 423 LEU A C 1
ATOM 3142 O O . LEU A 1 423 ? -23.948 2.753 33.907 1.00 93.25 423 LEU A O 1
ATOM 3146 N N . ARG A 1 424 ? -24.042 1.458 32.065 1.00 91.06 424 ARG A N 1
ATOM 3147 C CA . ARG A 1 424 ? -25.248 2.057 31.483 1.00 91.06 424 ARG A CA 1
ATOM 3148 C C . ARG A 1 424 ? -26.468 1.189 31.746 1.00 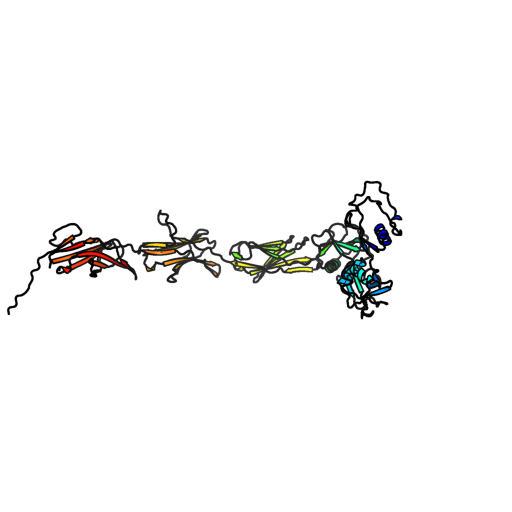91.06 424 ARG A C 1
ATOM 3150 O O . ARG A 1 424 ? -26.435 -0.007 31.457 1.00 91.06 424 ARG A O 1
ATOM 3157 N N . LYS A 1 425 ? -27.549 1.812 32.219 1.00 88.94 425 LYS A N 1
ATOM 3158 C CA . LYS A 1 425 ? -28.865 1.182 32.362 1.00 88.94 425 LYS A CA 1
ATOM 3159 C C . LYS A 1 425 ? -29.781 1.565 31.195 1.00 88.94 425 LYS A C 1
ATOM 3161 O O . LYS A 1 425 ? -30.057 2.750 31.013 1.00 88.94 425 LYS A O 1
ATOM 3166 N N . THR A 1 426 ? -30.296 0.585 30.449 1.00 79.50 426 THR A N 1
ATOM 3167 C CA . THR A 1 426 ? -31.073 0.808 29.206 1.00 79.50 426 THR A CA 1
ATOM 3168 C C . THR A 1 426 ? -32.310 1.693 29.405 1.00 79.50 426 THR A C 1
ATOM 3170 O O . THR A 1 426 ? -32.633 2.507 28.548 1.00 79.50 426 THR A O 1
ATOM 3173 N N . ASN A 1 427 ? -32.978 1.582 30.556 1.00 66.81 427 ASN A N 1
ATOM 3174 C CA . ASN A 1 427 ? -34.323 2.139 30.739 1.00 66.81 427 ASN A CA 1
ATOM 3175 C C . ASN A 1 427 ? -34.365 3.580 31.273 1.00 66.81 427 ASN A C 1
ATOM 3177 O O . ASN A 1 427 ? -35.454 4.131 31.376 1.00 66.81 427 ASN A O 1
ATOM 3181 N N . ASN A 1 428 ? -33.236 4.186 31.667 1.00 65.75 428 ASN A N 1
ATOM 3182 C CA . ASN A 1 428 ? -33.282 5.506 32.318 1.00 65.75 428 ASN A CA 1
ATOM 3183 C C . ASN A 1 428 ? -32.090 6.433 32.021 1.00 65.75 428 ASN A C 1
ATOM 3185 O O . ASN A 1 428 ? -31.853 7.370 32.775 1.00 65.75 428 ASN A O 1
ATOM 3189 N N . ASN A 1 429 ? -31.283 6.150 30.987 1.00 63.16 429 ASN A N 1
ATOM 3190 C CA . ASN A 1 429 ? -30.021 6.855 30.678 1.00 63.16 429 ASN A CA 1
ATOM 3191 C C . ASN A 1 429 ? -29.050 7.029 31.869 1.00 63.16 429 ASN A C 1
ATOM 3193 O O . ASN A 1 429 ? -28.051 7.735 31.758 1.00 63.16 429 ASN A O 1
ATOM 3197 N N . ALA A 1 430 ? -29.304 6.372 33.003 1.00 66.94 430 ALA A N 1
ATOM 3198 C CA . ALA A 1 430 ? -28.479 6.460 34.188 1.00 66.94 430 ALA A CA 1
ATOM 3199 C C . ALA A 1 430 ? -27.158 5.738 33.914 1.00 66.94 430 ALA A C 1
ATOM 3201 O O . ALA A 1 430 ? -27.133 4.537 33.622 1.00 66.94 430 ALA A O 1
ATOM 3202 N N . THR A 1 431 ? -26.064 6.491 33.993 1.00 81.69 431 THR A N 1
ATOM 3203 C CA . THR A 1 431 ? -24.710 5.986 33.786 1.00 81.69 431 THR A CA 1
ATOM 3204 C C . THR A 1 431 ? -23.885 6.194 35.043 1.00 81.69 431 THR A C 1
ATOM 3206 O O . THR A 1 431 ? -23.658 7.336 35.441 1.00 81.69 431 THR A O 1
ATOM 3209 N N . LYS A 1 432 ? -23.410 5.108 35.657 1.00 89.31 432 LYS A N 1
ATOM 3210 C CA . LYS A 1 432 ? -22.394 5.187 36.715 1.00 89.31 432 LYS A CA 1
ATOM 3211 C C . LYS A 1 432 ? -21.013 5.153 36.062 1.00 89.31 432 LYS A C 1
ATOM 3213 O O . LYS A 1 432 ? -20.777 4.315 35.195 1.00 89.31 432 LYS A O 1
ATOM 3218 N N . LEU A 1 433 ? -20.121 6.053 36.463 1.00 92.00 433 LEU A N 1
ATOM 3219 C CA . LEU A 1 433 ? -18.738 6.115 35.987 1.00 92.00 433 LEU A CA 1
ATOM 3220 C C . LEU A 1 433 ? -17.806 5.625 37.092 1.00 92.00 433 LEU A C 1
ATOM 3222 O O . LEU A 1 433 ? -17.914 6.093 38.220 1.00 92.00 433 LEU A O 1
ATOM 3226 N N . GLN A 1 434 ? -16.876 4.738 36.751 1.00 93.19 434 GLN A N 1
ATOM 3227 C CA . GLN A 1 434 ? -15.833 4.283 37.664 1.00 93.19 434 GLN A CA 1
ATOM 3228 C C . GLN A 1 434 ? -14.489 4.249 36.934 1.00 93.19 434 GLN A C 1
ATOM 3230 O O . GLN A 1 434 ? -14.394 3.729 35.819 1.00 93.19 434 GLN A O 1
ATOM 3235 N N . ALA A 1 435 ? -13.446 4.799 37.558 1.00 91.88 435 ALA A N 1
ATOM 3236 C CA . ALA A 1 435 ? -12.086 4.700 37.036 1.00 91.88 435 ALA A CA 1
ATOM 3237 C C . ALA A 1 435 ? -11.639 3.231 37.015 1.00 91.88 435 ALA A C 1
ATOM 3239 O O . ALA A 1 435 ? -11.910 2.485 37.960 1.00 91.88 435 ALA A O 1
ATOM 3240 N N . ALA A 1 436 ? -10.979 2.811 35.937 1.00 91.06 436 ALA A N 1
ATOM 3241 C CA . ALA A 1 436 ? -10.461 1.457 35.849 1.00 91.06 436 ALA A CA 1
ATOM 3242 C C . ALA A 1 436 ? -9.188 1.315 36.691 1.00 91.06 436 ALA A C 1
ATOM 3244 O O . ALA A 1 436 ? -8.309 2.176 36.672 1.00 91.06 436 ALA A O 1
ATOM 3245 N N . LEU A 1 437 ? -9.089 0.201 37.409 1.00 89.44 437 LEU A N 1
ATOM 3246 C CA . LEU A 1 437 ? -7.878 -0.235 38.087 1.00 89.44 437 LEU A CA 1
ATOM 3247 C C . LEU A 1 437 ? -7.059 -1.095 37.118 1.00 89.44 437 LEU A C 1
ATOM 3249 O O . LEU A 1 437 ? -7.554 -2.099 36.595 1.00 89.44 437 LEU A O 1
ATOM 3253 N N . SER A 1 438 ? -5.812 -0.687 36.883 1.00 83.62 438 SER A N 1
ATOM 3254 C CA . SER A 1 438 ? -4.879 -1.365 35.980 1.00 83.62 438 SER A CA 1
ATOM 3255 C C . SER A 1 438 ? -4.175 -2.533 36.675 1.00 83.62 438 SER A C 1
ATOM 3257 O O . SER A 1 438 ? -3.425 -2.332 37.629 1.00 83.62 438 SER A O 1
ATOM 3259 N N . HIS A 1 439 ? -4.319 -3.740 36.131 1.00 81.38 439 HIS A N 1
ATOM 3260 C CA . HIS A 1 439 ? -3.509 -4.911 36.468 1.00 81.38 439 HIS A CA 1
ATOM 3261 C C . HIS A 1 439 ? -2.825 -5.434 35.198 1.00 81.38 439 HIS A C 1
ATOM 3263 O O . HIS A 1 439 ? -3.350 -6.302 34.499 1.00 81.38 439 HIS A O 1
ATOM 3269 N N . SER A 1 440 ? -1.641 -4.893 34.883 1.00 82.88 440 SER A N 1
ATOM 3270 C CA . SER A 1 440 ? -0.940 -5.149 33.615 1.00 82.88 440 SER A CA 1
ATOM 3271 C C . SER A 1 440 ? -1.821 -4.772 32.408 1.00 82.88 440 SER A C 1
ATOM 3273 O O . SER A 1 440 ? -2.143 -3.600 32.241 1.00 82.88 440 SER A O 1
ATOM 3275 N N . ILE A 1 441 ? -2.241 -5.737 31.584 1.00 83.06 441 ILE A N 1
ATOM 3276 C CA . ILE A 1 441 ? -3.096 -5.517 30.403 1.00 83.06 441 ILE A CA 1
ATOM 3277 C C . ILE A 1 441 ? -4.602 -5.572 30.700 1.00 83.06 441 ILE A C 1
ATOM 3279 O O . ILE A 1 441 ? -5.407 -5.403 29.784 1.00 83.06 441 ILE A O 1
ATOM 3283 N N . ILE A 1 442 ? -5.000 -5.858 31.943 1.00 86.69 442 ILE A N 1
ATOM 3284 C CA . ILE A 1 442 ? -6.408 -5.984 32.334 1.00 86.69 442 ILE A CA 1
ATOM 3285 C C . ILE A 1 442 ? -6.827 -4.734 33.097 1.00 86.69 442 ILE A C 1
ATOM 3287 O O . ILE A 1 442 ? -6.197 -4.341 34.076 1.00 86.69 442 ILE A O 1
ATOM 3291 N N . GLN A 1 443 ? -7.917 -4.129 32.648 1.00 90.75 443 GLN A N 1
ATOM 3292 C CA . GLN A 1 443 ? -8.536 -2.963 33.263 1.00 90.75 443 GLN A CA 1
ATOM 3293 C C . GLN A 1 443 ? -9.854 -3.410 33.889 1.00 90.75 443 GLN A C 1
ATOM 3295 O O . GLN A 1 443 ? -10.673 -4.005 33.187 1.00 90.75 443 GLN A O 1
ATOM 3300 N N . VAL A 1 444 ? -10.057 -3.156 35.185 1.00 91.81 444 VAL A N 1
ATOM 3301 C CA . VAL A 1 444 ? -11.238 -3.634 35.929 1.00 91.81 444 VAL A CA 1
ATOM 3302 C C . VAL A 1 444 ? -11.877 -2.506 36.732 1.00 91.81 444 VAL A C 1
ATOM 3304 O O . VAL A 1 444 ? -11.179 -1.683 37.317 1.00 91.81 444 VAL A O 1
ATOM 3307 N N . ALA A 1 445 ? -13.205 -2.484 36.801 1.00 92.81 445 ALA A N 1
ATOM 3308 C CA . ALA A 1 445 ? -13.957 -1.645 37.728 1.00 92.81 445 ALA A CA 1
ATOM 3309 C C . ALA A 1 445 ? -15.103 -2.440 38.368 1.00 92.81 445 ALA A C 1
ATOM 3311 O O . ALA A 1 445 ? -15.771 -3.219 37.685 1.00 92.81 445 ALA A O 1
ATOM 3312 N N . SER A 1 446 ? -15.332 -2.232 39.668 1.00 91.44 446 SER A N 1
ATOM 3313 C CA . SER A 1 446 ? -16.490 -2.764 40.399 1.00 91.44 446 SER A CA 1
ATOM 3314 C C . SER A 1 446 ? -17.500 -1.651 40.649 1.00 91.44 446 SER A C 1
ATOM 3316 O O . SER A 1 446 ? -17.124 -0.552 41.054 1.00 91.44 446 SER A O 1
ATOM 3318 N N . PHE A 1 447 ? -18.771 -1.940 40.395 1.00 91.62 447 PHE A N 1
ATOM 3319 C CA . PHE A 1 447 ? -19.901 -1.057 40.651 1.00 91.62 447 PHE A CA 1
ATOM 3320 C C . PHE A 1 447 ? -20.763 -1.669 41.743 1.00 91.62 447 PHE A C 1
ATOM 3322 O O . PHE A 1 447 ? -21.518 -2.608 41.481 1.00 91.62 447 PHE A O 1
ATOM 3329 N N . ASP A 1 448 ? -20.669 -1.118 42.947 1.00 88.69 448 ASP A N 1
ATOM 3330 C CA . ASP A 1 448 ? -21.365 -1.657 44.107 1.00 88.69 448 ASP A CA 1
ATOM 3331 C C . ASP A 1 448 ? -22.788 -1.079 44.218 1.00 88.69 448 ASP A C 1
ATOM 3333 O O . ASP A 1 448 ? -23.050 0.104 43.961 1.00 88.69 448 ASP A O 1
ATOM 3337 N N . PHE A 1 449 ? -23.726 -1.945 44.587 1.00 86.12 449 PHE A N 1
ATOM 3338 C CA . PHE A 1 449 ? -25.122 -1.635 44.861 1.00 86.12 449 PHE A CA 1
ATOM 3339 C C . PHE A 1 449 ? -25.427 -2.046 46.299 1.00 86.12 449 PHE A C 1
ATOM 3341 O O . PHE A 1 449 ? -25.261 -3.209 46.674 1.00 86.12 449 PHE A O 1
ATOM 3348 N N . SER A 1 450 ? -25.880 -1.089 47.104 1.00 82.06 450 SER A N 1
ATOM 3349 C CA . SER A 1 450 ? -26.269 -1.299 48.495 1.00 82.06 450 SER A CA 1
ATOM 3350 C C . SER A 1 450 ? -27.745 -0.978 48.696 1.00 82.06 450 SER A C 1
ATOM 3352 O O . SER A 1 450 ? -28.243 0.008 48.159 1.00 82.06 450 SER A O 1
ATOM 3354 N N . GLY A 1 451 ? -28.451 -1.819 49.460 1.00 75.31 451 GLY A N 1
ATOM 3355 C CA . GLY A 1 451 ? -29.872 -1.614 49.747 1.00 75.31 451 GLY A CA 1
ATOM 3356 C C . GLY A 1 451 ? -30.744 -1.704 48.494 1.00 75.31 451 GLY A C 1
ATOM 3357 O O . GLY A 1 451 ? -31.534 -0.803 48.236 1.00 75.31 451 GLY A O 1
ATOM 3358 N N . VAL A 1 452 ? -30.578 -2.775 47.710 1.00 77.50 452 VAL A N 1
ATOM 3359 C CA . VAL A 1 452 ? -31.208 -2.943 46.388 1.00 77.50 452 VAL A CA 1
ATOM 3360 C C . VAL A 1 452 ? -32.714 -2.709 46.431 1.00 77.50 452 VAL A C 1
ATOM 3362 O O . VAL A 1 452 ? -33.437 -3.355 47.189 1.00 77.50 452 VAL A O 1
ATOM 3365 N N . THR A 1 453 ? -33.204 -1.833 45.563 1.00 75.88 453 THR A N 1
ATOM 3366 C CA . THR A 1 453 ? -34.632 -1.524 45.432 1.00 75.88 453 THR A CA 1
ATOM 3367 C C . THR A 1 453 ? -35.166 -1.988 44.076 1.00 75.88 453 THR A C 1
ATOM 3369 O O . THR A 1 453 ? -34.385 -2.185 43.147 1.00 75.88 453 THR A O 1
ATOM 3372 N N . PRO A 1 454 ? -36.493 -2.093 43.877 1.00 74.81 454 PRO A N 1
ATOM 3373 C CA . PRO A 1 454 ? -37.063 -2.355 42.554 1.00 74.81 454 PRO A CA 1
ATOM 3374 C C . PRO A 1 454 ? -36.645 -1.336 41.476 1.00 74.81 454 PRO A C 1
ATOM 3376 O O . PRO A 1 454 ? -36.690 -1.646 40.289 1.00 74.81 454 PRO A O 1
ATOM 3379 N N . GLN A 1 455 ? -36.180 -0.138 41.855 1.00 78.00 455 GLN A N 1
ATOM 3380 C CA . GLN A 1 455 ? -35.629 0.837 40.908 1.00 78.00 455 GLN A CA 1
ATOM 3381 C C . GLN A 1 455 ? -34.272 0.423 40.332 1.00 78.00 455 GLN A C 1
ATOM 3383 O O . GLN A 1 455 ? -33.885 0.954 39.296 1.00 78.00 455 GLN A O 1
ATOM 3388 N N . ASP A 1 456 ? -33.560 -0.525 40.940 1.00 80.62 456 ASP A N 1
ATOM 3389 C CA . ASP A 1 456 ? -32.301 -1.079 40.431 1.00 80.62 456 ASP A CA 1
ATOM 3390 C C . ASP A 1 456 ? -32.530 -2.215 39.419 1.00 80.62 456 ASP A C 1
ATOM 3392 O O . ASP A 1 456 ? -31.604 -2.647 38.741 1.00 80.62 456 ASP A O 1
ATOM 3396 N N . GLN A 1 457 ? -33.775 -2.663 39.231 1.00 83.69 457 GLN A N 1
ATOM 3397 C CA . GLN A 1 457 ? -34.122 -3.647 38.208 1.00 83.69 457 GLN A CA 1
ATOM 3398 C C . GLN A 1 457 ? -33.934 -3.081 36.796 1.00 83.69 457 GLN A C 1
ATOM 3400 O O . GLN A 1 457 ? -34.389 -1.973 36.490 1.00 83.69 457 GLN A O 1
ATOM 3405 N N . GLY A 1 458 ? -33.314 -3.853 35.907 1.00 86.75 458 GLY A N 1
ATOM 3406 C CA . GLY A 1 458 ? -33.187 -3.513 34.495 1.00 86.75 458 GLY A CA 1
ATOM 3407 C C . GLY A 1 458 ? -31.981 -4.150 33.823 1.00 86.75 458 GLY A C 1
ATOM 3408 O O . GLY A 1 458 ? -31.306 -5.010 34.383 1.00 86.75 458 GLY A O 1
ATOM 3409 N N . ASP A 1 459 ? -31.720 -3.687 32.608 1.00 89.50 459 ASP A N 1
ATOM 3410 C CA . ASP A 1 459 ? -30.662 -4.204 31.753 1.00 89.50 459 ASP A CA 1
ATOM 3411 C C . ASP A 1 459 ? -29.426 -3.303 31.826 1.00 89.50 459 ASP A C 1
ATOM 3413 O O . ASP A 1 459 ? -29.521 -2.082 31.649 1.00 89.50 459 ASP A O 1
ATOM 3417 N N . TYR A 1 460 ? -28.272 -3.916 32.080 1.00 90.88 460 TYR A N 1
ATOM 3418 C CA . TYR A 1 460 ? -27.000 -3.239 32.302 1.00 90.88 460 TYR A CA 1
ATOM 3419 C C . TYR A 1 460 ? -25.955 -3.645 31.266 1.00 90.88 460 TYR A C 1
ATOM 3421 O O . TYR A 1 460 ? -25.800 -4.823 30.937 1.00 90.88 460 TYR A O 1
ATOM 3429 N N . THR A 1 461 ? -25.204 -2.656 30.783 1.00 93.25 461 THR A N 1
ATOM 3430 C CA . THR A 1 461 ? -24.060 -2.841 29.878 1.00 93.25 461 THR A CA 1
ATOM 3431 C C . THR A 1 461 ? -22.866 -2.010 30.338 1.00 93.25 461 THR A C 1
ATOM 3433 O O . THR A 1 461 ? -23.027 -0.917 30.883 1.00 93.25 461 THR A O 1
ATOM 3436 N N . CYS A 1 462 ? -21.658 -2.517 30.106 1.00 93.56 462 CYS A N 1
ATOM 3437 C CA . CYS A 1 462 ? -20.409 -1.801 30.339 1.00 93.56 462 CYS A CA 1
ATOM 3438 C C . CYS A 1 462 ? -19.914 -1.173 29.032 1.00 93.56 462 CYS A C 1
ATOM 3440 O O . CYS A 1 462 ? -19.877 -1.833 27.994 1.00 93.56 462 CYS A O 1
ATOM 3442 N N . VAL A 1 463 ? -19.464 0.078 29.091 1.00 94.25 463 VAL A N 1
ATOM 3443 C CA . VAL A 1 463 ? -18.719 0.745 28.014 1.00 94.25 463 VAL A CA 1
ATOM 3444 C C . VAL A 1 463 ? -17.401 1.238 28.592 1.00 94.25 463 VAL A C 1
ATOM 3446 O O . VAL A 1 463 ? -17.403 1.962 29.583 1.00 94.25 463 VAL A O 1
ATOM 3449 N N . TYR A 1 464 ? -16.276 0.857 27.995 1.00 94.12 464 TYR A N 1
ATOM 3450 C CA . TYR A 1 464 ? -14.962 1.354 28.391 1.00 94.12 464 TYR A CA 1
ATOM 3451 C C . TYR A 1 464 ? -14.612 2.610 27.596 1.00 94.12 464 TYR A C 1
ATOM 3453 O O . TYR A 1 464 ? -14.915 2.703 26.408 1.00 94.12 464 TYR A O 1
ATOM 3461 N N . SER A 1 465 ? -13.972 3.575 28.241 1.00 92.31 465 SER A N 1
ATOM 3462 C CA . SER A 1 465 ? -13.516 4.811 27.619 1.00 92.31 465 SER A CA 1
ATOM 3463 C C . SER A 1 465 ? -12.091 5.111 28.013 1.00 92.31 465 SER A C 1
ATOM 3465 O O . SER A 1 465 ? -11.712 4.936 29.170 1.00 92.31 465 SER A O 1
ATOM 3467 N N . ILE A 1 466 ? -11.328 5.647 27.072 1.00 90.25 466 ILE A N 1
ATOM 3468 C CA . ILE A 1 466 ? -9.982 6.130 27.337 1.00 90.25 466 ILE A CA 1
ATOM 3469 C C . ILE A 1 466 ? -9.705 7.414 26.570 1.00 90.25 466 ILE A C 1
ATOM 3471 O O . ILE A 1 466 ? -10.147 7.583 25.434 1.00 90.25 466 ILE A O 1
ATOM 3475 N N . ASN A 1 467 ? -8.949 8.305 27.199 1.00 87.50 467 ASN A N 1
ATOM 3476 C CA . ASN A 1 467 ? -8.473 9.527 26.575 1.00 87.50 467 ASN A CA 1
ATOM 3477 C C . ASN A 1 467 ? -7.028 9.314 26.131 1.00 87.50 467 ASN A C 1
ATOM 3479 O O . ASN A 1 467 ? -6.158 9.041 26.956 1.00 87.50 467 ASN A O 1
ATOM 3483 N N . ILE A 1 468 ? -6.771 9.432 24.831 1.00 80.88 468 ILE A N 1
ATOM 3484 C CA . ILE A 1 468 ? -5.422 9.369 24.266 1.00 80.88 468 ILE A CA 1
ATOM 3485 C C . ILE A 1 468 ? -5.142 10.717 23.608 1.00 80.88 468 ILE A C 1
ATOM 3487 O O . ILE A 1 468 ? -5.817 11.120 22.659 1.00 80.88 468 ILE A O 1
ATOM 3491 N N . SER A 1 469 ? -4.142 11.423 24.138 1.00 79.25 469 SER A N 1
ATOM 3492 C CA . SER A 1 469 ? -3.857 12.821 23.795 1.00 79.25 469 SER A CA 1
ATOM 3493 C C . SER A 1 469 ? -5.067 13.725 24.082 1.00 79.25 469 SER A C 1
ATOM 3495 O O . SER A 1 469 ? -5.387 13.942 25.245 1.00 79.25 469 SER A O 1
ATOM 3497 N N . THR A 1 470 ? -5.743 14.249 23.057 1.00 77.75 470 THR A N 1
ATOM 3498 C CA . THR A 1 470 ? -6.908 15.144 23.190 1.00 77.75 470 THR A CA 1
ATOM 3499 C C . THR A 1 470 ? -8.227 14.488 22.780 1.00 77.75 470 THR A C 1
ATOM 3501 O O . THR A 1 470 ? -9.264 15.145 22.805 1.00 77.75 470 THR A O 1
ATOM 3504 N N . GLN A 1 471 ? -8.205 13.211 22.384 1.00 83.19 471 GLN A N 1
ATOM 3505 C CA . GLN A 1 471 ? -9.375 12.504 21.865 1.00 83.19 471 GLN A CA 1
ATOM 3506 C C . GLN A 1 471 ? -9.816 11.389 22.814 1.00 83.19 471 GLN A C 1
ATOM 3508 O O . GLN A 1 471 ? -8.990 10.666 23.377 1.00 83.19 471 GLN A O 1
ATOM 3513 N N . SER A 1 472 ? -11.133 11.245 22.958 1.00 87.50 472 SER A N 1
ATOM 3514 C CA . SER A 1 472 ? -11.772 10.185 23.737 1.00 87.50 472 SER A CA 1
ATOM 3515 C C . SER A 1 472 ? -12.226 9.055 22.821 1.00 87.50 472 SER A C 1
ATOM 3517 O O . SER A 1 472 ? -12.890 9.285 21.811 1.00 87.50 472 SER A O 1
ATOM 3519 N N . PHE A 1 473 ? -11.885 7.825 23.191 1.00 89.19 473 PHE A N 1
ATOM 3520 C CA . PHE A 1 473 ? -12.244 6.613 22.464 1.00 89.19 473 PHE A CA 1
ATOM 3521 C C . PHE A 1 473 ? -13.117 5.733 23.346 1.00 89.19 473 PHE A C 1
ATOM 3523 O O . PHE A 1 473 ? -12.780 5.488 24.504 1.00 89.19 473 PHE A O 1
ATOM 3530 N N . HIS A 1 474 ? -14.214 5.229 22.782 1.00 91.69 474 HIS A N 1
ATOM 3531 C CA . HIS A 1 474 ? -15.168 4.374 23.480 1.00 91.69 474 HIS A CA 1
ATOM 3532 C C . HIS A 1 474 ? -15.178 2.975 22.873 1.00 91.69 474 HIS A C 1
ATOM 3534 O O . HIS A 1 474 ? -15.137 2.815 21.652 1.00 91.69 474 HIS A O 1
ATOM 3540 N N . SER A 1 475 ? -15.249 1.954 23.723 1.00 92.69 475 SER A N 1
ATOM 3541 C CA . SER A 1 475 ? -15.506 0.592 23.276 1.00 92.69 475 SER A CA 1
ATOM 3542 C C . SER A 1 475 ? -16.946 0.459 22.790 1.00 92.69 475 SER A C 1
ATOM 3544 O O . SER A 1 475 ? -17.839 1.219 23.176 1.00 92.69 475 SER A O 1
ATOM 3546 N N . VAL A 1 476 ? -17.206 -0.589 22.014 1.00 92.06 476 VAL A N 1
ATOM 3547 C CA . VAL A 1 476 ? -18.579 -1.078 21.862 1.00 92.06 476 VAL A CA 1
ATOM 3548 C C . VAL A 1 476 ? -19.135 -1.513 23.234 1.00 92.06 476 VAL A C 1
ATOM 3550 O O . VAL A 1 476 ? -18.344 -1.906 24.102 1.00 92.06 476 VAL A O 1
ATOM 3553 N N . PRO A 1 477 ? -20.458 -1.441 23.470 1.00 93.06 477 PRO A N 1
ATOM 3554 C CA . PRO A 1 477 ? -21.060 -1.941 24.706 1.00 93.06 477 PRO A CA 1
ATOM 3555 C C . PRO A 1 477 ? -20.808 -3.440 24.908 1.00 93.06 477 PRO A C 1
ATOM 3557 O O . PRO A 1 477 ? -20.746 -4.199 23.938 1.00 93.06 477 PRO A O 1
ATOM 3560 N N . SER A 1 478 ? -20.675 -3.877 26.161 1.00 93.31 478 SER A N 1
ATOM 3561 C CA . SER A 1 478 ? -20.603 -5.297 26.526 1.00 93.31 478 SER A CA 1
ATOM 3562 C C . SER A 1 478 ? -21.880 -6.052 26.144 1.00 93.31 478 SER A C 1
ATOM 3564 O O . SER A 1 478 ? -22.893 -5.464 25.762 1.00 93.31 478 SER A O 1
ATOM 3566 N N . LYS A 1 479 ? -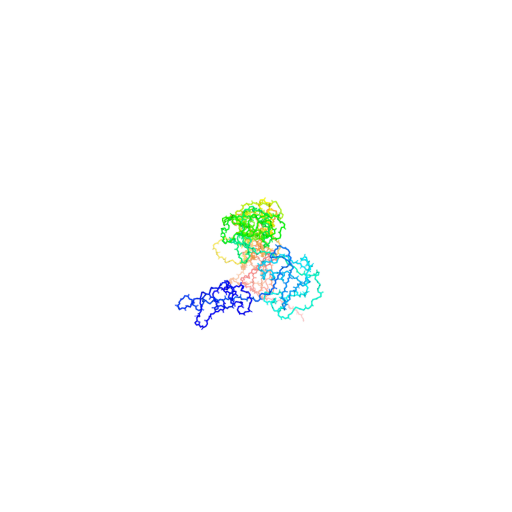21.872 -7.373 26.351 1.00 90.81 479 LYS A N 1
ATOM 3567 C CA . LYS A 1 479 ? -23.126 -8.130 26.478 1.00 90.81 479 LYS A CA 1
ATOM 3568 C C . LYS A 1 479 ? -23.988 -7.545 27.606 1.00 90.81 479 LYS A C 1
ATOM 3570 O O . LYS A 1 479 ? -23.457 -6.940 28.537 1.00 90.81 479 LYS A O 1
ATOM 3575 N N . THR A 1 480 ? -25.298 -7.735 27.514 1.00 89.94 480 THR A N 1
ATOM 3576 C CA . THR A 1 480 ? -26.258 -7.249 28.511 1.00 89.94 480 THR A CA 1
ATOM 3577 C C . THR A 1 480 ? -26.413 -8.247 29.652 1.00 89.94 480 THR A C 1
ATOM 3579 O O . THR A 1 480 ? -26.564 -9.444 29.408 1.00 89.94 480 THR A O 1
ATOM 3582 N N . ILE A 1 481 ? -26.434 -7.741 30.884 1.00 88.25 481 ILE A N 1
ATOM 3583 C CA . ILE A 1 481 ? -26.888 -8.478 32.065 1.00 88.25 481 ILE A CA 1
ATOM 3584 C C . ILE A 1 481 ? -28.198 -7.864 32.553 1.00 88.25 481 ILE A C 1
ATOM 3586 O O . ILE A 1 481 ? -28.269 -6.666 32.824 1.00 88.25 481 ILE A O 1
ATOM 3590 N N . GLN A 1 482 ? -29.222 -8.697 32.688 1.00 87.12 482 GLN A N 1
ATOM 3591 C CA . GLN A 1 482 ? -30.513 -8.334 33.250 1.00 87.12 482 GLN A CA 1
ATOM 3592 C C . GLN A 1 482 ? -30.515 -8.588 34.759 1.00 87.12 482 GLN A C 1
ATOM 3594 O O . GLN A 1 482 ? -30.325 -9.717 35.204 1.00 87.12 482 GLN A O 1
ATOM 3599 N N . VAL A 1 483 ? -30.766 -7.548 35.546 1.00 85.38 483 VAL A N 1
ATOM 3600 C CA . VAL A 1 483 ? -30.955 -7.634 36.997 1.00 85.38 483 VAL A CA 1
ATOM 3601 C C . VAL A 1 483 ? -32.446 -7.590 37.290 1.00 85.38 483 VAL A C 1
ATOM 3603 O O . VAL A 1 483 ? -33.120 -6.640 36.897 1.00 85.38 483 VAL A O 1
ATOM 3606 N N . ILE A 1 484 ? -32.954 -8.601 37.989 1.00 79.12 484 ILE A N 1
ATOM 3607 C CA . ILE A 1 484 ? -34.326 -8.689 38.488 1.00 79.12 484 ILE A CA 1
ATOM 3608 C C . ILE A 1 484 ? -34.295 -8.633 40.001 1.00 79.12 484 ILE A C 1
ATOM 3610 O O . ILE A 1 484 ? -33.547 -9.371 40.638 1.00 79.12 484 ILE A O 1
ATOM 3614 N N . VAL A 1 485 ? -35.134 -7.775 40.569 1.00 78.00 485 VAL A N 1
ATOM 3615 C CA . VAL A 1 485 ? -35.263 -7.664 42.017 1.00 78.00 485 VAL A CA 1
ATOM 3616 C C . VAL A 1 485 ? -36.445 -8.514 42.449 1.00 78.00 485 VAL A C 1
ATOM 3618 O O . VAL A 1 485 ? -37.584 -8.266 42.060 1.00 78.00 485 VAL A O 1
ATOM 3621 N N . SER A 1 486 ? -36.161 -9.545 43.237 1.00 71.31 486 SER A N 1
ATOM 3622 C CA . SER A 1 486 ? -37.170 -10.429 43.809 1.00 71.31 486 SER A CA 1
ATOM 3623 C C . SER A 1 486 ? -37.402 -10.087 45.275 1.00 71.31 486 SER A C 1
ATOM 3625 O O . SER A 1 486 ? -36.480 -9.750 46.021 1.00 71.31 486 SER A O 1
ATOM 3627 N N . VAL A 1 487 ? -38.661 -10.177 45.694 1.00 69.75 487 VAL A N 1
ATOM 3628 C CA . VAL A 1 487 ? -39.073 -9.993 47.085 1.00 69.75 487 VAL A CA 1
ATOM 3629 C C . VAL A 1 487 ? -39.730 -11.296 47.513 1.00 69.75 487 VAL A C 1
ATOM 3631 O O . VAL A 1 487 ? -40.881 -11.568 47.174 1.00 69.75 487 VAL A O 1
ATOM 3634 N N . LYS A 1 488 ? -38.977 -12.147 48.212 1.00 69.56 488 LYS A N 1
ATOM 3635 C CA . LYS A 1 488 ? -39.489 -13.417 48.737 1.00 69.56 488 LYS A CA 1
ATOM 3636 C C . LYS A 1 488 ? -40.097 -13.183 50.116 1.00 69.56 488 LYS A C 1
ATOM 3638 O O . LYS A 1 488 ? -39.378 -12.996 51.094 1.00 69.56 488 LYS A O 1
ATOM 3643 N N . LEU A 1 489 ? -41.424 -13.195 50.188 1.00 75.75 489 LEU A N 1
ATOM 3644 C CA . LEU A 1 489 ? -42.167 -13.126 51.447 1.00 75.75 489 LEU A CA 1
ATOM 3645 C C . LEU A 1 489 ? -42.432 -14.544 51.965 1.00 75.75 489 LEU A C 1
ATOM 3647 O O . LEU A 1 489 ? -42.845 -15.417 51.201 1.00 75.75 489 LEU A O 1
ATOM 3651 N N . GLN A 1 490 ? -42.200 -14.778 53.258 1.00 80.56 490 GLN A N 1
ATOM 3652 C CA . GLN A 1 490 ? -42.555 -16.050 53.893 1.00 80.56 490 GLN A CA 1
ATOM 3653 C C . GLN A 1 490 ? -44.081 -16.240 53.950 1.00 80.56 490 GLN A C 1
ATOM 3655 O O . GLN A 1 490 ? -44.852 -15.299 53.766 1.00 80.56 490 GLN A O 1
ATOM 3660 N N . GLN A 1 491 ? -44.538 -17.467 54.207 1.00 85.81 491 GLN A N 1
ATOM 3661 C CA . GLN A 1 491 ? -45.954 -17.703 54.478 1.00 85.81 491 GLN A CA 1
ATOM 3662 C C . GLN A 1 491 ? -46.313 -17.117 55.860 1.00 85.81 491 GLN A C 1
ATOM 3664 O O . GLN A 1 491 ? -45.631 -17.439 56.836 1.00 85.81 491 GLN A O 1
ATOM 3669 N N . PRO A 1 492 ? -47.353 -16.273 55.973 1.00 87.88 492 PRO A N 1
ATOM 3670 C CA . PRO A 1 492 ? -47.780 -15.720 57.249 1.00 87.88 492 PRO A CA 1
ATOM 3671 C C . PRO A 1 492 ? -48.383 -16.801 58.154 1.00 87.88 492 PRO A C 1
ATOM 3673 O O . PRO A 1 492 ? -49.008 -17.762 57.695 1.00 87.88 492 PRO A O 1
ATOM 3676 N N . ILE A 1 493 ? -48.207 -16.617 59.456 1.00 86.44 493 ILE A N 1
ATOM 3677 C CA . ILE A 1 493 ? -48.760 -17.444 60.523 1.00 86.44 493 ILE A CA 1
ATOM 3678 C C . ILE A 1 493 ? -50.055 -16.786 60.994 1.00 86.44 493 ILE A C 1
ATOM 3680 O O . ILE A 1 493 ? -50.060 -15.614 61.365 1.00 86.44 493 ILE A O 1
ATOM 3684 N N . ILE A 1 494 ? -51.147 -17.545 60.983 1.00 87.00 494 ILE A N 1
ATOM 3685 C CA . ILE A 1 494 ? -52.433 -17.144 61.555 1.00 87.00 494 ILE A CA 1
ATOM 3686 C C . ILE A 1 494 ? -52.580 -17.811 62.926 1.00 87.00 494 ILE A C 1
ATOM 3688 O O . ILE A 1 494 ? -52.288 -19.000 63.071 1.00 87.00 494 ILE A O 1
ATOM 3692 N N . SER A 1 495 ? -52.977 -17.054 63.940 1.00 83.88 495 SER A N 1
ATOM 3693 C CA . SER A 1 495 ? -53.138 -17.536 65.311 1.00 83.88 495 SER A CA 1
ATOM 3694 C C . SER A 1 495 ? -54.313 -16.858 66.013 1.00 83.88 495 SER A C 1
ATOM 3696 O O . SER A 1 495 ? -54.818 -15.822 65.584 1.00 83.88 495 SER A O 1
ATOM 3698 N N . LEU A 1 496 ? -54.760 -17.467 67.108 1.00 75.75 496 LEU A N 1
ATOM 3699 C CA . LEU A 1 496 ? -55.807 -16.940 67.979 1.00 75.75 496 LEU A CA 1
ATOM 3700 C C . LEU A 1 496 ? -55.149 -16.430 69.277 1.00 75.75 496 LEU A C 1
ATOM 3702 O O . LEU A 1 496 ? -54.280 -17.124 69.813 1.00 75.75 496 LEU A O 1
ATOM 3706 N N . PRO A 1 497 ? -55.508 -15.241 69.789 1.00 62.28 497 PRO A N 1
ATOM 3707 C CA . PRO A 1 497 ? -55.033 -14.762 71.076 1.00 62.28 497 PRO A CA 1
ATOM 3708 C C . PRO A 1 497 ? -55.641 -15.593 72.213 1.00 62.28 497 PRO A C 1
ATOM 3710 O O . PRO A 1 497 ? -56.824 -15.924 72.215 1.00 62.28 497 PRO A O 1
ATOM 3713 N N . SER A 1 498 ? -54.812 -15.940 73.192 1.00 52.66 498 SER A N 1
ATOM 3714 C CA . SER A 1 498 ? -55.098 -16.907 74.257 1.00 52.66 498 SER A CA 1
ATOM 3715 C C . SER A 1 498 ? -55.909 -16.333 75.435 1.00 52.66 498 SER A C 1
ATOM 3717 O O . SER A 1 498 ? -55.509 -16.506 76.585 1.00 52.66 498 SER A O 1
ATOM 3719 N N . GLY A 1 499 ? -57.014 -15.620 75.190 1.00 48.62 499 GLY A N 1
ATOM 3720 C CA . GLY A 1 499 ? -57.753 -14.922 76.255 1.00 48.62 499 GLY A CA 1
ATOM 3721 C C . GLY A 1 499 ? -59.271 -14.891 76.075 1.00 48.62 499 GLY A C 1
ATOM 3722 O O . GLY A 1 499 ? -59.804 -13.901 75.592 1.00 48.62 499 GLY A O 1
ATOM 3723 N N . GLY A 1 500 ? -59.959 -15.953 76.500 1.00 46.81 500 GLY A N 1
ATOM 3724 C CA . GLY A 1 500 ? -61.425 -16.074 76.590 1.00 46.81 500 GLY A CA 1
ATOM 3725 C C . GLY A 1 500 ? -61.834 -17.534 76.856 1.00 46.81 500 GLY A C 1
ATOM 3726 O O . GLY A 1 500 ? -60.996 -18.411 76.631 1.00 46.81 500 GLY A O 1
ATOM 3727 N N . PRO A 1 501 ? -63.050 -17.840 77.365 1.00 46.75 501 PRO A N 1
ATOM 3728 C CA . PRO A 1 501 ? -63.468 -19.211 77.671 1.00 46.75 501 PRO A CA 1
ATOM 3729 C C . PRO A 1 501 ? -63.652 -19.999 76.364 1.00 46.75 501 PRO A C 1
ATOM 3731 O O . PRO A 1 501 ? -64.719 -20.027 75.769 1.00 46.75 501 PRO A O 1
ATOM 3734 N N . MET A 1 502 ? -62.562 -20.588 75.881 1.00 50.75 502 MET A N 1
ATOM 3735 C CA . MET A 1 502 ? -62.482 -21.322 74.621 1.00 50.75 502 MET A CA 1
ATOM 3736 C C . MET A 1 502 ? -62.572 -22.827 74.889 1.00 50.75 502 MET A C 1
ATOM 3738 O O . MET A 1 502 ? -61.768 -23.367 75.654 1.00 50.75 502 MET A O 1
ATOM 3742 N N . MET A 1 503 ? -63.487 -23.533 74.218 1.00 44.81 503 MET A N 1
ATOM 3743 C CA . MET A 1 503 ? -63.404 -24.993 74.113 1.00 44.81 503 MET A CA 1
ATOM 3744 C C . MET A 1 503 ? -62.395 -25.364 73.019 1.00 44.81 503 MET A C 1
ATOM 3746 O O . MET A 1 503 ? -62.591 -25.089 71.837 1.00 44.81 503 MET A O 1
ATOM 3750 N N . LEU A 1 504 ? -61.279 -25.970 73.426 1.00 43.81 504 LEU A N 1
ATOM 3751 C CA . LEU A 1 504 ? -60.206 -26.416 72.535 1.00 43.81 504 LEU A CA 1
ATOM 3752 C C . LEU A 1 504 ? -60.606 -27.691 71.773 1.00 43.81 504 LEU A C 1
ATOM 3754 O O . LEU A 1 504 ? -60.760 -28.759 72.359 1.00 43.81 504 LEU A O 1
ATOM 3758 N N . MET A 1 505 ? -60.683 -27.580 70.450 1.00 43.81 505 MET A N 1
ATOM 3759 C CA . MET A 1 505 ? -60.696 -28.670 69.463 1.00 43.81 505 MET A CA 1
ATOM 3760 C C . MET A 1 505 ? -59.563 -28.379 68.437 1.00 43.81 505 MET A C 1
ATOM 3762 O O . MET A 1 505 ? -58.931 -27.327 68.544 1.00 43.81 505 MET A O 1
ATOM 3766 N N . PRO A 1 506 ? -59.171 -29.301 67.528 1.00 50.06 506 PRO A N 1
ATOM 3767 C CA . PRO A 1 506 ? -57.813 -29.342 66.968 1.00 50.06 506 PRO A CA 1
ATOM 3768 C C . PRO A 1 506 ? -57.390 -28.072 66.213 1.00 50.06 506 PRO A C 1
ATOM 3770 O O . PRO A 1 506 ? -58.216 -27.308 65.723 1.00 50.06 506 PRO A O 1
ATOM 3773 N N . THR A 1 507 ? -56.068 -27.905 66.102 1.00 59.38 507 THR A N 1
ATOM 3774 C CA . THR A 1 507 ? -55.252 -26.691 65.873 1.00 59.38 507 THR A CA 1
ATOM 3775 C C . THR A 1 507 ? -55.593 -25.716 64.731 1.00 59.38 507 THR A C 1
ATOM 3777 O O . THR A 1 507 ? -54.804 -24.813 64.500 1.00 59.38 507 THR A O 1
ATOM 3780 N N . ASN A 1 508 ? -56.735 -25.810 64.049 1.00 66.38 508 ASN A N 1
ATOM 3781 C CA . ASN A 1 508 ? -57.180 -24.860 63.017 1.00 66.38 508 ASN A CA 1
ATOM 3782 C C . ASN A 1 508 ? -58.705 -24.611 63.033 1.00 66.38 508 ASN A C 1
ATOM 3784 O O . ASN A 1 508 ? -59.257 -24.134 62.043 1.00 66.38 508 ASN A O 1
ATOM 3788 N N . LYS A 1 509 ? -59.406 -24.952 64.120 1.00 74.62 509 LYS A N 1
ATOM 3789 C CA . LYS A 1 509 ? -60.856 -24.767 64.248 1.00 74.62 509 LYS A CA 1
ATOM 3790 C C . LYS A 1 509 ? -61.195 -24.149 65.600 1.00 74.62 509 LYS A C 1
ATOM 3792 O O . LYS A 1 509 ? -60.686 -24.605 66.618 1.00 74.62 509 LYS A O 1
ATOM 3797 N N . ILE A 1 510 ? -62.058 -23.140 65.602 1.00 77.94 510 ILE A N 1
ATOM 3798 C CA . ILE A 1 510 ? -62.547 -22.478 66.810 1.00 77.94 510 ILE A CA 1
ATOM 3799 C C . ILE A 1 510 ? -64.071 -22.415 66.799 1.00 77.94 510 ILE A C 1
ATOM 3801 O O . ILE A 1 510 ? -64.680 -22.190 65.756 1.00 77.94 510 ILE A O 1
ATOM 3805 N N . GLU A 1 511 ? -64.662 -22.617 67.968 1.00 78.69 511 GLU A N 1
ATOM 3806 C CA . GLU A 1 511 ? -66.076 -22.396 68.242 1.00 78.69 511 GLU A CA 1
ATOM 3807 C C . GLU A 1 511 ? -66.203 -21.182 69.172 1.00 78.69 511 GLU A C 1
ATOM 3809 O O . GLU A 1 511 ? -65.477 -21.082 70.165 1.00 78.69 511 GLU A O 1
ATOM 3814 N N . VAL A 1 512 ? -67.039 -20.219 68.789 1.00 79.50 512 VAL A N 1
ATOM 3815 C CA . VAL A 1 512 ? -67.172 -18.906 69.429 1.00 79.50 512 VAL A CA 1
ATOM 3816 C C . VAL A 1 512 ? -68.650 -18.633 69.690 1.00 79.50 512 VAL A C 1
ATOM 3818 O O . VAL A 1 512 ? -69.470 -18.786 68.790 1.00 79.50 512 VAL A O 1
ATOM 3821 N N . GLU A 1 513 ? -69.008 -18.206 70.899 1.00 78.75 513 GLU A N 1
ATOM 3822 C CA . GLU A 1 513 ? -70.410 -17.932 71.225 1.00 78.75 513 GLU A CA 1
ATOM 3823 C C . GLU A 1 513 ? -70.937 -16.673 70.516 1.00 78.75 513 GLU A C 1
ATOM 3825 O O . GLU A 1 513 ? -70.241 -15.655 70.432 1.00 78.75 513 GLU A O 1
ATOM 3830 N N . GLY A 1 514 ? -72.176 -16.724 70.018 1.00 75.94 514 GLY A N 1
ATOM 3831 C CA . GLY A 1 514 ? -72.856 -15.559 69.442 1.00 75.94 514 GLY A CA 1
ATOM 3832 C C . GLY A 1 514 ? -72.949 -14.406 70.450 1.00 75.94 514 GLY A C 1
ATOM 3833 O O . GLY A 1 514 ? -73.306 -14.614 71.605 1.00 75.94 514 GLY A O 1
ATOM 3834 N N . GLY A 1 515 ? -72.591 -13.190 70.031 1.00 75.44 515 GLY A N 1
ATOM 3835 C CA . GLY A 1 515 ? -72.523 -12.005 70.899 1.00 75.44 515 GLY A CA 1
ATOM 3836 C C . GLY A 1 515 ? -71.227 -11.854 71.708 1.00 75.44 515 GLY A C 1
ATOM 3837 O O . GLY A 1 515 ? -71.026 -10.817 72.337 1.00 75.44 515 GLY A O 1
ATOM 3838 N N . SER A 1 516 ? -70.315 -12.833 71.671 1.00 81.44 516 SER A N 1
ATOM 3839 C CA . SER A 1 516 ? -68.989 -12.699 72.289 1.00 81.44 516 SER A CA 1
ATOM 3840 C C . SER A 1 516 ? -68.038 -11.839 71.439 1.00 81.44 516 SER A C 1
ATOM 3842 O O . SER A 1 516 ? -68.395 -11.344 70.367 1.00 81.44 516 SER A O 1
ATOM 3844 N N . THR A 1 517 ? -66.815 -11.629 71.931 1.00 81.12 517 THR A N 1
ATOM 3845 C CA . THR A 1 517 ? -65.742 -10.936 71.207 1.00 81.12 517 THR A CA 1
ATOM 3846 C C . THR A 1 517 ? -64.539 -11.853 71.051 1.00 81.12 517 THR A C 1
ATOM 3848 O O . THR A 1 517 ? -64.114 -12.475 72.025 1.00 81.12 517 THR A O 1
ATOM 3851 N N . PHE A 1 518 ? -63.938 -11.891 69.866 1.00 84.25 518 PHE A N 1
ATOM 3852 C CA . PHE A 1 518 ? -62.682 -12.606 69.632 1.00 84.25 518 PHE A CA 1
ATOM 3853 C C . PHE A 1 518 ? -61.799 -11.834 68.653 1.00 84.25 518 PHE A C 1
ATOM 3855 O O . PHE A 1 518 ? -62.250 -10.896 67.997 1.00 84.25 518 PHE A O 1
ATOM 3862 N N . ALA A 1 519 ? -60.534 -12.228 68.544 1.00 84.81 519 ALA A N 1
ATOM 3863 C CA . ALA A 1 519 ? -59.620 -11.642 67.578 1.00 84.81 519 ALA A CA 1
ATOM 3864 C C . ALA A 1 519 ? -58.849 -12.724 66.823 1.00 84.81 519 ALA A C 1
ATOM 3866 O O . ALA A 1 519 ? -58.605 -13.812 67.340 1.00 84.81 519 ALA A O 1
ATOM 3867 N N . ILE A 1 520 ? -58.460 -12.422 65.588 1.00 87.56 520 ILE A N 1
ATOM 3868 C CA . ILE A 1 520 ? -57.547 -13.248 64.795 1.00 87.56 520 ILE A CA 1
ATOM 3869 C C . ILE A 1 520 ? -56.251 -12.468 64.636 1.00 87.56 520 ILE A C 1
ATOM 3871 O O . ILE A 1 520 ? -56.260 -11.339 64.150 1.00 87.56 520 ILE A O 1
ATOM 3875 N N . SER A 1 521 ? -55.129 -13.072 65.016 1.00 88.06 521 SER A N 1
ATOM 3876 C CA . SER A 1 521 ? -53.810 -12.481 64.833 1.00 88.06 521 SER A CA 1
ATOM 3877 C C . SER A 1 521 ? -53.122 -13.071 63.604 1.00 88.06 521 SER A C 1
ATOM 3879 O O . SER A 1 521 ? -53.115 -14.283 63.393 1.00 88.06 521 SER A O 1
ATOM 3881 N N . CYS A 1 522 ? -52.529 -12.210 62.783 1.00 90.06 522 CYS A N 1
ATOM 3882 C CA . CYS A 1 522 ? -51.659 -12.594 61.679 1.00 90.06 522 CYS A CA 1
ATOM 3883 C C . CYS A 1 522 ? -50.239 -12.105 61.982 1.00 90.06 522 CYS A C 1
ATOM 3885 O O . CYS A 1 522 ? -50.056 -10.940 62.339 1.00 90.06 522 CYS A O 1
ATOM 3887 N N . SER A 1 523 ? -49.229 -12.957 61.796 1.00 88.62 523 SER A N 1
ATOM 3888 C CA . SER A 1 523 ? -47.818 -12.577 61.913 1.00 88.62 523 SER A CA 1
ATOM 3889 C C . SER A 1 523 ? -46.966 -13.103 60.756 1.00 88.62 523 SER A C 1
ATOM 3891 O O . SER A 1 523 ? -47.286 -14.116 60.139 1.00 88.62 523 SER A O 1
ATOM 3893 N N . ILE A 1 524 ? -45.882 -12.407 60.416 1.00 87.44 524 ILE A N 1
ATOM 3894 C CA . ILE A 1 524 ? -44.906 -12.841 59.405 1.00 87.44 524 ILE A CA 1
ATOM 3895 C C . ILE A 1 524 ? -43.510 -12.345 59.785 1.00 87.44 524 ILE A C 1
ATOM 3897 O O . ILE A 1 524 ? -43.358 -11.241 60.309 1.00 87.44 524 ILE A O 1
ATOM 3901 N N . PHE A 1 525 ? -42.484 -13.139 59.483 1.00 83.12 525 PHE A N 1
ATOM 3902 C CA . PHE A 1 525 ? -41.103 -12.670 59.511 1.00 83.12 525 PHE A CA 1
ATOM 3903 C C . PHE A 1 525 ? -40.795 -11.927 58.207 1.00 83.12 525 PHE A C 1
ATOM 3905 O O . PHE A 1 525 ? -40.796 -12.521 57.127 1.00 83.12 525 PHE A O 1
ATOM 3912 N N . SER A 1 526 ? -40.534 -10.625 58.302 1.00 76.56 526 SER A N 1
ATOM 3913 C CA . SER A 1 526 ? -40.199 -9.763 57.167 1.00 76.56 526 SER A CA 1
ATOM 3914 C C . SER A 1 526 ? -38.996 -8.897 57.520 1.00 76.56 526 SER A C 1
ATOM 3916 O O . SER A 1 526 ? -38.978 -8.239 58.556 1.00 76.56 526 SER A O 1
ATOM 3918 N N . LYS A 1 527 ? -38.000 -8.870 56.628 1.00 71.12 527 LYS A N 1
ATOM 3919 C CA . LYS A 1 527 ? -36.854 -7.947 56.716 1.00 71.12 527 LYS A CA 1
ATOM 3920 C C . LYS A 1 527 ? -37.212 -6.518 56.294 1.00 71.12 527 LYS A C 1
ATOM 3922 O O . LYS A 1 527 ? -36.413 -5.611 56.486 1.00 71.12 527 LYS A O 1
ATOM 3927 N N . TYR A 1 528 ? -38.379 -6.339 55.680 1.00 72.38 528 TYR A N 1
ATOM 3928 C CA . TYR A 1 528 ? -38.881 -5.048 55.235 1.00 72.38 528 TYR A CA 1
ATOM 3929 C C . TYR A 1 528 ? -39.865 -4.500 56.270 1.00 72.38 528 TYR A C 1
ATOM 3931 O O . TYR A 1 528 ? -40.777 -5.224 56.690 1.00 72.38 528 TYR A O 1
ATOM 3939 N N . GLU A 1 529 ? -39.665 -3.244 56.668 1.00 70.25 529 GLU A N 1
ATOM 3940 C CA . GLU A 1 529 ? -40.553 -2.522 57.578 1.00 70.25 529 GLU A CA 1
ATOM 3941 C C . GLU A 1 529 ? -41.779 -1.973 56.847 1.00 70.25 529 GLU A C 1
ATOM 3943 O O . GLU A 1 529 ? -41.704 -1.546 55.692 1.00 70.25 529 GLU A O 1
ATOM 3948 N N . GLY A 1 530 ? -42.909 -1.963 57.551 1.00 72.19 530 GLY A N 1
ATOM 3949 C CA . GLY A 1 530 ? -44.187 -1.550 56.989 1.00 72.19 530 GLY A CA 1
ATOM 3950 C C . GLY A 1 530 ? -44.831 -2.618 56.101 1.00 72.19 530 GLY A C 1
ATOM 3951 O O . GLY A 1 530 ? -44.183 -3.479 55.509 1.00 72.19 530 GLY A O 1
ATOM 3952 N N . GLY A 1 531 ? -46.158 -2.573 56.032 1.00 85.56 531 GLY A N 1
ATOM 3953 C CA . GLY A 1 531 ? -46.973 -3.512 55.272 1.00 85.56 531 GLY A CA 1
ATOM 3954 C C . GLY A 1 531 ? -48.378 -3.610 55.842 1.00 85.56 531 GLY A C 1
ATOM 3955 O O . GLY A 1 531 ? -48.760 -2.887 56.766 1.00 85.56 531 GLY A O 1
ATOM 3956 N N . SER A 1 532 ? -49.189 -4.483 55.267 1.00 89.94 532 SER A N 1
ATOM 3957 C CA . SER A 1 532 ? -50.559 -4.691 55.725 1.00 89.94 532 SER A CA 1
ATOM 3958 C C . SER A 1 532 ? -50.969 -6.143 55.563 1.00 89.94 532 SER A C 1
ATOM 3960 O O . SER A 1 532 ? -50.596 -6.809 54.595 1.00 89.94 532 SER A O 1
ATOM 3962 N N . PHE A 1 533 ? -51.757 -6.626 56.514 1.00 91.44 533 PHE A N 1
ATOM 3963 C CA . PHE A 1 533 ? -52.387 -7.930 56.441 1.00 91.44 533 PHE A CA 1
ATOM 3964 C C . PHE A 1 533 ? -53.799 -7.798 55.885 1.00 91.44 533 PHE A C 1
ATOM 3966 O O . PHE A 1 533 ? -54.549 -6.895 56.252 1.00 91.44 533 PHE A O 1
ATOM 3973 N N . TYR A 1 534 ? -54.158 -8.741 55.025 1.00 91.06 534 TYR A N 1
ATOM 3974 C CA . TYR A 1 534 ? -55.507 -8.957 54.536 1.00 91.06 534 TYR A CA 1
ATOM 3975 C C . TYR A 1 534 ? -56.027 -10.232 55.183 1.00 91.06 534 TYR A C 1
ATOM 3977 O O . TYR A 1 534 ? -55.492 -11.313 54.925 1.00 91.06 534 TYR A O 1
ATOM 3985 N N . LEU A 1 535 ? -57.068 -10.113 55.997 1.00 90.62 535 LEU A N 1
ATOM 3986 C CA . LEU A 1 535 ? -57.819 -11.254 56.494 1.00 90.62 535 LEU A CA 1
ATOM 3987 C C . LEU A 1 535 ? -58.950 -11.546 55.505 1.00 90.62 535 LEU A C 1
ATOM 3989 O O . LEU A 1 535 ? -59.890 -10.757 55.376 1.00 90.62 535 LEU A O 1
ATOM 3993 N N . ARG A 1 536 ? -58.835 -12.657 54.776 1.00 89.81 536 ARG A N 1
ATOM 3994 C CA . ARG A 1 536 ? -59.777 -13.068 53.727 1.00 89.81 536 ARG A CA 1
ATOM 3995 C C . ARG A 1 536 ? -60.657 -14.207 54.211 1.00 89.81 536 ARG A C 1
ATOM 3997 O O . ARG A 1 536 ? -60.134 -15.224 54.666 1.00 89.81 536 ARG A O 1
ATOM 4004 N N . LYS A 1 537 ? -61.971 -14.052 54.042 1.00 87.94 537 LYS A N 1
ATOM 4005 C CA . LYS A 1 537 ? -62.956 -15.108 54.282 1.00 87.94 537 LYS A CA 1
ATOM 4006 C C . LYS A 1 537 ? -63.255 -15.863 52.984 1.00 87.94 537 LYS A C 1
ATOM 4008 O O . LYS A 1 537 ? -63.629 -15.263 51.975 1.00 87.94 537 LYS A O 1
ATOM 4013 N N . THR A 1 538 ? -63.098 -17.180 53.012 1.00 79.31 538 THR A N 1
ATOM 4014 C CA . THR A 1 538 ? -63.281 -18.072 51.856 1.00 79.31 538 THR A CA 1
ATOM 4015 C C . THR A 1 538 ? -64.702 -17.951 51.293 1.00 79.31 538 THR A C 1
ATOM 4017 O O . THR A 1 538 ? -65.662 -17.824 52.049 1.00 79.31 538 THR A O 1
ATOM 4020 N N . ASN A 1 539 ? -64.838 -17.973 49.962 1.00 70.75 539 ASN A N 1
ATOM 4021 C CA . ASN A 1 539 ? -66.107 -17.836 49.225 1.00 70.75 539 ASN A CA 1
ATOM 4022 C C . ASN A 1 539 ? -66.851 -16.500 49.406 1.00 70.75 539 ASN A C 1
ATOM 4024 O O . ASN A 1 539 ? -68.029 -16.401 49.070 1.00 70.75 539 ASN A O 1
ATOM 4028 N N . THR A 1 540 ? -66.171 -15.451 49.877 1.00 73.50 540 THR A N 1
ATOM 4029 C CA . THR A 1 540 ? -66.719 -14.088 49.921 1.00 73.50 540 THR A CA 1
ATOM 4030 C C . THR A 1 540 ? -65.692 -13.078 49.409 1.00 73.50 540 THR A C 1
ATOM 4032 O O . THR A 1 540 ? -64.491 -13.341 49.419 1.00 73.50 540 THR A O 1
ATOM 4035 N N . THR A 1 541 ? -66.141 -11.900 48.976 1.00 71.81 541 THR A N 1
ATOM 4036 C CA . THR A 1 541 ? -65.252 -10.756 48.695 1.00 71.81 541 THR A CA 1
ATOM 4037 C C . THR A 1 541 ? -64.839 -10.010 49.970 1.00 71.81 541 THR A C 1
ATOM 4039 O O . THR A 1 541 ? -64.004 -9.104 49.915 1.00 71.81 541 THR A O 1
ATOM 4042 N N . ALA A 1 542 ? -65.395 -10.394 51.127 1.00 67.44 542 ALA A N 1
ATOM 4043 C CA . ALA A 1 542 ? -65.146 -9.753 52.407 1.00 67.44 542 ALA A CA 1
ATOM 4044 C C . ALA A 1 542 ? -63.678 -9.929 52.822 1.00 67.44 542 ALA A C 1
ATOM 4046 O O . ALA A 1 542 ? -63.200 -11.034 53.092 1.00 67.44 542 ALA A O 1
ATOM 4047 N N . THR A 1 543 ? -62.964 -8.805 52.863 1.00 80.69 543 THR A N 1
ATOM 4048 C CA . THR A 1 543 ? -61.556 -8.742 53.247 1.00 80.69 543 THR A CA 1
ATOM 4049 C C . THR A 1 543 ? -61.379 -7.629 54.270 1.00 80.69 543 THR A C 1
ATOM 4051 O O . THR A 1 543 ? -61.678 -6.475 53.967 1.00 80.69 543 THR A O 1
ATOM 4054 N N . LYS A 1 544 ? -60.890 -7.953 55.471 1.00 87.06 544 LYS A N 1
ATOM 4055 C CA . LYS A 1 544 ? -60.472 -6.935 56.446 1.00 87.06 544 LYS A CA 1
ATOM 4056 C C . LYS A 1 544 ? -59.001 -6.596 56.192 1.00 87.06 544 LYS A C 1
ATOM 4058 O O . LYS A 1 544 ? -58.191 -7.503 56.009 1.00 87.06 544 LYS A O 1
ATOM 4063 N N . LEU A 1 545 ? -58.657 -5.311 56.166 1.00 90.00 545 LEU A N 1
ATOM 4064 C CA . LEU A 1 545 ? -57.289 -4.817 55.982 1.00 90.00 545 LEU A CA 1
ATOM 4065 C C . LEU A 1 545 ? -56.807 -4.183 57.285 1.00 90.00 545 LEU A C 1
ATOM 4067 O O . LEU A 1 545 ? -57.495 -3.323 57.822 1.00 90.00 545 LEU A O 1
ATOM 4071 N N . GLN A 1 546 ? -55.619 -4.566 57.747 1.00 90.75 546 GLN A N 1
ATOM 4072 C CA . GLN A 1 546 ? -54.995 -3.964 58.923 1.00 90.75 546 GLN A CA 1
ATOM 4073 C C . GLN A 1 546 ? -53.518 -3.679 58.644 1.00 90.75 546 GLN A C 1
ATOM 4075 O O . GLN A 1 546 ? -52.797 -4.539 58.129 1.00 90.75 546 GLN A O 1
ATOM 4080 N N . ALA A 1 547 ? -53.058 -2.474 58.985 1.00 88.19 547 ALA A N 1
ATOM 4081 C CA . ALA A 1 547 ? -51.640 -2.137 58.921 1.00 88.19 547 ALA A CA 1
ATOM 4082 C C . ALA A 1 547 ? -50.852 -3.004 59.913 1.00 88.19 547 ALA A C 1
ATOM 4084 O O . ALA A 1 547 ? -51.287 -3.215 61.046 1.00 88.19 547 ALA A O 1
ATOM 4085 N N . ALA A 1 548 ? -49.705 -3.523 59.481 1.00 87.12 548 ALA A N 1
ATOM 4086 C CA . ALA A 1 548 ? -48.859 -4.326 60.347 1.00 87.12 548 ALA A CA 1
ATOM 4087 C C . ALA A 1 548 ? -48.097 -3.434 61.336 1.00 87.12 548 ALA A C 1
ATOM 4089 O O . ALA A 1 548 ? -47.525 -2.413 60.956 1.00 87.12 548 ALA A O 1
ATOM 4090 N N . LEU A 1 549 ? -48.067 -3.845 62.600 1.00 84.56 549 LEU A N 1
ATOM 4091 C CA . LEU A 1 549 ? -47.223 -3.266 63.636 1.00 84.56 549 LEU A CA 1
ATOM 4092 C C . LEU A 1 549 ? -45.868 -3.978 63.615 1.00 84.56 549 LEU A C 1
ATOM 4094 O O . LEU A 1 549 ? -45.789 -5.193 63.825 1.00 84.56 549 LEU A O 1
ATOM 4098 N N . SER A 1 550 ? -44.804 -3.220 63.362 1.00 78.25 550 SER A N 1
ATOM 4099 C CA . SER A 1 550 ? -43.440 -3.743 63.279 1.00 78.25 550 SER A CA 1
ATOM 4100 C C . SER A 1 550 ? -42.823 -3.923 64.669 1.00 78.25 550 SER A C 1
ATOM 4102 O O . SER A 1 550 ? -42.660 -2.959 65.410 1.00 78.25 550 SER A O 1
ATOM 4104 N N . HIS A 1 551 ? -42.436 -5.156 65.004 1.00 74.31 551 HIS A N 1
ATOM 4105 C CA . HIS A 1 551 ? -41.637 -5.499 66.183 1.00 74.31 551 HIS A CA 1
ATOM 4106 C C . HIS A 1 551 ? -40.338 -6.168 65.720 1.00 74.31 551 HIS A C 1
ATOM 4108 O O . HIS A 1 551 ? -40.258 -7.393 65.592 1.00 74.31 551 HIS A O 1
ATOM 4114 N N . SER A 1 552 ? -39.305 -5.362 65.447 1.00 75.50 552 SER A N 1
ATOM 4115 C CA . SER A 1 552 ? -38.061 -5.832 64.821 1.00 75.50 552 SER A CA 1
ATOM 4116 C C . SER A 1 552 ? -38.352 -6.539 63.480 1.00 75.50 552 SER A C 1
ATOM 4118 O O . SER A 1 552 ? -38.968 -5.944 62.601 1.00 75.50 552 SER A O 1
ATOM 4120 N N . ILE A 1 553 ? -37.948 -7.802 63.316 1.00 75.69 553 ILE A N 1
ATOM 4121 C CA . ILE A 1 553 ? -38.162 -8.604 62.098 1.00 75.69 553 ILE A CA 1
ATOM 4122 C C . ILE A 1 553 ? -39.555 -9.253 62.001 1.00 75.69 553 ILE A C 1
ATOM 4124 O O . ILE A 1 553 ? -39.824 -9.970 61.036 1.00 75.69 553 ILE A O 1
ATOM 4128 N N . ILE A 1 554 ? -40.428 -9.059 62.996 1.00 81.50 554 ILE A N 1
ATOM 4129 C CA . ILE A 1 554 ? -41.774 -9.645 63.036 1.00 81.50 554 ILE A CA 1
ATOM 4130 C C . ILE A 1 554 ? -42.806 -8.550 62.776 1.00 81.50 554 ILE A C 1
ATOM 4132 O O . ILE A 1 554 ? -42.836 -7.526 63.457 1.00 81.50 554 ILE A O 1
ATOM 4136 N N . GLN A 1 555 ? -43.677 -8.785 61.802 1.00 87.19 555 GLN A N 1
ATOM 4137 C CA . GLN A 1 555 ? -44.802 -7.916 61.473 1.00 87.19 555 GLN A CA 1
ATOM 4138 C C . GLN A 1 555 ? -46.081 -8.587 61.969 1.00 87.19 555 GLN A C 1
ATOM 4140 O O . GLN A 1 555 ? -46.310 -9.750 61.635 1.00 87.19 555 GLN A O 1
ATOM 4145 N N . VAL A 1 556 ? -46.894 -7.887 62.767 1.00 87.75 556 VAL A N 1
ATOM 4146 C CA . VAL A 1 556 ? -48.100 -8.455 63.403 1.00 87.75 556 VAL A CA 1
ATOM 4147 C C . VAL A 1 556 ? -49.307 -7.544 63.196 1.00 87.75 556 VAL A C 1
ATOM 4149 O O . VAL A 1 556 ? -49.187 -6.326 63.286 1.00 87.75 556 VAL A O 1
ATOM 4152 N N . ALA A 1 557 ? -50.481 -8.121 62.957 1.00 90.12 557 ALA A N 1
ATOM 4153 C CA . ALA A 1 557 ? -51.762 -7.418 63.000 1.00 90.12 557 ALA A CA 1
ATOM 4154 C C . ALA A 1 557 ? -52.807 -8.251 63.753 1.00 90.12 557 ALA A C 1
ATOM 4156 O O . ALA A 1 557 ? -52.825 -9.476 63.628 1.00 90.12 557 ALA A O 1
ATOM 4157 N N . SER A 1 558 ? -53.673 -7.586 64.522 1.00 88.44 558 SER A N 1
ATOM 4158 C CA . SER A 1 558 ? -54.854 -8.190 65.154 1.00 88.44 558 SER A CA 1
ATOM 4159 C C . SER A 1 558 ? -56.108 -7.708 64.438 1.00 88.44 558 SER A C 1
ATOM 4161 O O . SER A 1 558 ? -56.226 -6.522 64.131 1.00 88.44 558 SER A O 1
ATOM 4163 N N . PHE A 1 559 ? -57.022 -8.629 64.156 1.00 89.75 559 PHE A N 1
ATOM 4164 C CA . PHE A 1 559 ? -58.328 -8.359 63.574 1.00 89.75 559 PHE A CA 1
ATOM 4165 C C . PHE A 1 559 ? -59.395 -8.678 64.606 1.00 89.75 559 PHE A C 1
ATOM 4167 O O . PHE A 1 559 ? -59.689 -9.851 64.843 1.00 89.75 559 PHE A O 1
ATOM 4174 N N . ASP A 1 560 ? -59.979 -7.638 65.183 1.00 87.06 560 ASP A N 1
ATOM 4175 C CA . ASP A 1 560 ? -60.954 -7.789 66.253 1.00 87.06 560 ASP A CA 1
ATOM 4176 C C . ASP A 1 560 ? -62.374 -7.958 65.676 1.00 87.06 560 ASP A C 1
ATOM 4178 O O . ASP A 1 560 ? -62.750 -7.377 64.645 1.00 87.06 560 ASP A O 1
ATOM 4182 N N . PHE A 1 561 ? -63.160 -8.809 66.329 1.00 85.50 561 PHE A N 1
ATOM 4183 C CA . PHE A 1 561 ? -64.568 -9.059 66.052 1.00 85.50 561 PHE A CA 1
ATOM 4184 C C . PHE A 1 561 ? -65.357 -8.708 67.312 1.00 85.50 561 PHE A C 1
ATOM 4186 O O . PHE A 1 561 ? -65.279 -9.407 68.324 1.00 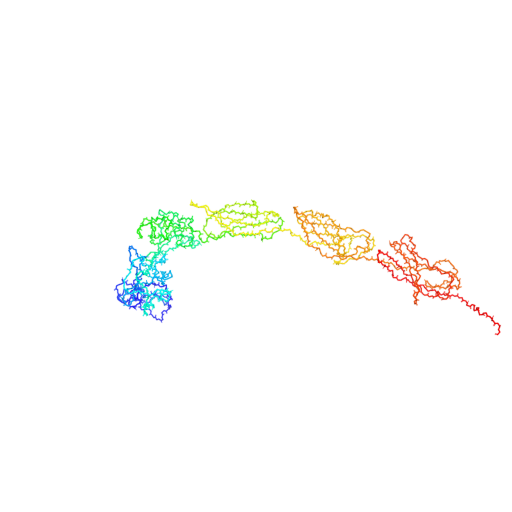85.50 561 PHE A O 1
ATOM 4193 N N . SER A 1 562 ? -66.084 -7.597 67.247 1.00 79.94 562 SER A N 1
ATOM 4194 C CA . SER A 1 562 ? -67.032 -7.157 68.268 1.00 79.94 562 SER A CA 1
ATOM 4195 C C . SER A 1 562 ? -68.429 -7.644 67.894 1.00 79.94 562 SER A C 1
ATOM 4197 O O . SER A 1 562 ? -68.855 -7.368 66.776 1.00 79.94 562 SER A O 1
ATOM 4199 N N . GLU A 1 563 ? -69.117 -8.324 68.814 1.00 81.38 563 GLU A N 1
ATOM 4200 C CA . GLU A 1 563 ? -70.471 -8.877 68.627 1.00 81.38 563 GLU A CA 1
ATOM 4201 C C . GLU A 1 563 ? -70.561 -9.933 67.511 1.00 81.38 563 GLU A C 1
ATOM 4203 O O . GLU A 1 563 ? -71.071 -9.690 66.422 1.00 81.38 563 GLU A O 1
ATOM 4208 N N . VAL A 1 564 ? -70.060 -11.138 67.792 1.00 81.38 564 VAL A N 1
ATOM 4209 C CA . VAL A 1 564 ? -70.037 -12.259 66.834 1.00 81.38 564 VAL A CA 1
ATOM 4210 C C . VAL A 1 564 ? -71.445 -12.637 66.364 1.00 81.38 564 VAL A C 1
ATOM 4212 O O . VAL A 1 564 ? -72.297 -13.012 67.171 1.00 81.38 564 VAL A O 1
ATOM 4215 N N . THR A 1 565 ? -71.668 -12.617 65.049 1.00 81.56 565 THR A N 1
ATOM 4216 C CA . THR A 1 565 ? -72.929 -13.020 64.402 1.00 81.56 565 THR A CA 1
ATOM 4217 C C . THR A 1 565 ? -72.744 -14.289 63.557 1.00 81.56 565 THR A C 1
ATOM 4219 O O . THR A 1 565 ? -71.615 -14.627 63.197 1.00 81.56 565 THR A O 1
ATOM 4222 N N . PRO A 1 566 ? -73.816 -14.980 63.114 1.00 79.38 566 PRO A N 1
ATOM 4223 C CA . PRO A 1 566 ? -73.700 -16.084 62.148 1.00 79.38 566 PRO A CA 1
ATOM 4224 C C . PRO A 1 566 ? -72.981 -15.717 60.850 1.00 79.38 566 PRO A C 1
ATOM 4226 O O . PRO A 1 566 ? -72.447 -16.587 60.164 1.00 79.38 566 PRO A O 1
ATOM 4229 N N . GLN A 1 567 ? -72.956 -14.430 60.490 1.00 80.75 567 GLN A N 1
ATOM 4230 C CA . GLN A 1 567 ? -72.258 -13.960 59.299 1.00 80.75 567 GLN A CA 1
ATOM 4231 C C . GLN A 1 567 ? -70.732 -14.016 59.454 1.00 80.75 567 GLN A C 1
ATOM 4233 O O . GLN A 1 567 ? -70.031 -13.999 58.443 1.00 80.75 567 GLN A O 1
ATOM 4238 N N . ASP A 1 568 ? -70.206 -14.153 60.672 1.00 82.94 568 ASP A N 1
ATOM 4239 C CA . ASP A 1 568 ? -68.775 -14.302 60.955 1.00 82.94 568 ASP A CA 1
ATOM 4240 C C . ASP A 1 568 ? -68.297 -15.766 60.886 1.00 82.94 568 ASP A C 1
ATOM 4242 O O . ASP A 1 568 ? -67.099 -16.037 60.916 1.00 82.94 568 ASP A O 1
ATOM 4246 N N . GLN A 1 569 ? -69.206 -16.732 60.709 1.00 86.00 569 GLN A N 1
ATOM 4247 C CA . GLN A 1 569 ? -68.845 -18.139 60.517 1.00 86.00 569 GLN A CA 1
ATOM 4248 C C . GLN A 1 569 ? -68.184 -18.365 59.151 1.00 86.00 569 GLN A C 1
ATOM 4250 O O . GLN A 1 569 ? -68.747 -18.003 58.113 1.00 86.00 569 GLN A O 1
ATOM 4255 N N . GLY A 1 570 ? -67.020 -19.018 59.118 1.00 87.75 570 GLY A N 1
ATOM 4256 C CA . GLY A 1 570 ? -66.351 -19.408 57.876 1.00 87.75 570 GLY A CA 1
ATOM 4257 C C . GLY A 1 570 ? -64.853 -19.660 58.016 1.00 87.75 570 GLY A C 1
ATOM 4258 O O . GLY A 1 570 ? -64.302 -19.705 59.112 1.00 87.75 570 GLY A O 1
ATOM 4259 N N . ASP A 1 571 ? -64.200 -19.815 56.868 1.00 89.38 571 ASP A N 1
ATOM 4260 C CA . ASP A 1 571 ? -62.785 -20.165 56.764 1.00 89.38 571 ASP A CA 1
ATOM 4261 C C . ASP A 1 571 ? -61.940 -18.924 56.449 1.00 89.38 571 ASP A C 1
ATOM 4263 O O . ASP A 1 571 ? -62.128 -18.293 55.404 1.00 89.38 571 ASP A O 1
ATOM 4267 N N . TYR A 1 572 ? -60.989 -18.595 57.319 1.00 89.94 572 TYR A N 1
ATOM 4268 C CA . TYR A 1 572 ? -60.178 -17.381 57.251 1.00 89.94 572 TYR A CA 1
ATOM 4269 C C . TYR A 1 572 ? -58.709 -17.670 56.932 1.00 89.94 572 TYR A C 1
ATOM 4271 O O . TYR A 1 572 ? -58.113 -18.610 57.458 1.00 89.94 572 TYR A O 1
ATOM 4279 N N . THR A 1 573 ? -58.107 -16.820 56.097 1.00 91.19 573 THR A N 1
ATOM 4280 C CA . THR A 1 573 ? -56.672 -16.845 55.761 1.00 91.19 573 THR A CA 1
ATOM 4281 C C . THR A 1 573 ? -56.065 -15.446 55.839 1.00 91.19 573 THR A C 1
ATOM 4283 O O . THR A 1 573 ? -56.722 -14.454 55.518 1.00 91.19 573 THR A O 1
ATOM 4286 N N . CYS A 1 574 ? -54.798 -15.362 56.240 1.00 91.31 574 CYS A N 1
ATOM 4287 C CA . CYS A 1 574 ? -54.008 -14.135 56.227 1.00 91.31 574 CYS A CA 1
ATOM 4288 C C . CYS A 1 574 ? -53.174 -14.060 54.944 1.00 91.31 574 CYS A C 1
ATOM 4290 O O . CYS A 1 574 ? -52.489 -15.017 54.583 1.00 91.31 574 CYS A O 1
ATOM 4292 N N . VAL A 1 575 ? -53.159 -12.901 54.292 1.00 90.75 575 VAL A N 1
ATOM 4293 C CA . VAL A 1 575 ? -52.210 -12.568 53.219 1.00 90.75 575 VAL A CA 1
ATOM 4294 C C . VAL A 1 575 ? -51.462 -11.308 53.628 1.00 90.75 575 VAL A C 1
ATOM 4296 O O . VAL A 1 575 ? -52.090 -10.299 53.937 1.00 90.75 575 VAL A O 1
ATOM 4299 N N . TYR A 1 576 ? -50.132 -11.348 53.636 1.00 89.94 576 TYR A N 1
ATOM 4300 C CA . TYR A 1 576 ? -49.313 -10.165 53.884 1.00 89.94 576 TYR A CA 1
ATOM 4301 C C . TYR A 1 576 ? -49.020 -9.448 52.569 1.00 89.94 576 TYR A C 1
ATOM 4303 O O . TYR A 1 576 ? -48.722 -10.087 51.561 1.00 89.94 576 TYR A O 1
ATOM 4311 N N . SER A 1 577 ? -49.087 -8.122 52.574 1.00 87.38 577 SER A N 1
ATOM 4312 C CA . SER A 1 577 ? -48.696 -7.287 51.446 1.00 87.38 577 SER A CA 1
ATOM 4313 C C . SER A 1 577 ? -47.724 -6.222 51.896 1.00 87.38 577 SER A C 1
ATOM 4315 O O . SER A 1 577 ? -47.924 -5.584 52.930 1.00 87.38 577 SER A O 1
ATOM 4317 N N . ILE A 1 578 ? -46.737 -5.955 51.056 1.00 84.75 578 ILE A N 1
ATOM 4318 C CA . ILE A 1 578 ? -45.852 -4.812 51.218 1.00 84.75 578 ILE A CA 1
ATOM 4319 C C . ILE A 1 578 ? -45.702 -4.078 49.895 1.00 84.75 578 ILE A C 1
ATOM 4321 O O . ILE A 1 578 ? -45.584 -4.695 48.838 1.00 84.75 578 ILE A O 1
ATOM 4325 N N . ASN A 1 579 ? -45.709 -2.753 49.965 1.00 75.44 579 ASN A N 1
ATOM 4326 C CA . ASN A 1 579 ? -45.410 -1.909 48.821 1.00 75.44 579 ASN A CA 1
ATOM 4327 C C . ASN A 1 579 ? -43.945 -1.503 48.913 1.00 75.44 579 ASN A C 1
ATOM 4329 O O . ASN A 1 579 ? -43.549 -0.842 49.870 1.00 75.44 579 ASN A O 1
ATOM 4333 N N . ILE A 1 580 ? -43.146 -1.895 47.925 1.00 65.75 580 ILE A N 1
ATOM 4334 C CA . ILE A 1 580 ? -41.760 -1.443 47.811 1.00 65.75 580 ILE A CA 1
ATOM 4335 C C . ILE A 1 580 ? -41.690 -0.566 46.566 1.00 65.75 580 ILE A C 1
ATOM 4337 O O . ILE A 1 580 ? -41.850 -1.045 45.443 1.00 65.75 580 ILE A O 1
ATOM 4341 N N . SER A 1 581 ? -41.462 0.734 46.765 1.00 67.38 581 SER A N 1
ATOM 4342 C CA . SER A 1 581 ? -41.619 1.778 45.741 1.00 67.38 581 SER A CA 1
ATOM 4343 C C . SER A 1 581 ? -43.047 1.827 45.162 1.00 67.38 581 SER A C 1
ATOM 4345 O O . SER A 1 581 ? -43.977 2.143 45.896 1.00 67.38 581 SER A O 1
ATOM 4347 N N . THR A 1 582 ? -43.242 1.525 43.876 1.00 61.41 582 THR A N 1
ATOM 4348 C CA . THR A 1 582 ? -44.545 1.562 43.185 1.00 61.41 582 THR A CA 1
ATOM 4349 C C . THR A 1 582 ? -45.190 0.187 43.006 1.00 61.41 582 THR A C 1
ATOM 4351 O O . THR A 1 582 ? -46.287 0.101 42.458 1.00 61.41 582 THR A O 1
ATOM 4354 N N . GLN A 1 583 ? -44.530 -0.889 43.447 1.00 63.94 583 GLN A N 1
ATOM 4355 C CA . GLN A 1 583 ? -44.988 -2.260 43.232 1.00 63.94 583 GLN A CA 1
ATOM 4356 C C . GLN A 1 583 ? -45.408 -2.923 44.548 1.00 63.94 583 GLN A C 1
ATOM 4358 O O . GLN A 1 583 ? -44.703 -2.833 45.558 1.00 63.94 583 GLN A O 1
ATOM 4363 N N . SER A 1 584 ? -46.559 -3.599 44.521 1.00 75.62 584 SER A N 1
ATOM 4364 C CA . SER A 1 584 ? -47.098 -4.367 45.641 1.00 75.62 584 SER A CA 1
ATOM 4365 C C . SER A 1 584 ? -46.692 -5.837 45.540 1.00 75.62 584 SER A C 1
ATOM 4367 O O . SER A 1 584 ? -46.914 -6.495 44.522 1.00 75.62 584 SER A O 1
ATOM 4369 N N . PHE A 1 585 ? -46.112 -6.362 46.613 1.00 79.56 585 PHE A N 1
ATOM 4370 C CA . PHE A 1 585 ? -45.717 -7.760 46.746 1.00 79.56 585 PHE A CA 1
ATOM 4371 C C . PHE A 1 585 ? -46.626 -8.440 47.760 1.00 79.56 585 PHE A C 1
ATOM 4373 O O . PHE A 1 585 ? -46.818 -7.922 48.860 1.00 79.56 585 PHE A O 1
ATOM 4380 N N . HIS A 1 586 ? -47.164 -9.605 47.398 1.00 86.00 586 HIS A N 1
ATOM 4381 C CA . HIS A 1 586 ? -48.073 -10.379 48.239 1.00 86.00 586 HIS A CA 1
ATOM 4382 C C . HIS A 1 586 ? -47.423 -11.697 48.650 1.00 86.00 586 HIS A C 1
ATOM 4384 O O . HIS A 1 586 ? -46.806 -12.375 47.828 1.00 86.00 586 HIS A O 1
ATOM 4390 N N . SER A 1 587 ? -47.575 -12.074 49.916 1.00 87.00 587 SER A N 1
ATOM 4391 C CA . SER A 1 587 ? -47.228 -13.414 50.369 1.00 87.00 587 SER A CA 1
ATOM 4392 C C . SER A 1 587 ? -48.204 -14.435 49.788 1.00 87.00 587 SER A C 1
ATOM 4394 O O . SER A 1 587 ? -49.339 -14.116 49.423 1.00 87.00 587 SER A O 1
ATOM 4396 N N . VAL A 1 588 ? -47.804 -15.703 49.796 1.00 86.12 588 VAL A N 1
ATOM 4397 C CA . VAL A 1 588 ? -48.784 -16.791 49.712 1.00 86.12 588 VAL A CA 1
ATOM 4398 C C . VAL A 1 588 ? -49.757 -16.710 50.908 1.00 86.12 588 VAL A C 1
ATOM 4400 O O . VAL A 1 588 ? -49.353 -16.223 51.972 1.00 86.12 588 VAL A O 1
ATOM 4403 N N . PRO A 1 589 ? -51.025 -17.145 50.772 1.00 88.88 589 PRO A N 1
ATOM 4404 C CA . PRO A 1 589 ? -51.960 -17.198 51.896 1.00 88.88 589 PRO A CA 1
ATOM 4405 C C . PRO A 1 589 ? -51.453 -18.097 53.029 1.00 88.88 589 PRO A C 1
ATOM 4407 O O . PRO A 1 589 ? -50.779 -19.097 52.773 1.00 88.88 589 PRO A O 1
ATOM 4410 N N . SER A 1 590 ? -51.776 -17.759 54.278 1.00 89.88 590 SER A N 1
ATOM 4411 C CA . SER A 1 590 ? -51.511 -18.607 55.446 1.00 89.88 590 SER A CA 1
ATOM 4412 C C . SER A 1 590 ? -52.256 -19.945 55.364 1.00 89.88 590 SER A C 1
ATOM 4414 O O . SER A 1 590 ? -53.082 -20.178 54.481 1.00 89.88 590 SER A O 1
ATOM 4416 N N . LYS A 1 591 ? -52.029 -20.811 56.357 1.00 87.50 591 LYS A N 1
ATOM 4417 C CA . LYS A 1 591 ? -52.985 -21.886 56.667 1.00 87.50 591 LYS A CA 1
ATOM 4418 C C . LYS A 1 591 ? -54.366 -21.295 56.999 1.00 87.50 591 LYS A C 1
ATOM 4420 O O . LYS A 1 591 ? -54.459 -20.128 57.37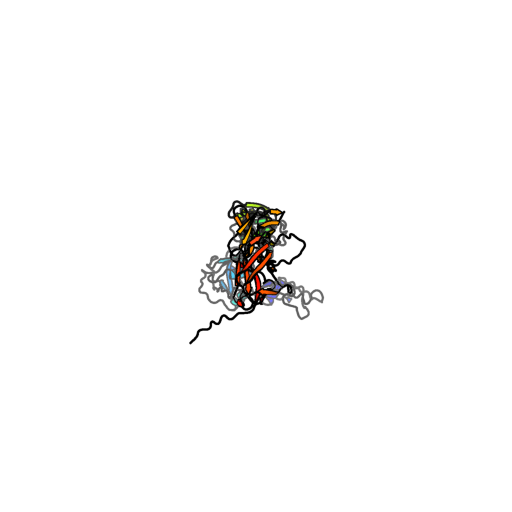8 1.00 87.50 591 LYS A O 1
ATOM 4425 N N . THR A 1 592 ? -55.413 -22.099 56.857 1.00 86.88 592 THR A N 1
ATOM 4426 C CA . THR A 1 592 ? -56.802 -21.697 57.122 1.00 86.88 592 THR A CA 1
ATOM 4427 C C . THR A 1 592 ? -57.180 -21.936 58.583 1.00 86.88 592 THR A C 1
ATOM 4429 O O . THR A 1 592 ? -56.885 -23.010 59.106 1.00 86.88 592 THR A O 1
ATOM 4432 N N . ILE A 1 593 ? -57.869 -20.976 59.210 1.00 86.94 593 ILE A N 1
ATOM 4433 C CA . ILE A 1 593 ? -58.595 -21.175 60.476 1.00 86.94 593 ILE A CA 1
ATOM 4434 C C . ILE A 1 593 ? -60.095 -21.150 60.201 1.00 86.94 593 ILE A C 1
ATOM 4436 O O . ILE A 1 593 ? -60.599 -20.214 59.584 1.00 86.94 593 ILE A O 1
ATOM 4440 N N . GLN A 1 594 ? -60.804 -22.162 60.685 1.00 86.19 594 GLN A N 1
ATOM 4441 C CA . GLN A 1 594 ? -62.255 -22.256 60.611 1.00 86.19 594 GLN A CA 1
ATOM 4442 C C . GLN A 1 594 ? -62.893 -21.695 61.885 1.00 86.19 594 GLN A C 1
ATOM 4444 O O . GLN A 1 594 ? -62.621 -22.191 62.977 1.00 86.19 594 GLN A O 1
ATOM 4449 N N . VAL A 1 595 ? -63.762 -20.697 61.738 1.00 85.50 595 VAL A N 1
ATOM 4450 C CA . VAL A 1 595 ? -64.567 -20.116 62.822 1.00 85.50 595 VAL A CA 1
ATOM 4451 C C . VAL A 1 595 ? -65.986 -20.670 62.737 1.00 85.50 595 VAL A C 1
ATOM 4453 O O . VAL A 1 595 ? -66.632 -20.546 61.695 1.00 85.50 595 VAL A O 1
ATOM 4456 N N . ILE A 1 596 ? -66.467 -21.269 63.825 1.00 81.69 596 ILE A N 1
ATOM 4457 C CA . ILE A 1 596 ? -67.846 -21.725 64.030 1.00 81.69 596 ILE A CA 1
ATOM 4458 C C . ILE A 1 596 ? -68.494 -20.855 65.100 1.00 81.69 596 ILE A C 1
ATOM 4460 O O . ILE A 1 596 ? -67.863 -20.569 66.112 1.00 81.69 596 ILE A O 1
ATOM 4464 N N . VAL A 1 597 ? -69.745 -20.452 64.881 1.00 81.94 597 VAL A N 1
ATOM 4465 C CA . VAL A 1 597 ? -70.508 -19.659 65.848 1.00 81.94 597 VAL A CA 1
ATOM 4466 C C . VAL A 1 597 ? -71.539 -20.552 66.539 1.00 81.94 597 VAL A C 1
ATOM 4468 O O . VAL A 1 597 ? -72.342 -21.188 65.860 1.00 81.94 597 VAL A O 1
ATOM 4471 N N . SER A 1 598 ? -71.511 -20.614 67.872 1.00 74.38 598 SER A N 1
ATOM 4472 C CA . SER A 1 598 ? -72.398 -21.438 68.708 1.00 74.38 598 SER A CA 1
ATOM 4473 C C . SER A 1 598 ? -73.368 -20.574 69.530 1.00 74.38 598 SER A C 1
ATOM 4475 O O . SER A 1 598 ? -72.967 -19.557 70.086 1.00 74.38 598 SER A O 1
ATOM 4477 N N . GLY A 1 599 ? -74.648 -20.954 69.632 1.00 63.44 599 GLY A N 1
ATOM 4478 C CA . GLY A 1 599 ? -75.642 -20.271 70.483 1.00 63.44 599 GLY A CA 1
ATOM 4479 C C . GLY A 1 599 ? -77.075 -20.292 69.927 1.00 63.44 599 GLY A C 1
ATOM 4480 O O . GLY A 1 599 ? -77.270 -20.239 68.714 1.00 63.44 599 GLY A O 1
ATOM 4481 N N . GLU A 1 600 ? -78.071 -20.396 70.817 1.00 49.38 600 GLU A N 1
ATOM 4482 C CA . GLU A 1 600 ? -79.510 -20.415 70.499 1.00 49.38 600 GLU A CA 1
ATOM 4483 C C . GLU A 1 600 ? -80.041 -19.024 70.114 1.00 49.38 600 GLU A C 1
ATOM 4485 O O . GLU A 1 600 ? -79.857 -18.043 70.834 1.00 49.38 600 GLU A O 1
ATOM 4490 N N . PHE A 1 601 ? -80.761 -18.953 68.993 1.00 51.00 601 PHE A N 1
ATOM 4491 C CA . PHE A 1 601 ? -81.525 -17.777 68.581 1.00 51.00 601 PHE A CA 1
ATOM 4492 C C . PHE A 1 601 ? -82.856 -17.748 69.339 1.00 51.00 601 PHE A C 1
ATOM 4494 O O . PHE A 1 601 ? -83.752 -18.531 69.035 1.00 51.00 601 PHE A O 1
ATOM 4501 N N . GLN A 1 602 ? -83.011 -16.848 70.315 1.00 41.69 602 GLN A N 1
ATOM 4502 C CA . GLN A 1 602 ? -84.345 -16.477 70.792 1.00 41.69 602 GLN A CA 1
ATOM 4503 C C . GLN A 1 602 ? -84.979 -15.513 69.784 1.00 41.69 602 GLN A C 1
ATOM 4505 O O . GLN A 1 602 ? -84.644 -14.329 69.736 1.00 41.69 602 GLN A O 1
ATOM 4510 N N . ASP A 1 603 ? -85.900 -16.044 68.980 1.00 38.41 603 ASP A N 1
ATOM 4511 C CA . ASP A 1 603 ? -86.858 -15.273 68.193 1.00 38.41 603 ASP A CA 1
ATOM 4512 C C . ASP A 1 603 ? -87.644 -14.322 69.112 1.00 38.41 603 ASP A C 1
ATOM 4514 O O . ASP A 1 603 ? -88.543 -14.737 69.842 1.00 38.41 603 ASP A O 1
ATOM 4518 N N . PHE A 1 604 ? -87.352 -13.022 69.053 1.00 38.69 604 PHE A N 1
ATOM 4519 C CA . PHE A 1 604 ? -88.291 -11.991 69.496 1.00 38.69 604 PHE A CA 1
ATOM 4520 C C . PHE A 1 604 ? -89.243 -11.668 68.338 1.00 38.69 604 PHE A C 1
ATOM 4522 O O . PHE A 1 604 ? -89.124 -10.639 67.673 1.00 38.69 604 PHE A O 1
ATOM 4529 N N . VAL A 1 605 ? -90.206 -12.560 68.093 1.00 39.06 605 VAL A N 1
ATOM 4530 C CA . VAL A 1 605 ? -91.449 -12.192 67.404 1.00 39.06 605 VAL A CA 1
ATOM 4531 C C . VAL A 1 605 ? -92.412 -11.701 68.479 1.00 39.06 605 VAL A C 1
ATOM 4533 O O . VAL A 1 605 ? -92.944 -12.468 69.273 1.00 39.06 605 VAL A O 1
ATOM 4536 N N . SER A 1 606 ? -92.573 -10.384 68.531 1.00 39.34 606 SER A N 1
ATOM 4537 C CA . SER A 1 606 ? -93.549 -9.683 69.355 1.00 39.34 606 SER A CA 1
ATOM 4538 C C . SER A 1 606 ? -94.981 -10.007 68.914 1.00 39.34 606 SER A C 1
ATOM 4540 O O . SER A 1 606 ? -95.347 -9.728 67.770 1.00 39.34 606 SER A O 1
ATOM 4542 N N . ASP A 1 607 ? -95.793 -10.514 69.840 1.00 36.91 607 ASP A N 1
ATOM 4543 C CA . ASP A 1 607 ? -97.255 -10.464 69.780 1.00 36.91 607 ASP A CA 1
ATOM 4544 C C . ASP A 1 607 ? -97.753 -9.027 69.523 1.00 36.91 607 ASP A C 1
ATOM 4546 O O . ASP A 1 607 ? -97.421 -8.095 70.260 1.00 36.91 607 ASP A O 1
ATOM 4550 N N . VAL A 1 608 ? -98.610 -8.857 68.514 1.00 38.88 608 VAL A N 1
ATOM 4551 C CA . VAL A 1 608 ? -99.502 -7.696 68.365 1.00 38.88 608 VAL A CA 1
ATOM 4552 C C . VAL A 1 608 ? -100.939 -8.227 68.295 1.00 38.88 608 VAL A C 1
ATOM 4554 O O . VAL A 1 608 ? -101.227 -9.020 67.398 1.00 38.88 608 VAL A O 1
ATOM 4557 N N . PRO A 1 609 ? -101.857 -7.819 69.194 1.00 48.78 609 PRO A N 1
ATOM 4558 C CA . PRO A 1 609 ? -103.263 -8.198 69.110 1.00 48.78 609 PRO A CA 1
ATOM 4559 C C . PRO A 1 609 ? -104.087 -7.178 68.305 1.00 48.78 609 PRO A C 1
ATOM 4561 O O . PRO A 1 609 ? -104.198 -6.019 68.708 1.00 48.78 609 PRO A O 1
ATOM 4564 N N . CYS A 1 610 ? -104.685 -7.634 67.200 1.00 34.50 610 CYS A N 1
ATOM 4565 C CA . CYS A 1 610 ? -106.094 -7.495 66.776 1.00 34.50 610 CYS A CA 1
ATOM 4566 C C . CYS A 1 610 ? -106.261 -8.100 65.379 1.00 34.50 610 CYS A C 1
ATOM 4568 O O . CYS A 1 610 ? -105.539 -7.650 64.460 1.00 34.50 610 CYS A O 1
#

Organism: Gadus morhua (NCBI:txid8049)

Foldseek 3Di:
DLLLQLACQLVVAAGWDDWDAFQPVHFDDDDDQWDPFDAPNPDNHSVPTDTDGDPDDDDDRRRDTDTDGHPQFPWAADADDDRFWHFIWTDAPNDIAFEAQVQDDLQLLQQSCVSSLLHHWLDKAFFCPRHFDDDAYAYSHCQLRVHSVSVVVCSVVDGPHDPDDSRGGMITGGHWDWFAPQAPDRQWHFIWTQDPNDIAFEFCALPDLLLQQLACQLSVFAGWFDKDLVSDFDDDAHFWYPFAHPNPDNHSVPTDTDGTRPDDDHSSRGMITGGCGVWDFWDWAKVVHQEEEFFAKIKIKTFTPDRDQQWWKKWKDFPPDPDIDIDTGSDRMDIDMDRGHDQVPWGKIKIWTWGDGPVDIDIGIHDIGTHHYDHAFEAKAKDWDDDDPDDDPPDLEAEAEAQAKTKIKIKGQAQDPWKWKWKAFPPPRDTDIDIWDDDRRMTMDIGMDGRHAQVPFGKIWIKIWDDDPHDIDIHDIHDIRGYHYDHAWEAKDKDWDPDDPWDDDDDFEGEAEAQDKTKIKIKGQAPDPKWWKWKDFPPDPDIDIDIWDDDDRMTMDIGMDGGDDQVPFGKIWIKIWDDGPNDIDIHDIHDIHGYHYDDDDDDPPDDDDD